Protein AF-0000000072483907 (afdb_homodimer)

Secondary structure (DSSP, 8-state):
--S---EEEEE-BTTB-TT--HHHHHHH--GGG-EEEEEHHHHGGGHHHHHHHT--HHHHTT-TT-EEEEESS-TTS-S-------SSEEEEEETTEEEEEEHHHHHHHHHHH--SEEEPP-----TT---HHHHHHHHHHHHHHHHHHHH-----SEEE-EE-TTS---SEEE----SS--HHHHHHHHHHHT--TTS-EEEE--SHHHHHHHHHTT-SEEE--HHHHHHHTTEEE----S-TT----S---SEEETTSGGGTT--S-SSTT--SHHHHH--HHHHHHHHHTT-HHHHHHHHHHHHHHHHHHHHHHHHS-HHHHHHHHHHHHHT-/--S---EEEEE-BTTB-TT--HHHHHHH--GGG-EEEEEHHHHGGGHHHHHHHT--HHHHTT-TT-EEEEESS-TTS-S-------SSEEEEEETTEEEEEEHHHHHHHHHHH--SEEEPP-----TT---HHHHHHHHHHHHHHHHHHHH-----SEEE-EE-TTS---SEEE----SS--HHHHHHHHHHHT--TTS-EEEE--SHHHHHHHHHTT-SEEE--HHHHHHHTTEEE----S-TT----S---SEEETTSGGGTT--S-SSTT--SHHHHH--HHHHHHHHHTT-HHHHHHHHHHHHHHHHHHHHHHHHS-HHHHHHHHHHHHHT-

Organism: Leishmania tarentolae (NCBI:txid5689)

InterPro domains:
  IPR002616 tRNA-guanine(15) transglycosylase-like [PF01702] (6-318)
  IPR036511 Queuine tRNA-ribosyltransferase-like [G3DSA:3.20.20.105] (2-334)
  IPR036511 Queuine tRNA-ribosyltransferase-like [SSF51713] (6-320)
  IPR050852 Queuine tRNA-ribosyltransferase [PTHR46064] (6-328)

pLDDT: mean 87.3, std 13.43, range [39.67, 98.62]

Sequence (672 aa):
MDASGPFLVLPTKRGAVPTLTPAQANTILEPSERILATSVFEAMDFVKPCIEARMPLSTYCGLSGYKTVLTLRSSFNGLHASGLSTDSAVAGDNAKGRVVVSFEKWRDVVRATQPTLAVTVHESVPLCESLNKRRRVATNRSETWLAKTEKTSDLGCTILPTISAGHAHDGGYIDAVPRGENSYEFFQTLQALQLSPKKCTMCIAPSLSALLASMVSNVSLIECPLPWTLAEKGVALYLPLKDAMATVPEPLAPLLDLNDNMYALDINPIADGCSCFTCKRHCRAYLHHLLTVQEMNSEILLVIHNLAQVVLLVRTYRCADAPTREALVSRVASALMDASGPFLVLPTKRGAVPTLTPAQANTILEPSERILATSVFEAMDFVKPCIEARMPLSTYCGLSGYKTVLTLRSSFNGLHASGLSTDSAVAGDNAKGRVVVSFEKWRDVVRATQPTLAVTVHESVPLCESLNKRRRVATNRSETWLAKTEKTSDLGCTILPTISAGHAHDGGYIDAVPRGENSYEFFQTLQALQLSPKKCTMCIAPSLSALLASMVSNVSLIECPLPWTLAEKGVALYLPLKDAMATVPEPLAPLLDLNDNMYALDINPIADGCSCFTCKRHCRAYLHHLLTVQEMNSEILLVIHNLAQVVLLVRTYRCADAPTREALVSRVASAL

Radius of gyration: 28.68 Å; Cα contacts (8 Å, |Δi|>4): 1264; chains: 2; bounding box: 66×88×66 Å

Foldseek 3Di:
DFLLFAEEEQEDALLHRPLDDLVLVCVQDDLVRQEYEYALQNLLVCLVVLQVVVHASCVSSVNPSHAYEYEHAGVVVPPPDFPDDDLAWTWDAHPVGIDIAGLVSSLSSLQRNVGQEYEFDFDFDEPPPPDVPVVVVRVVSLVVRVVVVVPPPPSNHHYFYEDAQDDQHQEHEDSHPPPVDDLVSLLVRLQRNQDDSRHAYEYEQADPSSVLSCLVSNHHYYYYCNLQVQLVQQKAAQFPQPPLPPPPPDLDQRIDRLLDCVQLPFQAFPYPPDPFPLRVPGHSNVLNVCVVVVPSVNSSSSSRRRVSVSNSLRVCLSPDDDVSNVSRSVRRVSND/DFLLDAEEEQEDALLHRPLDDLVLVCVQDDLVRQEYEYALQSLLVCLVVLQVVVHASCVSSVNPSHAYEYEHDGVVVPLPDFPDDDLAWTWDAHPVGIDIAGLVSSLSSLQRNVGQEYEWDFDFDEPPPPDVPVVVVRVVSLVVRVVVVVPDPPSNHHYFYEDFQDDQDQEHEDSHPPPVDDLVSLLVRLQSNQDDSRHAYEYEQADPSSVLSCLVSNHHYYYYCNLQVQLVQQKAAQFPQPPLPPPPPDLDQRIDRLLDCVQLPFQAFPYPPDPFPLRVPGHSNVLNVCVVVVPSVNSSSSSSRRVSVSNSLRVCLSPDDDVSNVSRSVRRVSND

Nearest PDB structures (foldseek):
  7ovo-assembly1_A  TM=8.434E-01  e=1.143E-23  Mus musculus
  7owz-assembly1_A  TM=8.636E-01  e=3.973E-23  Mus musculus
  7b2i-assembly1_A  TM=8.456E-01  e=1.857E-22  Mus musculus
  7nq4-assembly1_B-2  TM=8.387E-01  e=4.521E-22  Homo sapiens
  4gi4-assembly1_A-2  TM=7.724E-01  e=8.623E-17  Zymomonas mobilis subsp. mobilis ZM4 = ATCC 31821

Solvent-accessible surface area (backbone atoms only — not comparable to full-atom values): 35918 Å² total; per-residue (Å²): 126,83,56,66,41,44,37,60,23,41,56,42,54,92,70,32,53,70,82,44,53,60,68,61,49,52,72,68,40,54,72,93,48,36,33,33,31,40,19,47,58,52,46,54,76,40,27,64,48,17,54,75,64,70,30,37,44,43,47,56,55,38,36,67,78,41,43,35,33,33,32,71,64,53,81,82,65,58,71,60,73,58,47,77,62,54,98,62,32,40,34,42,68,40,99,91,38,81,46,74,43,30,68,66,55,48,50,49,33,39,53,28,28,51,34,54,28,33,45,54,68,61,55,86,55,52,76,77,59,77,52,65,67,60,48,49,52,31,49,51,50,24,50,52,44,44,54,54,53,73,68,50,85,75,56,86,46,48,75,24,44,78,46,62,87,83,56,96,65,88,37,15,29,41,63,60,48,62,60,84,51,51,59,65,58,48,37,51,52,45,57,67,47,65,52,48,55,77,33,63,24,32,38,65,20,73,39,69,63,37,41,52,40,38,55,78,36,35,37,25,32,37,31,42,48,40,32,54,60,34,12,76,69,43,30,36,66,42,71,75,71,70,55,74,78,54,80,70,79,73,76,52,61,37,60,43,62,42,76,43,71,84,28,56,72,34,75,49,36,81,45,85,88,46,81,40,74,38,38,69,42,35,24,36,14,53,45,23,48,28,52,76,70,68,40,70,59,32,40,39,40,31,27,51,39,21,41,42,53,52,50,49,53,44,49,52,44,44,75,42,55,70,71,55,35,52,45,45,51,50,52,49,58,68,29,107,128,82,58,64,41,44,38,59,24,41,56,43,54,92,70,32,52,71,80,45,54,60,68,61,50,52,72,69,40,54,73,93,46,36,33,36,32,40,18,47,58,52,47,54,76,39,27,64,47,17,56,74,63,70,30,37,45,42,47,56,55,39,38,67,79,43,43,35,33,33,31,70,64,53,80,82,65,58,69,61,71,56,48,77,62,54,98,63,32,39,32,41,68,39,99,91,37,82,45,75,43,32,68,67,55,50,51,50,34,40,54,28,28,52,34,55,29,34,45,55,68,60,56,86,55,50,76,75,60,75,55,64,67,61,48,49,52,32,50,50,50,23,50,52,45,43,54,55,53,71,68,50,83,76,55,86,46,48,76,25,46,76,47,63,85,82,56,94,65,85,36,15,30,40,62,60,50,64,60,84,50,52,59,63,58,49,37,51,52,45,56,67,46,65,52,48,56,77,34,64,25,33,38,65,19,73,40,70,63,38,41,51,41,37,54,78,37,36,38,25,33,37,31,43,50,39,30,54,60,33,12,76,70,43,31,38,67,41,74,77,72,68,57,74,78,55,80,71,79,74,77,51,60,37,62,42,63,42,76,44,70,85,28,56,74,33,77,48,38,81,44,85,88,45,80,42,72,37,38,69,43,37,23,36,16,54,45,22,49,28,53,75,71,67,41,69,60,32,39,38,40,31,26,52,40,21,41,41,53,53,52,49,51,44,49,52,44,43,74,42,55,71,71,55,34,51,44,45,51,51,51,49,56,68,30,106

Structure (mmCIF, N/CA/C/O backbone):
data_AF-0000000072483907-model_v1
#
loop_
_entity.id
_entity.type
_entity.pdbx_description
1 polymer 'tRNA-guanine(15) transglycosylase-like domain-containing protein'
#
loop_
_atom_site.group_PDB
_atom_site.id
_atom_site.type_symbol
_atom_site.label_atom_id
_atom_site.label_alt_id
_atom_site.label_comp_id
_atom_site.label_asym_id
_atom_site.label_entity_id
_atom_site.label_seq_id
_atom_site.pdbx_PDB_ins_code
_atom_site.Cartn_x
_atom_site.Cartn_y
_atom_site.Cartn_z
_atom_site.occupancy
_atom_site.B_iso_or_equiv
_atom_site.auth_seq_id
_atom_site.auth_comp_id
_atom_site.auth_asym_id
_atom_site.auth_atom_id
_atom_site.pdbx_PDB_model_num
ATOM 1 N N . MET A 1 1 ? 1.194 30.854 -0.616 1 40.14 1 MET A N 1
ATOM 2 C CA . MET A 1 1 ? -0.013 30.036 -0.689 1 40.14 1 MET A CA 1
ATOM 3 C C . MET A 1 1 ? -1.257 30.91 -0.807 1 40.14 1 MET A C 1
ATOM 5 O O . MET A 1 1 ? -1.424 31.865 -0.046 1 40.14 1 MET A O 1
ATOM 9 N N . ASP A 1 2 ? -1.785 31.182 -1.87 1 48.87 2 ASP A N 1
ATOM 10 C CA . ASP A 1 2 ? -2.952 32.039 -2.061 1 48.87 2 ASP A CA 1
ATOM 11 C C . ASP A 1 2 ? -4.047 31.709 -1.049 1 48.87 2 ASP A C 1
ATOM 13 O O . ASP A 1 2 ? -4.139 30.575 -0.574 1 48.87 2 ASP A O 1
ATOM 17 N N . ALA A 1 3 ? -4.543 32.732 -0.182 1 53.98 3 ALA A N 1
ATOM 18 C CA . ALA A 1 3 ? -5.526 32.972 0.872 1 53.98 3 ALA A CA 1
ATOM 19 C C . ALA A 1 3 ? -6.822 32.215 0.595 1 53.98 3 ALA A C 1
ATOM 21 O O . ALA A 1 3 ? -7.882 32.579 1.11 1 53.98 3 ALA A O 1
ATOM 22 N N . SER A 1 4 ? -6.718 31.309 -0.359 1 76.74 4 SER A N 1
ATOM 23 C CA . SER A 1 4 ? -8.035 30.781 -0.701 1 76.74 4 SER A CA 1
ATOM 24 C C . SER A 1 4 ? -8.282 29.435 -0.028 1 76.74 4 SER A C 1
ATOM 26 O O . SER A 1 4 ? -8.981 28.58 -0.577 1 76.74 4 SER A O 1
ATOM 28 N N . GLY A 1 5 ? -7.936 29.433 1.261 1 86.55 5 GLY A N 1
ATOM 29 C CA . GLY A 1 5 ? -8.254 28.219 1.996 1 86.55 5 GLY A CA 1
ATOM 30 C C . GLY A 1 5 ? -9.745 28.003 2.174 1 86.55 5 GLY A C 1
ATOM 31 O O . GLY A 1 5 ? -10.557 28.719 1.584 1 86.55 5 GLY A O 1
ATOM 32 N N . PRO A 1 6 ? -9.946 26.906 2.877 1 95.53 6 PRO A N 1
ATOM 33 C CA . PRO A 1 6 ? -9.075 26.005 3.636 1 95.53 6 PRO A CA 1
ATOM 34 C C . PRO A 1 6 ? -8.473 24.9 2.772 1 95.53 6 PRO A C 1
ATOM 36 O O . PRO A 1 6 ? -9.091 24.468 1.796 1 95.53 6 PRO A O 1
ATOM 39 N N . PHE A 1 7 ? -7.31 24.476 3.127 1 96.98 7 PHE A N 1
ATOM 40 C CA . PHE A 1 7 ? -6.653 23.311 2.546 1 96.98 7 PHE A CA 1
ATOM 41 C C . PHE A 1 7 ? -6.367 22.262 3.613 1 96.98 7 PHE A C 1
ATOM 43 O O . PHE A 1 7 ? -6.067 22.601 4.76 1 96.98 7 PHE A O 1
ATOM 50 N N . LEU A 1 8 ? -6.499 21.089 3.18 1 97.78 8 LEU A N 1
ATOM 51 C CA . LEU A 1 8 ? -6.093 19.987 4.045 1 97.78 8 LEU A CA 1
ATOM 52 C C . LEU A 1 8 ? -4.579 19.803 4.016 1 97.78 8 LEU A C 1
ATOM 54 O O . LEU A 1 8 ? -3.961 19.877 2.952 1 97.78 8 LEU A O 1
ATOM 58 N N . VAL A 1 9 ? -4.022 19.605 5.15 1 97.6 9 VAL A N 1
ATOM 59 C CA . VAL A 1 9 ? -2.612 19.257 5.286 1 97.6 9 VAL A CA 1
ATOM 60 C C . VAL A 1 9 ? -2.478 17.802 5.729 1 97.6 9 VAL A C 1
ATOM 62 O O . VAL A 1 9 ? -3.031 17.407 6.758 1 97.6 9 VAL A O 1
ATOM 65 N N . LEU A 1 10 ? -1.779 17.047 4.966 1 97.87 10 LEU A N 1
ATOM 66 C CA . LEU A 1 10 ? -1.646 15.623 5.256 1 97.87 10 LEU A CA 1
ATOM 67 C C . LEU A 1 10 ? -0.493 15.371 6.221 1 97.87 10 LEU A C 1
ATOM 69 O O . LEU A 1 10 ? 0.655 15.709 5.926 1 97.87 10 LEU A O 1
ATOM 73 N N . PRO A 1 11 ? -0.84 14.84 7.379 1 96.29 11 PRO A N 1
ATOM 74 C CA . PRO A 1 11 ? 0.269 14.446 8.251 1 96.29 11 PRO A CA 1
ATOM 75 C C . PRO A 1 11 ? 1.095 13.299 7.673 1 96.29 11 PRO A C 1
ATOM 77 O O . PRO A 1 11 ? 0.546 12.4 7.031 1 96.29 11 PRO A O 1
ATOM 80 N N . THR A 1 12 ? 2.337 13.302 7.897 1 95.04 12 THR A N 1
ATOM 81 C CA . THR A 1 12 ? 3.219 12.259 7.385 1 95.04 12 THR A CA 1
ATOM 82 C C . THR A 1 12 ? 3.817 11.446 8.529 1 95.04 12 THR A C 1
ATOM 84 O O . THR A 1 12 ? 3.785 11.874 9.685 1 95.04 12 THR A O 1
ATOM 87 N N . LYS A 1 13 ? 4.245 10.292 8.199 1 90.94 13 LYS A N 1
ATOM 88 C CA . LYS A 1 13 ? 5.086 9.443 9.038 1 90.94 13 LYS A CA 1
ATOM 89 C C . LYS A 1 13 ? 6.363 9.04 8.307 1 90.94 13 LYS A C 1
ATOM 91 O O . LYS A 1 13 ? 6.307 8.466 7.218 1 90.94 13 LYS A O 1
ATOM 96 N N . ARG A 1 14 ? 7.489 9.424 8.856 1 89.23 14 ARG A N 1
ATOM 97 C CA . ARG A 1 14 ? 8.78 9.027 8.301 1 89.23 14 ARG A CA 1
ATOM 98 C C . ARG A 1 14 ? 8.956 9.565 6.885 1 89.23 14 ARG A C 1
ATOM 100 O O . ARG A 1 14 ? 9.454 8.861 6.005 1 89.23 14 ARG A O 1
ATOM 107 N N . GLY A 1 15 ? 8.337 10.743 6.684 1 90.52 15 GLY A N 1
ATOM 108 C CA . GLY A 1 15 ? 8.507 11.438 5.418 1 90.52 15 GLY A CA 1
ATOM 109 C C . GLY A 1 15 ? 7.564 10.947 4.336 1 90.52 15 GLY A C 1
ATOM 110 O O . GLY A 1 15 ? 7.694 11.33 3.171 1 90.52 15 GLY A O 1
ATOM 111 N N . ALA A 1 16 ? 6.599 10.128 4.681 1 92.61 16 ALA A N 1
ATOM 112 C CA . ALA A 1 16 ? 5.669 9.568 3.704 1 92.61 16 ALA A CA 1
ATOM 113 C C . ALA A 1 16 ? 4.222 9.825 4.115 1 92.61 16 ALA A C 1
ATOM 115 O O . ALA A 1 16 ? 3.929 10.006 5.299 1 92.61 16 ALA A O 1
ATOM 116 N N . VAL A 1 17 ? 3.343 9.954 3.085 1 95.05 17 VAL A N 1
ATOM 117 C CA . VAL A 1 17 ? 1.924 9.823 3.397 1 95.05 17 VAL A CA 1
ATOM 118 C C . VAL A 1 17 ? 1.629 8.404 3.879 1 95.05 17 VAL A C 1
ATOM 120 O O . VAL A 1 17 ? 1.736 7.446 3.11 1 95.05 17 VAL A O 1
ATOM 123 N N . PRO A 1 18 ? 1.257 8.298 5.09 1 92.87 18 PRO A N 1
ATOM 124 C CA . PRO A 1 18 ? 1.149 6.941 5.631 1 92.87 18 PRO A CA 1
ATOM 125 C C . PRO A 1 18 ? 0.242 6.042 4.794 1 92.87 18 PRO A C 1
ATOM 127 O O . PRO A 1 18 ? -0.857 6.453 4.411 1 92.87 18 PRO A O 1
ATOM 130 N N . THR A 1 19 ? 0.754 4.832 4.448 1 92.3 19 THR A N 1
ATOM 131 C CA . THR A 1 19 ? 0.01 3.74 3.831 1 92.3 19 THR A CA 1
ATOM 132 C C . THR A 1 19 ? -0.142 3.969 2.33 1 92.3 19 THR A C 1
ATOM 134 O O . THR A 1 19 ? -0.532 3.06 1.595 1 92.3 19 THR A O 1
ATOM 137 N N . LEU A 1 20 ? 0.102 5.201 1.862 1 96.11 20 LEU A N 1
ATOM 138 C CA . LEU A 1 20 ? -0.126 5.503 0.453 1 96.11 20 LEU A CA 1
ATOM 139 C C . LEU A 1 20 ? 1.191 5.783 -0.263 1 96.11 20 LEU A C 1
ATOM 141 O O . LEU A 1 20 ? 2.075 6.441 0.29 1 96.11 20 LEU A O 1
ATOM 145 N N . THR A 1 21 ? 1.326 5.292 -1.456 1 95.15 21 THR A N 1
ATOM 146 C CA . THR A 1 21 ? 2.376 5.773 -2.347 1 95.15 21 THR A CA 1
ATOM 147 C C . THR A 1 21 ? 2.043 7.166 -2.873 1 95.15 21 THR A C 1
ATOM 149 O O . THR A 1 21 ? 0.883 7.583 -2.851 1 95.15 21 THR A O 1
ATOM 152 N N . PRO A 1 22 ? 3.05 7.87 -3.382 1 95.28 22 PRO A N 1
ATOM 153 C CA . PRO A 1 22 ? 2.788 9.189 -3.963 1 95.28 22 PRO A CA 1
ATOM 154 C C . PRO A 1 22 ? 1.77 9.142 -5.099 1 95.28 22 PRO A C 1
ATOM 156 O O . PRO A 1 22 ? 0.929 10.037 -5.218 1 95.28 22 PRO A O 1
ATOM 159 N N . ALA A 1 23 ? 1.776 8.102 -5.862 1 95.51 23 ALA A N 1
ATOM 160 C CA . ALA A 1 23 ? 0.843 7.979 -6.98 1 95.51 23 ALA A CA 1
ATOM 161 C C . ALA A 1 23 ? -0.597 7.889 -6.484 1 95.51 23 ALA A C 1
ATOM 163 O O . ALA A 1 23 ? -1.497 8.508 -7.057 1 95.51 23 ALA A O 1
ATOM 164 N N . GLN A 1 24 ? -0.8 7.141 -5.491 1 96.61 24 GLN A N 1
ATOM 165 C CA . GLN A 1 24 ? -2.136 6.989 -4.922 1 96.61 24 GLN A CA 1
ATOM 166 C C . GLN A 1 24 ? -2.633 8.303 -4.328 1 96.61 24 GLN A C 1
ATOM 168 O O . GLN A 1 24 ? -3.785 8.689 -4.539 1 96.61 24 GLN A O 1
ATOM 173 N N . ALA A 1 25 ? -1.782 8.977 -3.569 1 97.46 25 ALA A N 1
ATOM 174 C CA . ALA A 1 25 ? -2.139 10.279 -3.011 1 97.46 25 ALA A CA 1
ATOM 175 C C . ALA A 1 25 ? -2.454 11.283 -4.116 1 97.46 25 ALA A C 1
ATOM 177 O O . ALA A 1 25 ? -3.422 12.04 -4.018 1 97.46 25 ALA A O 1
ATOM 178 N N . ASN A 1 26 ? -1.684 11.254 -5.223 1 97.11 26 ASN A N 1
ATOM 179 C CA . ASN A 1 26 ? -1.835 12.195 -6.327 1 97.11 26 ASN A CA 1
ATOM 180 C C . ASN A 1 26 ? -3.152 11.983 -7.068 1 97.11 26 ASN A C 1
ATOM 182 O O . ASN A 1 26 ? -3.67 12.907 -7.698 1 97.11 26 ASN A O 1
ATOM 186 N N . THR A 1 27 ? -3.671 10.785 -6.991 1 96.83 27 THR A N 1
ATOM 187 C CA . THR A 1 27 ? -4.959 10.51 -7.618 1 96.83 27 THR A CA 1
ATOM 188 C C . THR A 1 27 ? -6.089 11.2 -6.859 1 96.83 27 THR A C 1
ATOM 190 O O . THR A 1 27 ? -7.116 11.549 -7.446 1 96.83 27 THR A O 1
ATOM 193 N N . ILE A 1 28 ? -5.852 11.422 -5.618 1 98.1 28 ILE A N 1
ATOM 194 C CA . ILE A 1 28 ? -6.883 11.983 -4.752 1 98.1 28 ILE A CA 1
ATOM 195 C C . ILE A 1 28 ? -6.742 13.503 -4.7 1 98.1 28 ILE A C 1
ATOM 197 O O . ILE A 1 28 ? -7.741 14.225 -4.679 1 98.1 28 ILE A O 1
ATOM 201 N N . LEU A 1 29 ? -5.503 13.994 -4.757 1 98.14 29 LEU A N 1
ATOM 202 C CA . LEU A 1 29 ? -5.203 15.394 -4.476 1 98.14 29 LEU A CA 1
ATOM 203 C C . LEU A 1 29 ? -4.929 16.161 -5.766 1 98.14 29 LEU A C 1
ATOM 205 O O . LEU A 1 29 ? -4.184 15.689 -6.627 1 98.14 29 LEU A O 1
ATOM 209 N N . GLU A 1 30 ? -5.459 17.305 -5.908 1 97.12 30 GLU A N 1
ATOM 210 C CA . GLU A 1 30 ? -5.008 18.258 -6.918 1 97.12 30 GLU A CA 1
ATOM 211 C C . GLU A 1 30 ? -3.673 18.884 -6.528 1 97.12 30 GLU A C 1
ATOM 213 O O . GLU A 1 30 ? -3.301 18.885 -5.353 1 97.12 30 GLU A O 1
ATOM 218 N N . PRO A 1 31 ? -2.964 19.387 -7.438 1 96.56 31 PRO A N 1
ATOM 219 C CA . PRO A 1 31 ? -1.635 19.926 -7.14 1 96.56 31 PRO A CA 1
ATOM 220 C C . PRO A 1 31 ? -1.657 20.969 -6.025 1 96.56 31 PRO A C 1
ATOM 222 O O . PRO A 1 31 ? -0.789 20.96 -5.149 1 96.56 31 PRO A O 1
ATOM 225 N N . SER A 1 32 ? -2.684 21.806 -6.001 1 95.66 32 SER A N 1
ATOM 226 C CA . SER A 1 32 ? -2.756 22.861 -4.995 1 95.66 32 SER A CA 1
ATOM 227 C C . SER A 1 32 ? -3.046 22.288 -3.612 1 95.66 32 SER A C 1
ATOM 229 O O . SER A 1 32 ? -2.849 22.964 -2.6 1 95.66 32 SER A O 1
ATOM 231 N N . GLU A 1 33 ? -3.51 21.034 -3.536 1 97.36 33 GLU A N 1
ATOM 232 C CA . GLU A 1 33 ? -3.903 20.392 -2.286 1 97.36 33 GLU A CA 1
ATOM 233 C C . GLU A 1 33 ? -2.761 19.558 -1.711 1 97.36 33 GLU A C 1
ATOM 235 O O . GLU A 1 33 ? -2.896 18.968 -0.638 1 97.36 33 GLU A O 1
ATOM 240 N N . ARG A 1 34 ? -1.671 19.499 -2.396 1 97.91 34 ARG A N 1
ATOM 241 C CA . ARG A 1 34 ? -0.548 18.65 -2.012 1 97.91 34 ARG A CA 1
ATOM 242 C C . ARG A 1 34 ? 0.335 19.345 -0.98 1 97.91 34 ARG A C 1
ATOM 244 O O . ARG A 1 34 ? 1.41 19.848 -1.313 1 97.91 34 ARG A O 1
ATOM 251 N N . ILE A 1 35 ? -0.119 19.299 0.283 1 97.93 35 ILE A N 1
ATOM 252 C CA . ILE A 1 35 ? 0.555 19.908 1.425 1 97.93 35 ILE A CA 1
ATOM 253 C C . ILE A 1 35 ? 0.759 18.864 2.52 1 97.93 35 ILE A C 1
ATOM 255 O O . ILE A 1 35 ? -0.182 18.167 2.905 1 97.93 35 ILE A O 1
ATOM 259 N N . LEU A 1 36 ? 1.986 18.766 2.997 1 97.76 36 LEU A N 1
ATOM 260 C CA . LEU A 1 36 ? 2.359 17.766 3.99 1 97.76 36 LEU A CA 1
ATOM 261 C C . LEU A 1 36 ? 2.784 18.428 5.297 1 97.76 36 LEU A C 1
ATOM 263 O O . LEU A 1 36 ? 3.359 19.519 5.286 1 97.76 36 LEU A O 1
ATOM 267 N N . ALA A 1 37 ? 2.457 17.782 6.331 1 97.09 37 ALA A N 1
ATOM 268 C CA . ALA A 1 37 ? 3.005 18.168 7.628 1 97.09 37 ALA A CA 1
ATOM 269 C C . ALA A 1 37 ? 3.962 17.104 8.158 1 97.09 37 ALA A C 1
ATOM 271 O O . ALA A 1 37 ? 3.654 15.91 8.125 1 97.09 37 ALA A O 1
ATOM 272 N N . THR A 1 38 ? 5.141 17.509 8.579 1 95.84 38 THR A N 1
ATOM 273 C CA . THR A 1 38 ? 6.125 16.635 9.208 1 95.84 38 THR A CA 1
ATOM 274 C C . THR A 1 38 ? 6.622 17.237 10.519 1 95.84 38 THR A C 1
ATOM 276 O O . THR A 1 38 ? 6.955 18.422 10.578 1 95.84 38 THR A O 1
ATOM 279 N N . SER A 1 39 ? 6.648 16.463 11.539 1 93.35 39 SER A N 1
ATOM 280 C CA . SER A 1 39 ? 7.139 16.953 12.823 1 93.35 39 SER A CA 1
ATOM 281 C C . SER A 1 39 ? 8.656 17.11 12.812 1 93.35 39 SER A C 1
ATOM 283 O O . SER A 1 39 ? 9.361 16.331 12.167 1 93.35 39 SER A O 1
ATOM 285 N N . VAL A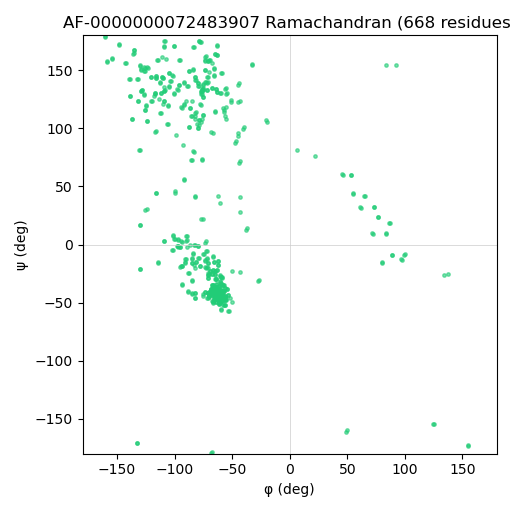 1 40 ? 9.123 18.018 13.552 1 94.2 40 VAL A N 1
ATOM 286 C CA . VAL A 1 40 ? 10.56 18.241 13.675 1 94.2 40 VAL A CA 1
ATOM 287 C C . VAL A 1 40 ? 11.232 16.987 14.229 1 94.2 40 VAL A C 1
ATOM 289 O O . VAL A 1 40 ? 12.359 16.659 13.85 1 94.2 40 VAL A O 1
ATOM 292 N N . PHE A 1 41 ? 10.569 16.26 15.03 1 91.43 41 PHE A N 1
ATOM 293 C CA . PHE A 1 41 ? 11.119 15.071 15.671 1 91.43 41 PHE A CA 1
ATOM 294 C C . PHE A 1 41 ? 11.303 13.947 14.658 1 91.43 41 PHE A C 1
ATOM 296 O O . PHE A 1 41 ? 12.154 13.073 14.841 1 91.43 41 PHE A O 1
ATOM 303 N N . GLU A 1 42 ? 10.582 13.964 13.636 1 91.8 42 GLU A N 1
ATOM 304 C CA . GLU A 1 42 ? 10.783 13.023 12.538 1 91.8 42 GLU A CA 1
ATOM 305 C C . GLU A 1 42 ? 11.785 13.565 11.523 1 91.8 42 GLU A C 1
ATOM 307 O O . GLU A 1 42 ? 12.649 12.829 11.041 1 91.8 42 GLU A O 1
ATOM 312 N N . ALA A 1 43 ? 11.666 14.8 11.276 1 95.32 43 ALA A N 1
ATOM 313 C CA . ALA A 1 43 ? 12.477 15.44 10.244 1 95.32 43 ALA A CA 1
ATOM 314 C C . ALA A 1 43 ? 13.958 15.412 10.613 1 95.32 43 ALA A C 1
ATOM 316 O O . ALA A 1 43 ? 14.824 15.49 9.739 1 95.32 43 ALA A O 1
ATOM 317 N N . MET A 1 44 ? 14.244 15.292 11.851 1 93.89 44 MET A N 1
ATOM 318 C CA . MET A 1 44 ? 15.629 15.28 12.31 1 93.89 44 MET A CA 1
ATOM 319 C C . MET A 1 44 ? 16.402 14.126 11.681 1 93.89 44 MET A C 1
ATOM 321 O O . MET A 1 44 ? 17.6 14.245 11.42 1 93.89 44 MET A O 1
ATOM 325 N N . ASP A 1 45 ? 15.709 13.08 11.347 1 92.38 45 ASP A N 1
ATOM 326 C CA . ASP A 1 45 ? 16.337 11.905 10.75 1 92.38 45 ASP A CA 1
ATOM 327 C C . ASP A 1 45 ? 16.765 12.184 9.311 1 92.38 45 ASP A C 1
ATOM 329 O O . ASP A 1 45 ? 17.556 11.432 8.737 1 92.38 45 ASP A O 1
ATOM 333 N N . PHE A 1 46 ? 16.317 13.266 8.763 1 95.68 46 PHE A N 1
ATOM 334 C CA . PHE A 1 46 ? 16.54 13.518 7.344 1 95.68 46 PHE A CA 1
ATOM 335 C C . PHE A 1 46 ? 17.548 14.643 7.145 1 95.68 46 PHE A C 1
ATOM 337 O O . PHE A 1 46 ? 17.836 15.033 6.012 1 95.68 46 PHE A O 1
ATOM 344 N N . VAL A 1 47 ? 18.09 15.143 8.231 1 96.57 47 VAL A N 1
ATOM 345 C CA . VAL A 1 47 ? 19.03 16.256 8.133 1 96.57 47 VAL A CA 1
ATOM 346 C C . VAL A 1 47 ? 20.23 15.845 7.283 1 96.57 47 VAL A C 1
ATOM 348 O O . VAL A 1 47 ? 20.491 16.442 6.236 1 96.57 47 VAL A O 1
ATOM 351 N N . LYS A 1 48 ? 20.903 14.796 7.626 1 96.08 48 LYS A N 1
ATOM 352 C CA . LYS A 1 48 ? 22.091 14.352 6.903 1 96.08 48 LYS A CA 1
ATOM 353 C C . LYS A 1 48 ? 21.739 13.909 5.486 1 96.08 48 LYS A C 1
ATOM 355 O O . LYS A 1 48 ? 22.368 14.344 4.52 1 96.08 48 LYS A O 1
ATOM 360 N N . PRO A 1 49 ? 20.702 13.097 5.371 1 96.03 49 PRO A N 1
ATOM 361 C CA . PRO A 1 49 ? 20.338 12.651 4.024 1 96.03 49 PRO A CA 1
ATOM 362 C C . PRO A 1 49 ? 20.028 13.812 3.082 1 96.03 49 PRO A C 1
ATOM 364 O O . PRO A 1 49 ? 20.482 13.819 1.935 1 96.03 49 PRO A O 1
ATOM 367 N N . CYS A 1 50 ? 19.291 14.779 3.541 1 97.1 50 CYS A N 1
ATOM 368 C CA . CYS A 1 50 ? 18.908 15.908 2.7 1 97.1 50 CYS A CA 1
ATOM 369 C C . CYS A 1 50 ? 20.127 16.734 2.308 1 97.1 50 CYS A C 1
ATOM 371 O O . CYS A 1 50 ? 20.236 17.185 1.166 1 97.1 50 CYS A O 1
ATOM 373 N N . ILE A 1 51 ? 21.017 16.923 3.255 1 97.11 51 ILE A N 1
ATOM 374 C CA . ILE A 1 51 ? 22.241 17.664 2.968 1 97.11 51 ILE A CA 1
ATOM 375 C C . ILE A 1 51 ? 23.049 16.93 1.9 1 97.11 51 ILE A C 1
ATOM 377 O O . ILE A 1 51 ? 23.48 17.533 0.914 1 97.11 51 ILE A O 1
ATOM 381 N N . GLU A 1 52 ? 23.193 15.621 2.087 1 95.89 52 GLU A N 1
ATOM 382 C CA . GLU A 1 52 ? 23.972 14.805 1.16 1 95.89 52 GLU A CA 1
ATOM 383 C C . GLU A 1 52 ? 23.343 14.796 -0.23 1 95.89 52 GLU A C 1
ATOM 385 O O . GLU A 1 52 ? 24.048 14.891 -1.237 1 95.89 52 GLU A O 1
ATOM 390 N N . ALA A 1 53 ? 22.091 14.686 -0.262 1 95.42 53 ALA A N 1
ATOM 391 C CA . ALA A 1 53 ? 21.384 14.595 -1.537 1 95.42 53 ALA A CA 1
ATOM 392 C C . ALA A 1 53 ? 21.187 15.977 -2.155 1 95.42 53 ALA A C 1
ATOM 394 O O . ALA A 1 53 ? 20.835 16.094 -3.331 1 95.42 53 ALA A O 1
ATOM 395 N N . ARG A 1 54 ? 21.383 17.033 -1.338 1 95.52 54 ARG A N 1
ATOM 396 C CA . ARG A 1 54 ? 21.114 18.408 -1.746 1 95.52 54 ARG A CA 1
ATOM 397 C C . ARG A 1 54 ? 19.683 18.56 -2.249 1 95.52 54 ARG A C 1
ATOM 399 O O . ARG A 1 54 ? 19.451 19.127 -3.319 1 95.52 54 ARG A O 1
ATOM 406 N N . MET A 1 55 ? 18.749 17.962 -1.493 1 95.25 55 MET A N 1
ATOM 407 C CA . MET A 1 55 ? 17.326 17.965 -1.822 1 95.25 55 MET A CA 1
ATOM 408 C C . MET A 1 55 ? 16.487 18.336 -0.604 1 95.25 55 MET A C 1
ATOM 410 O O . MET A 1 55 ? 16.817 17.96 0.521 1 95.25 55 MET A O 1
ATOM 414 N N . PRO A 1 56 ? 15.444 19.085 -0.882 1 96.56 56 PRO A N 1
ATOM 415 C CA . PRO A 1 56 ? 14.489 19.252 0.216 1 96.56 56 PRO A CA 1
ATOM 416 C C . PRO A 1 56 ? 13.84 17.937 0.641 1 96.56 56 PRO A C 1
ATOM 418 O O . PRO A 1 56 ? 13.844 16.968 -0.123 1 96.56 56 PRO A O 1
ATOM 421 N N . LEU A 1 57 ? 13.259 17.926 1.782 1 97.21 57 LEU A N 1
ATOM 422 C CA . LEU A 1 57 ? 12.697 16.726 2.392 1 97.21 57 LEU A CA 1
ATOM 423 C C . LEU A 1 57 ? 11.659 16.085 1.476 1 97.21 57 LEU A C 1
ATOM 425 O O . LEU A 1 57 ? 11.687 14.873 1.252 1 97.21 57 LEU A O 1
ATOM 429 N N . SER A 1 58 ? 10.744 16.888 0.948 1 96.77 58 SER A N 1
ATOM 430 C CA . SER A 1 58 ? 9.677 16.352 0.11 1 96.77 58 SER A CA 1
ATOM 431 C C . SER A 1 58 ? 10.24 15.638 -1.114 1 96.77 58 SER A C 1
ATOM 433 O O . SER A 1 58 ? 9.801 14.538 -1.455 1 96.77 58 SER A O 1
ATOM 435 N N . THR A 1 59 ? 11.253 16.197 -1.761 1 96.31 59 THR A N 1
ATOM 436 C CA . THR A 1 59 ? 11.867 15.595 -2.94 1 96.31 59 THR A CA 1
ATOM 437 C C . THR A 1 59 ? 12.629 14.328 -2.564 1 96.31 59 THR A C 1
ATOM 439 O O . THR A 1 59 ? 12.528 13.31 -3.253 1 96.31 59 THR A O 1
ATOM 442 N N . TYR A 1 60 ? 13.377 14.419 -1.447 1 97.3 60 TYR A N 1
ATOM 443 C CA . TYR A 1 60 ? 14.142 13.269 -0.978 1 97.3 60 TYR A CA 1
ATOM 444 C C . TYR A 1 60 ? 13.23 12.077 -0.716 1 97.3 60 TYR A C 1
ATOM 446 O O . TYR A 1 60 ? 13.593 10.934 -1.002 1 97.3 60 TYR A O 1
ATOM 454 N N . CYS A 1 61 ? 12.036 12.329 -0.243 1 96.62 61 CYS A N 1
ATOM 455 C CA . CYS A 1 61 ? 11.111 11.275 0.158 1 96.62 61 CYS A CA 1
ATOM 456 C C . CYS A 1 61 ? 10.229 10.85 -1.011 1 96.62 61 CYS A C 1
ATOM 458 O O . CYS A 1 61 ? 9.296 10.065 -0.837 1 96.62 61 CYS A O 1
ATOM 460 N N . GLY A 1 62 ? 10.455 11.41 -2.188 1 95.03 62 GLY A N 1
ATOM 461 C CA . GLY A 1 62 ? 9.706 11.005 -3.367 1 95.03 62 GLY A CA 1
ATOM 462 C C . GLY A 1 62 ? 8.397 11.755 -3.529 1 95.03 62 GLY A C 1
ATOM 463 O O . GLY A 1 62 ? 7.495 11.294 -4.232 1 95.03 62 GLY A O 1
ATOM 464 N N . LEU A 1 63 ? 8.231 12.852 -2.895 1 96.89 63 LEU A N 1
ATOM 465 C CA . LEU A 1 63 ? 7.005 13.643 -2.913 1 96.89 63 LEU A CA 1
ATOM 466 C C . LEU A 1 63 ? 7.247 15.006 -3.552 1 96.89 63 LEU A C 1
ATOM 468 O O . LEU A 1 63 ? 6.803 16.03 -3.026 1 96.89 63 LEU A O 1
ATOM 472 N N . SER A 1 64 ? 7.942 14.945 -4.634 1 94.75 64 SER A N 1
ATOM 473 C CA . SER A 1 64 ? 8.175 16.178 -5.379 1 94.75 64 SER A CA 1
ATOM 474 C C . SER A 1 64 ? 6.861 16.861 -5.742 1 94.75 64 SER A C 1
ATOM 476 O O . SER A 1 64 ? 5.911 16.203 -6.172 1 94.75 64 SER A O 1
ATOM 478 N N . GLY A 1 65 ? 6.828 18.106 -5.525 1 94.7 65 GLY A N 1
ATOM 479 C CA . GLY A 1 65 ? 5.625 18.857 -5.847 1 94.7 65 GLY A CA 1
ATOM 480 C C . GLY A 1 65 ? 4.754 19.136 -4.636 1 94.7 65 GLY A C 1
ATOM 481 O O . GLY A 1 65 ? 3.781 19.888 -4.725 1 94.7 65 GLY A O 1
ATOM 482 N N . TYR A 1 66 ? 5.096 18.543 -3.558 1 97.45 66 TYR A N 1
ATOM 483 C CA . TYR A 1 66 ? 4.353 18.799 -2.329 1 97.45 66 TYR A CA 1
ATOM 484 C C . TYR A 1 66 ? 4.98 19.943 -1.54 1 97.45 66 TYR A C 1
ATOM 486 O O . TYR A 1 66 ? 6.206 20.049 -1.458 1 97.45 66 TYR A O 1
ATOM 494 N N . LYS A 1 67 ? 4.138 20.763 -1.005 1 97.06 67 LYS A N 1
ATOM 495 C CA . LYS A 1 67 ? 4.586 21.723 -0.001 1 97.06 67 LYS A CA 1
ATOM 496 C C . LYS A 1 67 ? 4.679 21.074 1.378 1 97.06 67 LYS A C 1
ATOM 498 O O . LYS A 1 67 ? 3.831 20.256 1.742 1 97.06 67 LYS A O 1
ATOM 503 N N . THR A 1 68 ? 5.725 21.46 2.125 1 97.51 68 THR A N 1
ATOM 504 C CA . THR A 1 68 ? 5.937 20.839 3.428 1 97.51 68 THR A CA 1
ATOM 505 C C . THR A 1 68 ? 5.822 21.872 4.545 1 97.51 68 THR A C 1
ATOM 507 O O . THR A 1 68 ? 6.386 22.963 4.449 1 97.51 68 THR A O 1
ATOM 510 N N . VAL A 1 69 ? 5.046 21.555 5.522 1 97.41 69 VAL A N 1
ATOM 511 C CA . VAL A 1 69 ? 4.984 22.322 6.761 1 97.41 69 VAL A CA 1
ATOM 512 C C . VAL A 1 69 ? 5.701 21.563 7.876 1 97.41 69 VAL A C 1
ATOM 514 O O . VAL A 1 69 ? 5.341 20.427 8.192 1 97.41 69 VAL A O 1
ATOM 517 N N . LEU A 1 70 ? 6.723 22.183 8.406 1 96.97 70 LEU A N 1
ATOM 518 C CA . LEU A 1 70 ? 7.415 21.599 9.55 1 96.97 70 LEU A CA 1
ATOM 519 C C . LEU A 1 70 ? 6.721 21.975 10.854 1 96.97 70 LEU A C 1
ATOM 521 O O . LEU A 1 70 ? 6.735 23.14 11.257 1 96.97 70 LEU A O 1
ATOM 525 N N . THR A 1 71 ? 6.132 21.012 11.454 1 93.67 71 THR A N 1
ATOM 526 C CA . THR A 1 71 ? 5.443 21.223 12.723 1 93.67 71 THR A CA 1
ATOM 527 C C . THR A 1 71 ? 6.308 20.758 13.891 1 93.67 71 THR A C 1
ATOM 529 O O . THR A 1 71 ? 7.382 20.189 13.687 1 93.67 71 THR A O 1
ATOM 532 N N . LEU A 1 72 ? 5.904 21.048 15.023 1 88.16 72 LEU A N 1
ATOM 533 C CA . LEU A 1 72 ? 6.674 20.628 16.188 1 88.16 72 LEU A CA 1
ATOM 534 C C . LEU A 1 72 ? 6.315 19.202 16.592 1 88.16 72 LEU A C 1
ATOM 536 O O . LEU A 1 72 ? 7.199 18.396 16.891 1 88.16 72 LEU A O 1
ATOM 540 N N . ARG A 1 73 ? 5.024 18.966 16.538 1 83.01 73 ARG A N 1
ATOM 541 C CA . ARG A 1 73 ? 4.581 17.644 16.969 1 83.01 73 ARG A CA 1
ATOM 542 C C . ARG A 1 73 ? 3.735 16.973 15.892 1 83.01 73 ARG A C 1
ATOM 544 O O . ARG A 1 73 ? 3.055 17.649 15.118 1 83.01 73 ARG A O 1
ATOM 551 N N . SER A 1 74 ? 3.807 15.614 15.955 1 86.12 74 SER A N 1
ATOM 552 C CA . SER A 1 74 ? 3.011 14.83 15.016 1 86.12 74 SER A CA 1
ATOM 553 C C . SER A 1 74 ? 1.559 14.732 15.469 1 86.12 74 SER A C 1
ATOM 555 O O . SER A 1 74 ? 1.285 14.536 16.655 1 86.12 74 SER A O 1
ATOM 557 N N . SER A 1 75 ? 0.658 14.849 14.546 1 86.22 75 SER A N 1
ATOM 558 C CA . SER A 1 75 ? -0.762 14.759 14.868 1 86.22 75 SER A CA 1
ATOM 559 C C . SER A 1 75 ? -1.178 13.317 15.137 1 86.22 75 SER A C 1
ATOM 561 O O . SER A 1 75 ? -2.269 13.065 15.652 1 86.22 75 SER A O 1
ATOM 563 N N . PHE A 1 76 ? -0.265 12.313 14.882 1 85.08 76 PHE A N 1
ATOM 564 C CA . PHE A 1 76 ? -0.554 10.908 15.143 1 85.08 76 PHE A CA 1
ATOM 565 C C . PHE A 1 76 ? -0.267 10.557 16.598 1 85.08 76 PHE A C 1
ATOM 567 O O . PHE A 1 76 ? -0.723 9.525 17.095 1 85.08 76 PHE A O 1
ATOM 574 N N . ASN A 1 77 ? 0.677 11.142 17.311 1 72.02 77 ASN A N 1
ATOM 575 C CA . ASN A 1 77 ? 1.091 10.815 18.671 1 72.02 77 ASN A CA 1
ATOM 576 C C . ASN A 1 77 ? 0.085 11.322 19.7 1 72.02 77 ASN A C 1
ATOM 578 O O . ASN A 1 77 ? 0.157 10.959 20.876 1 72.02 77 ASN A O 1
ATOM 582 N N . GLY A 1 78 ? -0.991 11.51 19.276 1 57.56 78 GLY A N 1
ATOM 583 C CA . GLY A 1 78 ? -1.997 11.961 20.225 1 57.56 78 GLY A CA 1
ATOM 584 C C . GLY A 1 78 ? -1.53 13.123 21.082 1 57.56 78 GLY A C 1
ATOM 585 O O . GLY A 1 78 ? -0.617 13.856 20.699 1 57.56 78 GLY A O 1
ATOM 586 N N . LEU A 1 79 ? -2.343 13.194 22.195 1 49.65 79 LEU A N 1
ATOM 587 C CA . LEU A 1 79 ? -2.175 14.242 23.196 1 49.65 79 LEU A CA 1
ATOM 588 C C . LEU A 1 79 ? -0.918 14.005 24.025 1 49.65 79 LEU A C 1
ATOM 590 O O . LEU A 1 79 ? -1.003 13.718 25.222 1 49.65 79 LEU A O 1
ATOM 594 N N . HIS A 1 80 ? -0.154 12.956 23.69 1 48.38 80 HIS A N 1
ATOM 595 C CA . HIS A 1 80 ? 0.821 12.726 24.75 1 48.38 80 HIS A CA 1
ATOM 596 C C . HIS A 1 80 ? 1.436 14.038 25.226 1 48.38 80 HIS A C 1
ATOM 598 O O . HIS A 1 80 ? 1.529 15 24.46 1 48.38 80 HIS A O 1
ATOM 604 N N . ALA A 1 81 ? 1.533 13.992 26.459 1 48.44 81 ALA A N 1
ATOM 605 C CA . ALA A 1 81 ? 2.19 14.88 27.415 1 48.44 81 ALA A CA 1
ATOM 606 C C . ALA A 1 81 ? 3.572 15.295 26.92 1 48.44 81 ALA A C 1
ATOM 608 O O . ALA A 1 81 ? 4.428 14.444 26.666 1 48.44 81 ALA A O 1
ATOM 609 N N . SER A 1 82 ? 3.551 16.121 25.875 1 53.27 82 SER A N 1
ATOM 610 C CA . SER A 1 82 ? 4.856 16.741 25.669 1 53.27 82 SER A CA 1
ATOM 611 C C . SER A 1 82 ? 5.704 16.677 26.935 1 53.27 82 SER A C 1
ATOM 613 O O . SER A 1 82 ? 5.187 16.825 28.044 1 53.27 82 SER A O 1
ATOM 615 N N . GLY A 1 83 ? 6.634 15.803 26.862 1 57.4 83 GLY A N 1
ATOM 616 C CA . GLY A 1 83 ? 7.595 15.916 27.948 1 57.4 83 GLY A CA 1
ATOM 617 C C . GLY A 1 83 ? 7.804 17.345 28.413 1 57.4 83 GLY A C 1
ATOM 618 O O . GLY A 1 83 ? 7.379 18.289 27.744 1 57.4 83 GLY A O 1
ATOM 619 N N . LEU A 1 84 ? 8.179 17.483 29.508 1 64.77 84 LEU A N 1
ATOM 620 C CA . LEU A 1 84 ? 8.437 18.778 30.128 1 64.77 84 LEU A CA 1
ATOM 621 C C . LEU A 1 84 ? 9.472 19.566 29.33 1 64.77 84 LEU A C 1
ATOM 623 O O . LEU A 1 84 ? 10.48 19.007 28.891 1 64.77 84 LEU A O 1
ATOM 627 N N . SER A 1 85 ? 9.042 20.681 28.824 1 72.21 85 SER A N 1
ATOM 628 C CA . SER A 1 85 ? 9.965 21.615 28.187 1 72.21 85 SER A CA 1
ATOM 629 C C . SER A 1 85 ? 10.844 22.314 29.219 1 72.21 85 SER A C 1
ATOM 631 O O . SER A 1 85 ? 10.486 22.393 30.396 1 72.21 85 SER A O 1
ATOM 633 N N . THR A 1 86 ? 12.072 22.516 28.733 1 77.9 86 THR A N 1
ATOM 634 C CA . THR A 1 86 ? 12.966 23.379 29.497 1 77.9 86 THR A CA 1
ATOM 635 C C . THR A 1 86 ? 13.181 24.708 28.778 1 77.9 86 THR A C 1
ATOM 637 O O . THR A 1 86 ? 12.649 24.922 27.687 1 77.9 86 THR A O 1
ATOM 640 N N . ASP A 1 87 ? 13.898 25.6 29.428 1 80.7 87 ASP A N 1
ATOM 641 C CA . ASP A 1 87 ? 14.166 26.896 28.813 1 80.7 87 ASP A CA 1
ATOM 642 C C . ASP A 1 87 ? 14.971 26.737 27.524 1 80.7 87 ASP A C 1
ATOM 644 O O . ASP A 1 87 ? 14.93 27.604 26.65 1 80.7 87 ASP A O 1
ATOM 648 N N . SER A 1 88 ? 15.511 25.567 27.368 1 83.04 88 SER A N 1
ATOM 649 C CA . SER A 1 88 ? 16.454 25.466 26.259 1 83.04 88 SER A CA 1
ATOM 650 C C . SER A 1 88 ? 15.935 24.526 25.176 1 83.04 88 SER A C 1
ATOM 652 O O . SER A 1 88 ? 16.453 24.515 24.057 1 83.04 88 SER A O 1
ATOM 654 N N . ALA A 1 89 ? 14.92 23.747 25.585 1 88.24 89 ALA A N 1
ATOM 655 C CA . ALA A 1 89 ? 14.564 22.734 24.595 1 88.24 89 ALA A CA 1
ATOM 656 C C . ALA A 1 89 ? 13.143 22.226 24.817 1 88.24 89 ALA A C 1
ATOM 658 O O . ALA A 1 89 ? 12.599 22.346 25.918 1 88.24 89 ALA A O 1
ATOM 659 N N . VAL A 1 90 ? 12.595 21.708 23.79 1 87.87 90 VAL A N 1
ATOM 660 C CA . VAL A 1 90 ? 11.298 21.041 23.853 1 87.87 90 VAL A CA 1
ATOM 661 C C . VAL A 1 90 ? 11.481 19.537 23.663 1 87.87 90 VAL A C 1
ATOM 663 O O . VAL A 1 90 ? 12.294 19.103 22.843 1 87.87 90 VAL A O 1
ATOM 666 N N . ALA A 1 91 ? 10.703 18.85 24.37 1 86.11 91 ALA A N 1
ATOM 667 C CA . ALA A 1 91 ? 10.781 17.393 24.296 1 86.11 91 ALA A CA 1
ATOM 668 C C . ALA A 1 91 ? 9.616 16.823 23.491 1 86.11 91 ALA A C 1
ATOM 670 O O . ALA A 1 91 ? 8.533 17.411 23.453 1 86.11 91 ALA A O 1
ATOM 671 N N . GLY A 1 92 ? 9.888 15.744 22.814 1 84.12 92 GLY A N 1
ATOM 672 C CA . GLY A 1 92 ? 8.879 15.027 22.051 1 84.12 92 GLY A CA 1
ATOM 673 C C . GLY A 1 92 ? 9.268 13.594 21.744 1 84.12 92 GLY A C 1
ATOM 674 O O . GLY A 1 92 ? 10.311 13.118 22.197 1 84.12 92 GLY A O 1
ATOM 675 N N . ASP A 1 93 ? 8.324 12.945 21.065 1 79.87 93 ASP A N 1
ATOM 676 C CA . ASP A 1 93 ? 8.544 11.539 20.742 1 79.87 93 ASP A CA 1
ATOM 677 C C . ASP A 1 93 ? 8.758 11.346 19.243 1 79.87 93 ASP A C 1
ATOM 679 O O . ASP A 1 93 ? 8.179 12.07 18.43 1 79.87 93 ASP A O 1
ATOM 683 N N . ASN A 1 94 ? 9.624 10.404 18.926 1 78.11 94 ASN A N 1
ATOM 684 C CA . ASN A 1 94 ? 9.75 9.911 17.559 1 78.11 94 ASN A CA 1
ATOM 685 C C . ASN A 1 94 ? 9.779 8.386 17.513 1 78.11 94 ASN A C 1
ATOM 687 O O . ASN A 1 94 ? 9.438 7.725 18.495 1 78.11 94 ASN A O 1
ATOM 691 N N . ALA A 1 95 ? 10.081 7.774 16.36 1 71.93 95 ALA A N 1
ATOM 692 C CA . ALA A 1 95 ? 10.033 6.327 16.166 1 71.93 95 ALA A CA 1
ATOM 693 C C . ALA A 1 95 ? 11.034 5.618 17.073 1 71.93 95 ALA A C 1
ATOM 695 O O . ALA A 1 95 ? 10.844 4.451 17.426 1 71.93 95 ALA A O 1
ATOM 696 N N . LYS A 1 96 ? 12.049 6.361 17.514 1 75.38 96 LYS A N 1
ATOM 697 C CA . LYS A 1 96 ? 13.107 5.759 18.321 1 75.38 96 LYS A CA 1
ATOM 698 C C . LYS A 1 96 ? 12.927 6.09 19.8 1 75.38 96 LYS A C 1
ATOM 700 O O . LYS A 1 96 ? 13.711 5.647 20.641 1 75.38 96 LYS A O 1
ATOM 705 N N . GLY A 1 97 ? 11.914 6.927 20.076 1 78.15 97 GLY A N 1
ATOM 706 C CA . GLY A 1 97 ? 11.636 7.285 21.458 1 78.15 97 GLY A CA 1
ATOM 707 C C . GLY A 1 97 ? 11.65 8.783 21.701 1 78.15 97 GLY A C 1
ATOM 708 O O . GLY A 1 97 ? 11.463 9.569 20.77 1 78.15 97 GLY A O 1
ATOM 709 N N . ARG A 1 98 ? 11.963 9.127 23.056 1 84.04 98 ARG A N 1
ATOM 710 C CA . ARG A 1 98 ? 11.939 10.526 23.471 1 84.04 98 ARG A CA 1
ATOM 711 C C . ARG A 1 98 ? 13.167 11.27 22.958 1 84.04 98 ARG A C 1
ATOM 713 O O . ARG A 1 98 ? 14.279 10.74 22.989 1 84.04 98 ARG A O 1
ATOM 720 N N . VAL A 1 99 ? 12.929 12.412 22.502 1 86.18 99 VAL A N 1
ATOM 721 C CA . VAL A 1 99 ? 14.012 13.245 21.991 1 86.18 99 VAL A CA 1
ATOM 722 C C . VAL A 1 99 ? 13.759 14.705 22.358 1 86.18 99 VAL A C 1
ATOM 724 O O . VAL A 1 99 ? 12.624 15.09 22.652 1 86.18 99 VAL A O 1
ATOM 727 N N . VAL A 1 100 ? 14.846 15.454 22.403 1 88.77 100 VAL A N 1
ATOM 728 C CA . VAL A 1 100 ? 14.754 16.874 22.726 1 88.77 100 VAL A CA 1
ATOM 729 C C . VAL A 1 100 ? 15.221 17.706 21.533 1 88.77 100 VAL A C 1
ATOM 731 O O . VAL A 1 100 ? 16.162 17.325 20.833 1 88.77 100 VAL A O 1
ATOM 734 N N . VAL A 1 101 ? 14.553 18.802 21.352 1 91.67 101 VAL A N 1
ATOM 735 C CA . VAL A 1 101 ? 14.904 19.711 20.266 1 91.67 101 VAL A CA 1
ATOM 736 C C . VAL A 1 101 ? 15.134 21.115 20.82 1 91.67 101 VAL A C 1
ATOM 738 O O . VAL A 1 101 ? 14.228 21.716 21.401 1 91.67 101 VAL A O 1
ATOM 741 N N . SER A 1 102 ? 16.369 21.586 20.698 1 92.65 102 SER A N 1
ATOM 742 C CA . SER A 1 102 ? 16.693 22.976 21.002 1 92.65 102 SER A CA 1
ATOM 743 C C . SER A 1 102 ? 16.392 23.886 19.815 1 92.65 102 SER A C 1
ATOM 745 O O . SER A 1 102 ? 16.091 23.407 18.72 1 92.65 102 SER A O 1
ATOM 747 N N . PHE A 1 103 ? 16.466 25.141 20.11 1 92.57 103 PHE A N 1
ATOM 748 C CA . PHE A 1 103 ? 16.286 26.099 19.025 1 92.57 103 PHE A CA 1
ATOM 749 C C . PHE A 1 103 ? 17.308 25.863 17.919 1 92.57 103 PHE A C 1
ATOM 751 O O . PHE A 1 103 ? 16.973 25.921 16.735 1 92.57 103 PHE A O 1
ATOM 758 N N . GLU A 1 104 ? 18.569 25.552 18.277 1 93.25 104 GLU A N 1
ATOM 759 C CA . GLU A 1 104 ? 19.637 25.333 17.306 1 93.25 104 GLU A CA 1
ATOM 760 C C . GLU A 1 104 ? 19.365 24.096 16.455 1 93.25 104 GLU A C 1
ATOM 762 O O . GLU A 1 104 ? 19.574 24.114 15.24 1 93.25 104 GLU A O 1
ATOM 767 N N . LYS A 1 105 ? 18.975 23.127 17.17 1 94.49 105 LYS A N 1
ATOM 768 C CA . LYS A 1 105 ? 18.648 21.905 16.44 1 94.49 105 LYS A CA 1
ATOM 769 C C . LYS A 1 105 ? 17.479 22.131 15.486 1 94.49 105 LYS A C 1
ATOM 771 O O . LYS A 1 105 ? 17.497 21.654 14.349 1 94.49 105 LYS A O 1
ATOM 776 N N . TRP A 1 106 ? 16.479 22.814 15.968 1 95.45 106 TRP A N 1
ATOM 777 C CA . TRP A 1 106 ? 15.334 23.165 15.134 1 95.45 106 TRP A CA 1
ATOM 778 C C . TRP A 1 106 ? 15.778 23.937 13.896 1 95.45 106 TRP A C 1
ATOM 780 O O . TRP A 1 106 ? 15.364 23.621 12.779 1 95.45 106 TRP A O 1
ATOM 790 N N . ARG A 1 107 ? 16.66 24.882 14.081 1 95.31 107 ARG A N 1
ATOM 791 C CA . ARG A 1 107 ? 17.185 25.684 12.981 1 95.31 107 ARG A CA 1
ATOM 792 C C . ARG A 1 107 ? 17.905 24.808 11.96 1 95.31 107 ARG A C 1
ATOM 794 O O . ARG A 1 107 ? 17.733 24.984 10.752 1 95.31 107 ARG A O 1
ATOM 801 N N . ASP A 1 108 ? 18.636 23.856 12.45 1 95.51 108 ASP A N 1
ATOM 802 C CA . ASP A 1 108 ? 19.365 22.943 11.576 1 95.51 108 ASP A CA 1
ATOM 803 C C . ASP A 1 108 ? 18.405 22.102 10.738 1 95.51 108 ASP A C 1
ATOM 805 O O . ASP A 1 108 ? 18.656 21.855 9.557 1 95.51 108 ASP A O 1
ATOM 809 N N . VAL A 1 109 ? 17.375 21.672 11.344 1 96.9 109 VAL A N 1
ATOM 810 C CA . VAL A 1 109 ? 16.384 20.861 10.646 1 96.9 109 VAL A CA 1
ATOM 811 C C . VAL A 1 109 ? 15.719 21.688 9.548 1 96.9 109 VAL A C 1
ATOM 813 O O . VAL A 1 109 ? 15.573 21.224 8.415 1 96.9 109 VAL A O 1
ATOM 816 N N . VAL A 1 110 ? 15.368 22.909 9.86 1 97.37 110 VAL A N 1
ATOM 817 C CA . VAL A 1 110 ? 14.71 23.791 8.901 1 97.37 110 VAL A CA 1
ATOM 818 C C . VAL A 1 110 ? 15.626 24.025 7.702 1 97.37 110 VAL A C 1
ATOM 820 O O . VAL A 1 110 ? 15.199 23.893 6.552 1 97.37 110 VAL A O 1
ATOM 823 N N . ARG A 1 111 ? 16.848 24.249 7.935 1 96.44 111 ARG A N 1
ATOM 824 C CA . ARG A 1 111 ? 17.795 24.554 6.868 1 96.44 111 ARG A CA 1
ATOM 825 C C . ARG A 1 111 ? 18.028 23.338 5.978 1 96.44 111 ARG A C 1
ATOM 827 O O . ARG A 1 111 ? 18.086 23.461 4.752 1 96.44 111 ARG A O 1
ATOM 834 N N . ALA A 1 112 ? 18.14 22.236 6.619 1 96.86 112 ALA A N 1
ATOM 835 C CA . ALA A 1 112 ? 18.472 21.019 5.882 1 96.86 112 ALA A CA 1
ATOM 836 C C . ALA A 1 112 ? 17.279 20.53 5.065 1 96.86 112 ALA A C 1
ATOM 838 O O . ALA A 1 112 ? 17.439 20.086 3.926 1 96.86 112 ALA A O 1
ATOM 839 N N . THR A 1 113 ? 16.071 20.579 5.599 1 97.42 113 THR A N 1
ATOM 840 C CA . THR A 1 113 ? 14.904 19.948 4.991 1 97.42 113 THR A CA 1
ATOM 841 C C . THR A 1 113 ? 14.148 20.942 4.114 1 97.42 113 THR A C 1
ATOM 843 O O . THR A 1 113 ? 13.29 20.549 3.32 1 97.42 113 THR A O 1
ATOM 846 N N . GLN A 1 114 ? 14.363 22.202 4.288 1 97.09 114 GLN A N 1
ATOM 847 C CA . GLN A 1 114 ? 13.855 23.282 3.449 1 97.09 114 GLN A CA 1
ATOM 848 C C . GLN A 1 114 ? 12.34 23.191 3.292 1 97.09 114 GLN A C 1
ATOM 850 O O . GLN A 1 114 ? 11.829 23.13 2.172 1 97.09 114 GLN A O 1
ATOM 855 N N . PRO A 1 115 ? 11.62 23.258 4.416 1 97.46 115 PRO A N 1
ATOM 856 C CA . PRO A 1 115 ? 10.159 23.281 4.312 1 97.46 115 PRO A CA 1
ATOM 857 C C . PRO A 1 115 ? 9.63 24.584 3.718 1 97.46 115 PRO A C 1
ATOM 859 O O . PRO A 1 115 ? 10.354 25.581 3.662 1 97.46 115 PRO A O 1
ATOM 862 N N . THR A 1 116 ? 8.416 24.53 3.197 1 96.8 116 THR A N 1
ATOM 863 C CA . THR A 1 116 ? 7.765 25.745 2.722 1 96.8 116 THR A CA 1
ATOM 864 C C . THR A 1 116 ? 7.367 26.639 3.893 1 96.8 116 THR A C 1
ATOM 866 O O . THR A 1 116 ? 7.496 27.863 3.818 1 96.8 116 THR A O 1
ATOM 869 N N . LEU A 1 117 ? 6.854 26.06 4.947 1 96.54 117 LEU A N 1
ATOM 870 C CA . LEU A 1 117 ? 6.479 26.719 6.193 1 96.54 117 LEU A CA 1
ATOM 871 C C . LEU A 1 117 ? 7.081 25.997 7.394 1 96.54 117 LEU A C 1
ATOM 873 O O . LEU A 1 117 ? 7.268 24.778 7.36 1 96.54 117 LEU A O 1
ATOM 877 N N . ALA A 1 118 ? 7.332 26.73 8.424 1 96.34 118 ALA A N 1
ATOM 878 C CA . ALA A 1 118 ? 7.82 26.119 9.657 1 96.34 118 ALA A CA 1
ATOM 879 C C . ALA A 1 118 ? 7.155 26.744 10.88 1 96.34 118 ALA A C 1
ATOM 881 O O . ALA A 1 118 ? 7.117 27.969 11.016 1 96.34 118 ALA A O 1
ATOM 882 N N . VAL A 1 119 ? 6.621 25.92 11.7 1 94.35 119 VAL A N 1
ATOM 883 C CA . VAL A 1 119 ? 6.092 26.37 12.983 1 94.35 119 VAL A CA 1
ATOM 884 C C . VAL A 1 119 ? 7.24 26.608 13.961 1 94.35 119 VAL A C 1
ATOM 886 O O . VAL A 1 119 ? 8.135 25.769 14.095 1 94.35 119 VAL A O 1
ATOM 889 N N . THR A 1 120 ? 7.263 27.717 14.62 1 91.96 120 THR A N 1
ATOM 890 C CA . THR A 1 120 ? 8.319 28.064 15.565 1 91.96 120 THR A CA 1
ATOM 891 C C . THR A 1 120 ? 8.299 27.123 16.767 1 91.96 120 THR A C 1
ATOM 893 O O . THR A 1 120 ? 7.235 26.655 17.178 1 91.96 120 THR A O 1
ATOM 896 N N . VAL A 1 121 ? 9.469 26.938 17.333 1 91.34 121 VAL A N 1
ATOM 897 C CA . VAL A 1 121 ? 9.548 26.191 18.584 1 91.34 121 VAL A CA 1
ATOM 898 C C . VAL A 1 121 ? 8.722 26.893 19.659 1 91.34 121 VAL A C 1
ATOM 900 O O . VAL A 1 121 ? 8.775 28.118 19.79 1 91.34 121 VAL A O 1
ATOM 903 N N . HIS A 1 122 ? 7.883 26.112 20.317 1 87.25 122 HIS A N 1
ATOM 904 C CA . HIS A 1 122 ? 7.044 26.677 21.368 1 87.25 122 HIS A CA 1
ATOM 905 C C . HIS A 1 122 ? 6.654 25.617 22.392 1 87.25 122 HIS A C 1
ATOM 907 O O . HIS A 1 122 ? 6.796 24.419 22.137 1 87.25 122 HIS A O 1
ATOM 913 N N . GLU A 1 123 ? 6.273 26.054 23.522 1 82.91 123 GLU A N 1
ATOM 914 C CA . GLU A 1 123 ? 5.682 25.169 24.522 1 82.91 123 GLU A CA 1
ATOM 915 C C . GLU A 1 123 ? 4.16 25.164 24.424 1 82.91 123 GLU A C 1
ATOM 917 O O . GLU A 1 123 ? 3.523 26.216 24.517 1 82.91 123 GLU A O 1
ATOM 922 N N . SER A 1 124 ? 3.658 24.002 24.118 1 77.2 124 SER A N 1
ATOM 923 C CA . SER A 1 124 ? 2.214 23.865 23.953 1 77.2 124 SER A CA 1
ATOM 924 C C . SER A 1 124 ? 1.505 23.821 25.302 1 77.2 124 SER A C 1
ATOM 926 O O . SER A 1 124 ? 1.962 23.148 26.228 1 77.2 124 SER A O 1
ATOM 928 N N . VAL A 1 125 ? 0.487 24.664 25.421 1 70.36 125 VAL A N 1
ATOM 929 C CA . VAL A 1 125 ? -0.343 24.651 26.621 1 70.36 125 VAL A CA 1
ATOM 930 C C . VAL A 1 125 ? -1.778 24.279 26.253 1 70.36 125 VAL A C 1
ATOM 932 O O . VAL A 1 125 ? -2.355 24.849 25.324 1 70.36 125 VAL A O 1
ATOM 935 N N . PRO A 1 126 ? -2.324 23.323 26.955 1 66.71 126 PRO A N 1
ATOM 936 C CA . PRO A 1 126 ? -3.715 22.958 26.679 1 66.71 126 PRO A CA 1
ATOM 937 C C . PRO A 1 126 ? -4.682 24.123 26.882 1 66.71 126 PRO A C 1
ATOM 939 O O . PRO A 1 126 ? -4.463 24.967 27.754 1 66.71 126 PRO A O 1
ATOM 942 N N . LEU A 1 127 ? -5.753 24.155 26.096 1 63.72 127 LEU A N 1
ATOM 943 C CA . LEU A 1 127 ? -6.767 25.202 26.166 1 63.72 127 LEU A CA 1
ATOM 944 C C . LEU A 1 127 ? -7.441 25.216 27.534 1 63.72 127 LEU A C 1
ATOM 946 O O . LEU A 1 127 ? -7.816 26.278 28.035 1 63.72 127 LEU A O 1
ATOM 950 N N . CYS A 1 128 ? -7.62 24.001 28.106 1 59.23 128 CYS A N 1
ATOM 951 C CA . CYS A 1 128 ? -8.395 23.858 29.334 1 59.23 128 CYS A CA 1
ATOM 952 C C . CYS A 1 128 ? -7.543 24.174 30.557 1 59.23 128 CYS A C 1
ATOM 954 O O . CYS A 1 128 ? -8.059 24.265 31.672 1 59.23 128 CYS A O 1
ATOM 956 N N . GLU A 1 129 ? -6.394 24.095 30.34 1 58.28 129 GLU A N 1
ATOM 957 C CA . GLU A 1 129 ? -5.576 24.253 31.539 1 58.28 129 GLU A CA 1
ATOM 958 C C . GLU A 1 129 ? -5.683 25.67 32.096 1 58.28 129 GLU A C 1
ATOM 960 O O . GLU A 1 129 ? -5.512 26.646 31.363 1 58.28 129 GLU A O 1
ATOM 965 N N . SER A 1 130 ? -6.584 25.808 33.078 1 53.28 130 SER A N 1
ATOM 966 C CA . SER A 1 130 ? -6.815 27.059 33.792 1 53.28 130 SER A CA 1
ATOM 967 C C . SER A 1 130 ? -5.499 27.743 34.147 1 53.28 130 SER A C 1
ATOM 969 O O . SER A 1 130 ? -5.493 28.784 34.808 1 53.28 130 SER A O 1
ATOM 971 N N . LEU A 1 131 ? -4.392 26.983 34.232 1 55.65 131 LEU A N 1
ATOM 972 C CA . LEU A 1 131 ? -3.368 27.271 35.231 1 55.65 131 LEU A CA 1
ATOM 973 C C . LEU A 1 131 ? -2.52 28.466 34.811 1 55.65 131 LEU A C 1
ATOM 975 O O . LEU A 1 131 ? -1.825 28.413 33.794 1 55.65 131 LEU A O 1
ATOM 979 N N . ASN A 1 132 ? -2.757 29.57 35.451 1 65.31 132 ASN A N 1
ATOM 980 C CA . ASN A 1 132 ? -2.226 30.917 35.266 1 65.31 132 ASN A CA 1
ATOM 981 C C . ASN A 1 132 ? -0.701 30.913 35.198 1 65.31 132 ASN A C 1
ATOM 983 O O . ASN A 1 132 ? -0.116 31.446 34.254 1 65.31 132 ASN A O 1
ATOM 987 N N . LYS A 1 133 ? -0.006 30.232 36.178 1 74.03 133 LYS A N 1
ATOM 988 C CA . LYS A 1 133 ? 1.446 30.379 36.208 1 74.03 133 LYS A CA 1
ATOM 989 C C . LYS A 1 133 ? 2.103 29.573 35.091 1 74.03 133 LYS A C 1
ATOM 991 O O . LYS A 1 133 ? 3.011 30.062 34.416 1 74.03 133 LYS A O 1
ATOM 996 N N . ARG A 1 134 ? 1.637 28.38 34.883 1 74.59 134 ARG A N 1
ATOM 997 C CA . ARG A 1 134 ? 2.223 27.532 33.851 1 74.59 134 ARG A CA 1
ATOM 998 C C . ARG A 1 134 ? 2.029 28.141 32.466 1 74.59 134 ARG A C 1
ATOM 1000 O O . ARG A 1 134 ? 2.932 28.093 31.629 1 74.59 134 ARG A O 1
ATOM 1007 N N . ARG A 1 135 ? 0.984 28.642 32.275 1 76.39 135 ARG A N 1
ATOM 1008 C CA . ARG A 1 135 ? 0.694 29.267 30.988 1 76.39 135 ARG A CA 1
ATOM 1009 C C . ARG A 1 135 ? 1.604 30.467 30.745 1 76.39 135 ARG A C 1
ATOM 1011 O O . ARG A 1 135 ? 2.053 30.693 29.619 1 76.39 135 ARG A O 1
ATOM 1018 N N . ARG A 1 136 ? 1.807 31.158 31.824 1 79.35 136 ARG A N 1
ATOM 1019 C CA . ARG A 1 136 ? 2.684 32.319 31.708 1 79.35 136 ARG A CA 1
ATOM 1020 C C . ARG A 1 136 ? 4.107 31.897 31.36 1 79.35 136 ARG A C 1
ATOM 1022 O O . ARG A 1 136 ? 4.757 32.52 30.517 1 79.35 136 ARG A O 1
ATOM 1029 N N . VAL A 1 137 ? 4.55 30.886 32.037 1 81.68 137 VAL A N 1
ATOM 1030 C CA . VAL A 1 137 ? 5.905 30.401 31.794 1 81.68 137 VAL A CA 1
ATOM 1031 C C . VAL A 1 137 ? 6.017 29.873 30.366 1 81.68 137 VAL A C 1
ATOM 1033 O O . VAL A 1 137 ? 6.982 30.175 29.66 1 81.68 137 VAL A O 1
ATOM 1036 N N . ALA A 1 138 ? 5.045 29.111 29.969 1 81.52 138 ALA A N 1
ATOM 1037 C CA . ALA A 1 138 ? 5.03 28.545 28.622 1 81.52 138 ALA A CA 1
ATOM 1038 C C . ALA A 1 138 ? 4.976 29.644 27.566 1 81.52 138 ALA A C 1
ATOM 1040 O O . ALA A 1 138 ? 5.652 29.559 26.537 1 81.52 138 ALA A O 1
ATOM 1041 N N . THR A 1 139 ? 4.209 30.633 27.832 1 81.37 139 THR A N 1
ATOM 1042 C CA . THR A 1 139 ? 4.072 31.75 26.904 1 81.37 139 THR A CA 1
ATOM 1043 C C . THR A 1 139 ? 5.387 32.516 26.781 1 81.37 139 THR A C 1
ATOM 1045 O O . THR A 1 139 ? 5.788 32.899 25.68 1 81.37 139 THR A O 1
ATOM 1048 N N . ASN A 1 140 ? 6.026 32.734 27.931 1 84.06 140 ASN A N 1
ATOM 1049 C CA . ASN A 1 140 ? 7.301 33.443 27.929 1 84.06 140 ASN A CA 1
ATOM 1050 C C . ASN A 1 140 ? 8.368 32.675 27.156 1 84.06 140 ASN A C 1
ATOM 1052 O O . ASN A 1 140 ? 9.148 33.269 26.409 1 84.06 140 ASN A O 1
ATOM 1056 N N . ARG A 1 141 ? 8.421 31.457 27.378 1 85.99 141 ARG A N 1
ATOM 1057 C CA . ARG A 1 141 ? 9.365 30.615 26.65 1 85.99 141 ARG A CA 1
ATOM 1058 C C . ARG A 1 141 ? 9.122 30.693 25.147 1 85.99 141 ARG A C 1
ATOM 1060 O O . ARG A 1 141 ? 10.062 30.874 24.37 1 85.99 141 ARG A O 1
ATOM 1067 N N . SER A 1 142 ? 7.91 30.549 24.797 1 86.45 142 SER A N 1
ATOM 1068 C CA . SER A 1 142 ? 7.538 30.565 23.386 1 86.45 142 SER A CA 1
ATOM 1069 C C . SER A 1 142 ? 7.88 31.904 22.74 1 86.45 142 SER A C 1
ATOM 1071 O O . SER A 1 142 ? 8.335 31.948 21.595 1 86.45 142 SER A O 1
ATOM 1073 N N . GLU A 1 143 ? 7.697 32.955 23.456 1 87.08 143 GLU A N 1
ATOM 1074 C CA . GLU A 1 143 ? 8.009 34.288 22.949 1 87.08 143 GLU A CA 1
ATOM 1075 C C . GLU A 1 143 ? 9.513 34.47 22.765 1 87.08 143 GLU A C 1
ATOM 1077 O O . GLU A 1 143 ? 9.953 35.124 21.817 1 87.08 143 GLU A O 1
ATOM 1082 N N . THR A 1 144 ? 10.25 33.933 23.673 1 89.06 144 THR A N 1
ATOM 1083 C CA . THR A 1 144 ? 11.704 34.001 23.575 1 89.06 144 THR A CA 1
ATOM 1084 C C . THR A 1 144 ? 12.195 33.277 22.324 1 89.06 144 THR A C 1
ATOM 1086 O O . THR A 1 144 ? 13.044 33.794 21.595 1 8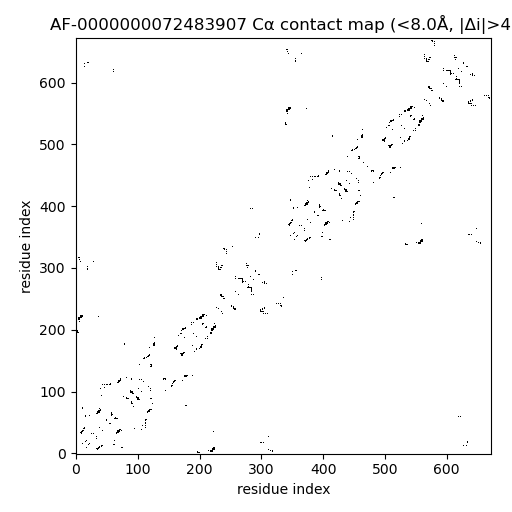9.06 144 THR A O 1
ATOM 1089 N N . TRP A 1 145 ? 11.689 32.158 22.148 1 90.81 145 TRP A N 1
ATOM 1090 C CA . TRP A 1 145 ? 12.091 31.383 20.979 1 90.81 145 TRP A CA 1
ATOM 1091 C C . TRP A 1 145 ? 11.63 32.058 19.692 1 90.81 145 TRP A C 1
ATOM 1093 O O . TRP A 1 145 ? 12.32 32 18.671 1 90.81 145 TRP A O 1
ATOM 1103 N N . LEU A 1 146 ? 10.48 32.657 19.69 1 89.71 146 LEU A N 1
ATOM 1104 C CA . LEU A 1 146 ? 9.994 33.388 18.525 1 89.71 146 LEU A CA 1
ATOM 1105 C C . LEU A 1 146 ? 10.921 34.55 18.186 1 89.71 146 LEU A C 1
ATOM 1107 O O . LEU A 1 146 ? 11.232 34.781 17.016 1 89.71 146 LEU A O 1
ATOM 1111 N N . ALA A 1 147 ? 11.321 35.271 19.184 1 91.11 147 ALA A N 1
ATOM 1112 C CA . ALA A 1 147 ? 12.244 36.384 18.979 1 91.11 147 ALA A CA 1
ATOM 1113 C C . ALA A 1 147 ? 13.552 35.905 18.357 1 91.11 147 ALA A C 1
ATOM 1115 O O . ALA A 1 147 ? 14.103 36.563 17.472 1 91.11 147 ALA A O 1
ATOM 1116 N N . LYS A 1 148 ? 14.014 34.803 18.851 1 91.19 148 LYS A N 1
ATOM 1117 C CA . LYS A 1 148 ? 15.229 34.217 18.292 1 91.19 148 LYS A CA 1
ATOM 1118 C C . LYS A 1 148 ? 15.038 33.852 16.823 1 91.19 148 LYS A C 1
ATOM 1120 O O . LYS A 1 148 ? 15.945 34.039 16.008 1 91.19 148 LYS A O 1
ATOM 1125 N N . THR A 1 149 ? 13.9 33.289 16.497 1 90.94 149 THR A N 1
ATOM 1126 C CA . THR A 1 149 ? 13.576 32.886 15.133 1 90.94 149 THR A CA 1
ATOM 1127 C C . THR A 1 149 ? 13.554 34.095 14.202 1 90.94 149 THR A C 1
ATOM 1129 O O . THR A 1 149 ? 14.068 34.033 13.083 1 90.94 149 THR A O 1
ATOM 1132 N N . GLU A 1 150 ? 12.967 35.178 14.615 1 88.76 150 GLU A N 1
ATOM 1133 C CA . GLU A 1 150 ? 12.841 36.392 13.815 1 88.76 150 GLU A CA 1
ATOM 1134 C C . GLU A 1 150 ? 14.206 37.012 13.533 1 88.76 150 GLU A C 1
ATOM 1136 O O . GLU A 1 150 ? 14.397 37.664 12.504 1 88.76 150 GLU A O 1
ATOM 1141 N N . LYS A 1 151 ? 15.089 36.754 14.352 1 89.28 151 LYS A N 1
ATOM 1142 C CA . LYS A 1 151 ? 16.434 37.3 14.195 1 89.28 151 LYS A CA 1
ATOM 1143 C C . LYS A 1 151 ? 17.276 36.43 13.267 1 89.28 151 LYS A C 1
ATOM 1145 O O . LYS A 1 151 ? 18.324 36.863 12.782 1 89.28 151 LYS A O 1
ATOM 1150 N N . THR A 1 152 ? 16.771 35.303 13.102 1 85.5 152 THR A N 1
ATOM 1151 C CA . THR A 1 152 ? 17.506 34.374 12.251 1 85.5 152 THR A CA 1
ATOM 1152 C C . THR A 1 152 ? 17.213 34.643 10.778 1 85.5 152 THR A C 1
ATOM 1154 O O . THR A 1 152 ? 16.076 34.488 10.327 1 85.5 152 THR A O 1
ATOM 1157 N N . SER A 1 153 ? 18.007 35.186 9.867 1 74.25 153 SER A N 1
ATOM 1158 C CA . SER A 1 153 ? 17.798 35.666 8.505 1 74.25 153 SER A CA 1
ATOM 1159 C C . SER A 1 153 ? 17.95 34.537 7.491 1 74.25 153 SER A C 1
ATOM 1161 O O . SER A 1 153 ? 17.556 34.679 6.332 1 74.25 153 SER A O 1
ATOM 1163 N N . ASP A 1 154 ? 18.223 33.391 7.824 1 82.98 154 ASP A N 1
ATOM 1164 C CA . ASP A 1 154 ? 18.65 32.43 6.811 1 82.98 154 ASP A CA 1
ATOM 1165 C C . ASP A 1 154 ? 17.78 31.176 6.842 1 82.98 154 ASP A C 1
ATOM 1167 O O . ASP A 1 154 ? 18.213 30.103 6.415 1 82.98 154 ASP A O 1
ATOM 1171 N N . LEU A 1 155 ? 16.586 31.252 7.207 1 88.28 155 LEU A N 1
ATOM 1172 C CA . LEU A 1 155 ? 15.801 30.025 7.301 1 88.28 155 LEU A CA 1
ATOM 1173 C C . LEU A 1 155 ? 15.148 29.694 5.963 1 88.28 155 LEU A C 1
ATOM 1175 O O . LEU A 1 155 ? 14.857 28.529 5.681 1 88.28 155 LEU A O 1
ATOM 1179 N N . GLY A 1 156 ? 14.904 30.64 5.053 1 88.31 156 GLY A N 1
ATOM 1180 C CA . GLY A 1 156 ? 14.472 30.416 3.683 1 88.31 156 GLY A CA 1
ATOM 1181 C C . GLY A 1 156 ? 13.039 29.928 3.581 1 88.31 156 GLY A C 1
ATOM 1182 O O . GLY A 1 156 ? 12.651 29.329 2.576 1 88.31 156 GLY A O 1
ATOM 1183 N N . CYS A 1 157 ? 12.27 29.934 4.661 1 92.77 157 CYS A N 1
ATOM 1184 C CA . CYS A 1 157 ? 10.876 29.507 4.628 1 92.77 157 CYS A CA 1
ATOM 1185 C C . CYS A 1 157 ? 9.99 30.474 5.404 1 92.77 157 CYS A C 1
ATOM 1187 O O . CYS A 1 157 ? 10.491 31.377 6.077 1 92.77 157 CYS A O 1
ATOM 1189 N N . THR A 1 158 ? 8.69 30.374 5.182 1 92.47 158 THR A N 1
ATOM 1190 C CA . THR A 1 158 ? 7.742 31.185 5.936 1 92.47 158 THR A CA 1
ATOM 1191 C C . THR A 1 158 ? 7.561 30.634 7.348 1 92.47 158 THR A C 1
ATOM 1193 O O . THR A 1 158 ? 7.344 29.434 7.528 1 92.47 158 THR A O 1
ATOM 1196 N N . ILE A 1 159 ? 7.634 31.512 8.296 1 93.03 159 ILE A N 1
ATOM 1197 C CA . ILE A 1 159 ? 7.532 31.105 9.693 1 93.03 159 ILE A CA 1
ATOM 1198 C C . ILE A 1 159 ? 6.1 31.305 10.185 1 93.03 159 ILE A C 1
ATOM 1200 O O . ILE A 1 159 ? 5.483 32.338 9.915 1 93.03 159 ILE A O 1
ATOM 1204 N N . LEU A 1 160 ? 5.593 30.307 10.847 1 92.42 160 LEU A N 1
ATOM 1205 C CA . LEU A 1 160 ? 4.295 30.387 11.509 1 92.42 160 LEU A CA 1
ATOM 1206 C C . LEU A 1 160 ? 4.462 30.496 13.021 1 92.42 160 LEU A C 1
ATOM 1208 O O . LEU A 1 160 ? 4.726 29.497 13.694 1 92.42 160 LEU A O 1
ATOM 1212 N N . PRO A 1 161 ? 4.277 31.684 13.522 1 89.55 161 PRO A N 1
ATOM 1213 C CA . PRO A 1 161 ? 4.323 31.828 14.979 1 89.55 161 PRO A CA 1
ATOM 1214 C C . PRO A 1 161 ? 3.118 31.197 15.673 1 89.55 161 PRO A C 1
ATOM 1216 O O . PRO A 1 161 ? 2.063 31.03 15.056 1 89.55 161 PRO A O 1
ATOM 1219 N N . THR A 1 162 ? 3.27 30.875 16.911 1 85.64 162 THR A N 1
ATOM 1220 C CA . THR A 1 162 ? 2.141 30.329 17.656 1 85.64 162 THR A CA 1
ATOM 1221 C C . THR A 1 162 ? 1.154 31.433 18.028 1 85.64 162 THR A C 1
ATOM 1223 O O . THR A 1 162 ? 1.559 32.53 18.416 1 85.64 162 THR A O 1
ATOM 1226 N N . ILE A 1 163 ? -0.104 31.12 17.778 1 80.61 163 ILE A N 1
ATOM 1227 C CA . ILE A 1 163 ? -1.138 32.086 18.133 1 80.61 163 ILE A CA 1
ATOM 1228 C C . ILE A 1 163 ? -1.954 31.56 19.312 1 80.61 163 ILE A C 1
ATOM 1230 O O . ILE A 1 163 ? -2.257 30.366 19.382 1 80.61 163 ILE A O 1
ATOM 1234 N N . SER A 1 164 ? -1.939 32.348 20.364 1 65.84 164 SER A N 1
ATOM 1235 C CA . SER A 1 164 ? -2.817 32.053 21.491 1 65.84 164 SER A CA 1
ATOM 1236 C C . SER A 1 164 ? -3.971 33.046 21.568 1 65.84 164 SER A C 1
ATOM 1238 O O . SER A 1 164 ? -3.908 34.126 20.976 1 65.84 164 SER A O 1
ATOM 1240 N N . ALA A 1 165 ? -5.038 32.654 22.251 1 55.43 165 ALA A N 1
ATOM 1241 C CA . ALA A 1 165 ? -6.234 33.478 22.409 1 55.43 165 ALA A CA 1
ATOM 1242 C C . ALA A 1 165 ? -5.887 34.84 23.002 1 55.43 165 ALA A C 1
ATOM 1244 O O . ALA A 1 165 ? -5.048 34.937 23.901 1 55.43 165 ALA A O 1
ATOM 1245 N N . GLY A 1 166 ? -6.164 36.108 22.207 1 53.27 166 GLY A N 1
ATOM 1246 C CA . GLY A 1 166 ? -6.13 37.442 22.785 1 53.27 166 GLY A CA 1
ATOM 1247 C C . GLY A 1 166 ? -5.363 38.44 21.938 1 53.27 166 GLY A C 1
ATOM 1248 O O . GLY A 1 166 ? -5.432 39.647 22.177 1 53.27 166 GLY A O 1
ATOM 1249 N N . HIS A 1 167 ? -4.426 38.004 21.157 1 53.95 167 HIS A N 1
ATOM 1250 C CA . HIS A 1 167 ? -3.711 39.039 20.418 1 53.95 167 HIS A CA 1
ATOM 1251 C C . HIS A 1 167 ? -4.073 39.007 18.937 1 53.95 167 HIS A C 1
ATOM 1253 O O . HIS A 1 167 ? -4.478 37.966 18.414 1 53.95 167 HIS A O 1
ATOM 1259 N N . ALA A 1 168 ? -4.397 40.349 18.312 1 52.12 168 ALA A N 1
ATOM 1260 C CA . ALA A 1 168 ? -4.657 40.557 16.89 1 52.12 168 ALA A CA 1
ATOM 1261 C C . ALA A 1 168 ? -3.703 39.73 16.032 1 52.12 168 ALA A C 1
ATOM 1263 O O . ALA A 1 168 ? -2.485 39.785 16.218 1 52.12 168 ALA A O 1
ATOM 1264 N N . HIS A 1 169 ? -4.059 38.461 15.435 1 58.57 169 HIS A N 1
ATOM 1265 C CA . HIS A 1 169 ? -3.18 37.383 14.997 1 58.57 169 HIS A CA 1
ATOM 1266 C C . HIS A 1 169 ? -2.94 37.445 13.492 1 58.57 169 HIS A C 1
ATOM 1268 O O . HIS A 1 169 ? -3.891 37.487 12.708 1 58.57 169 HIS A O 1
ATOM 1274 N N . ASP A 1 170 ? -1.817 38.108 13.116 1 64.49 170 ASP A N 1
ATOM 1275 C CA . ASP A 1 170 ? -1.376 38.149 11.725 1 64.49 170 ASP A CA 1
ATOM 1276 C C . ASP A 1 170 ? -1.097 36.743 11.197 1 64.49 170 ASP A C 1
ATOM 1278 O O . ASP A 1 170 ? -0.288 36.567 10.283 1 64.49 170 ASP A O 1
ATOM 1282 N N . GLY A 1 171 ? -1.868 35.757 11.617 1 81.36 171 GLY A N 1
ATOM 1283 C CA . GLY A 1 171 ? -1.623 34.426 11.083 1 81.36 171 GLY A CA 1
ATOM 1284 C C . GLY A 1 171 ? -0.668 33.609 11.932 1 81.36 171 GLY A C 1
ATOM 1285 O O . GLY A 1 171 ? 0.055 34.158 12.766 1 81.36 171 GLY A O 1
ATOM 1286 N N . GLY A 1 172 ? -0.703 32.424 11.909 1 90.24 172 GLY A N 1
ATOM 1287 C CA . GLY A 1 172 ? 0.177 31.591 12.714 1 90.24 172 GLY A CA 1
ATOM 1288 C C . GLY A 1 172 ? -0.397 30.216 12.997 1 90.24 172 GLY A C 1
ATOM 1289 O O . GLY A 1 172 ? -1.336 29.78 12.328 1 90.24 172 GLY A O 1
ATOM 1290 N N . TYR A 1 173 ? 0.278 29.49 13.826 1 91.08 173 TYR A N 1
ATOM 1291 C CA . TYR A 1 173 ? -0.102 28.14 14.227 1 91.08 173 TYR A CA 1
ATOM 1292 C C . TYR A 1 173 ? -0.954 28.165 15.49 1 91.08 173 TYR A C 1
ATOM 1294 O O . TYR A 1 173 ? -0.546 28.724 16.511 1 91.08 173 TYR A O 1
ATOM 1302 N N . ILE A 1 174 ? -2.131 27.651 15.371 1 86.43 174 ILE A N 1
ATOM 1303 C CA . ILE A 1 174 ? -3.054 27.582 16.499 1 86.43 174 ILE A CA 1
ATOM 1304 C C . ILE A 1 174 ? -2.808 26.297 17.288 1 86.43 174 ILE A C 1
ATOM 1306 O O . ILE A 1 174 ? -3.188 25.209 16.849 1 86.43 174 ILE A O 1
ATOM 1310 N N . ASP A 1 175 ? -2.11 26.493 18.359 1 78.54 175 ASP A N 1
ATOM 1311 C CA . ASP A 1 175 ? -1.804 25.331 19.188 1 78.54 175 ASP A CA 1
ATOM 1312 C C . ASP A 1 175 ? -2.975 24.987 20.106 1 78.54 175 ASP A C 1
ATOM 1314 O O . ASP A 1 175 ? -2.912 25.219 21.315 1 78.54 175 ASP A O 1
ATOM 1318 N N . ALA A 1 176 ? -4.197 25.065 19.574 1 63.1 176 ALA A N 1
ATOM 1319 C CA . ALA A 1 176 ? -5.388 24.717 20.346 1 63.1 176 ALA A CA 1
ATOM 1320 C C . ALA A 1 176 ? -5.753 23.248 20.159 1 63.1 176 ALA A C 1
ATOM 1322 O O . ALA A 1 176 ? -6.654 22.919 19.384 1 63.1 176 ALA A O 1
ATOM 1323 N N . VAL A 1 177 ? -4.743 22.402 20.478 1 56.8 177 VAL A N 1
ATOM 1324 C CA . VAL A 1 177 ? -5.007 20.98 20.284 1 56.8 177 VAL A CA 1
ATOM 1325 C C . VAL A 1 177 ? -5.925 20.47 21.392 1 56.8 177 VAL A C 1
ATOM 1327 O O . VAL A 1 177 ? -5.65 20.671 22.577 1 56.8 177 VAL A O 1
ATOM 1330 N N . PRO A 1 178 ? -7.145 20.147 20.857 1 55.94 178 PRO A N 1
ATOM 1331 C CA . PRO A 1 178 ? -7.982 19.564 21.909 1 55.94 178 PRO A CA 1
ATOM 1332 C C . PRO A 1 178 ? -7.253 18.495 22.719 1 55.94 178 PRO A C 1
ATOM 1334 O O . PRO A 1 178 ? -6.767 17.511 22.155 1 55.94 178 PRO A O 1
ATOM 1337 N N . ARG A 1 179 ? -6.61 18.974 23.693 1 59.51 179 ARG A N 1
ATOM 1338 C CA . ARG A 1 179 ? -6.093 18.021 24.669 1 59.51 179 ARG A CA 1
ATOM 1339 C C . ARG A 1 179 ? -7.15 17.679 25.714 1 59.51 179 ARG A C 1
ATOM 1341 O O . ARG A 1 179 ? -7.251 18.348 26.744 1 59.51 179 ARG A O 1
ATOM 1348 N N . GLY A 1 180 ? -8.119 16.888 25.222 1 60.48 180 GLY A N 1
ATOM 1349 C CA . GLY A 1 180 ? -9.208 16.567 26.132 1 60.48 180 GLY A CA 1
ATOM 1350 C C . GLY A 1 180 ? -10.417 17.466 25.956 1 60.48 180 GLY A C 1
ATOM 1351 O O . GLY A 1 180 ? -11.485 17.194 26.508 1 60.48 180 GLY A O 1
ATOM 1352 N N . GLU A 1 181 ? -10.168 18.517 25.203 1 67.1 181 GLU A N 1
ATOM 1353 C CA . GLU A 1 181 ? -11.292 19.416 24.962 1 67.1 181 GLU A CA 1
ATOM 1354 C C . GLU A 1 181 ? -12.298 18.796 23.997 1 67.1 181 GLU A C 1
ATOM 1356 O O . GLU A 1 181 ? -11.921 18.04 23.099 1 67.1 181 GLU A O 1
ATOM 1361 N N . ASN A 1 182 ? -13.49 19.075 24.426 1 73.55 182 ASN A N 1
ATOM 1362 C CA . ASN A 1 182 ? -14.516 18.598 23.505 1 73.55 182 ASN A CA 1
ATOM 1363 C C . ASN A 1 182 ? -14.637 19.504 22.283 1 73.55 182 ASN A C 1
ATOM 1365 O O . ASN A 1 182 ? -13.976 20.542 22.206 1 73.55 182 ASN A O 1
ATOM 1369 N N . SER A 1 183 ? -15.385 19.177 21.37 1 77.01 183 SER A N 1
ATOM 1370 C CA . SER A 1 183 ? -15.516 19.864 20.09 1 77.01 183 SER A CA 1
ATOM 1371 C C . SER A 1 183 ? -16.071 21.272 20.272 1 77.01 183 SER A C 1
ATOM 1373 O O . SER A 1 183 ? -15.723 22.185 19.52 1 77.01 183 SER A O 1
ATOM 1375 N N . TYR A 1 184 ? -16.862 21.384 21.304 1 80.25 184 TYR A N 1
ATOM 1376 C CA . TYR A 1 184 ? -17.453 22.692 21.564 1 80.25 184 TYR A CA 1
ATOM 1377 C C . TYR A 1 184 ? -16.404 23.672 22.076 1 80.25 184 TYR A C 1
ATOM 1379 O O . TYR A 1 184 ? -16.353 24.822 21.635 1 80.25 184 TYR A O 1
ATOM 1387 N N . GLU A 1 185 ? -15.615 23.242 22.988 1 81.37 185 GLU A N 1
ATOM 1388 C CA . GLU A 1 185 ? -14.542 24.076 23.522 1 81.37 185 GLU A CA 1
ATOM 1389 C C . GLU A 1 185 ? -13.553 24.468 22.428 1 81.37 185 GLU A C 1
ATOM 1391 O O . GLU A 1 185 ? -13.074 25.604 22.395 1 81.37 185 GLU A O 1
ATOM 1396 N N . PHE A 1 186 ? -13.279 23.575 21.622 1 85.56 186 PHE A N 1
ATOM 1397 C CA . PHE A 1 186 ? -12.395 23.834 20.491 1 85.56 186 PHE A CA 1
ATOM 1398 C C . PHE A 1 186 ? -12.988 24.895 19.572 1 85.56 186 PHE A C 1
ATOM 1400 O O . PHE A 1 186 ? -12.297 25.835 19.174 1 85.56 186 PHE A O 1
ATOM 1407 N N . PHE A 1 187 ? -14.267 24.745 19.334 1 87.78 187 PHE A N 1
ATOM 1408 C CA . PHE A 1 187 ? -14.964 25.691 18.47 1 87.78 187 PHE A CA 1
ATOM 1409 C C . PHE A 1 187 ? -14.967 27.085 19.085 1 87.78 187 PHE A C 1
ATOM 1411 O O . PHE A 1 187 ? -14.707 28.074 18.397 1 87.78 187 PHE A O 1
ATOM 1418 N N . GLN A 1 188 ? -15.214 27.152 20.325 1 86.24 188 GLN A N 1
ATOM 1419 C CA . GLN A 1 188 ? -15.255 28.44 21.009 1 86.24 188 GLN A CA 1
ATOM 1420 C C . GLN A 1 188 ? -13.892 29.125 20.974 1 86.24 188 GLN A C 1
ATOM 1422 O O . GLN A 1 188 ? -13.809 30.345 20.82 1 86.24 188 GLN A O 1
ATOM 1427 N N . THR A 1 189 ? -12.935 28.349 21.148 1 83.37 189 THR A N 1
ATOM 1428 C CA . THR A 1 189 ? -11.579 28.884 21.112 1 83.37 189 THR A CA 1
ATOM 1429 C C . THR A 1 189 ? -11.263 29.464 19.736 1 83.37 189 THR A C 1
ATOM 1431 O O . THR A 1 189 ? -10.694 30.553 19.632 1 83.37 189 THR A O 1
ATOM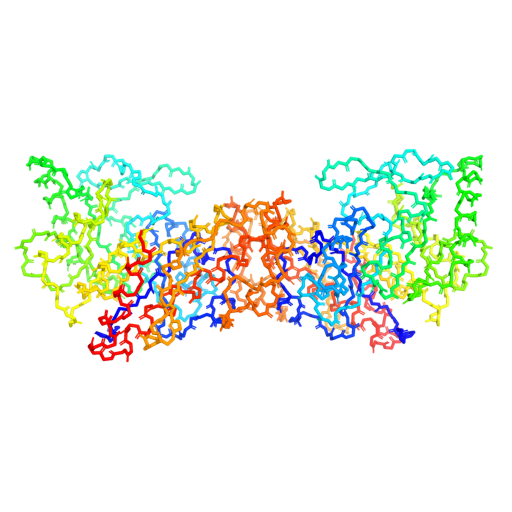 1434 N N . LEU A 1 190 ? -11.656 28.781 18.708 1 87.8 190 LEU A N 1
ATOM 1435 C CA . LEU A 1 190 ? -11.407 29.261 17.353 1 87.8 190 LEU A CA 1
ATOM 1436 C C . LEU A 1 190 ? -12.193 30.537 17.075 1 87.8 190 LEU A C 1
ATOM 1438 O O . LEU A 1 190 ? -11.674 31.469 16.455 1 87.8 190 LEU A O 1
ATOM 1442 N N . GLN A 1 191 ? -13.396 30.595 17.628 1 87.58 191 GLN A N 1
ATOM 1443 C CA . GLN A 1 191 ? -14.218 31.782 17.421 1 87.58 191 GLN A CA 1
ATOM 1444 C C . GLN A 1 191 ? -13.613 32.999 18.115 1 87.58 191 GLN A C 1
ATOM 1446 O O . GLN A 1 191 ? -13.687 34.115 17.599 1 87.58 191 GLN A O 1
ATOM 1451 N N . ALA A 1 192 ? -13.044 32.715 19.192 1 83.94 192 ALA A N 1
ATOM 1452 C CA . ALA A 1 192 ? -12.47 33.803 19.978 1 83.94 192 ALA A CA 1
ATOM 1453 C C . ALA A 1 192 ? -11.258 34.408 19.275 1 83.94 192 ALA A C 1
ATOM 1455 O O . ALA A 1 192 ? -10.904 35.564 19.518 1 83.94 192 ALA A O 1
ATOM 1456 N N . LEU A 1 193 ? -10.631 33.677 18.412 1 84.46 193 LEU A N 1
ATOM 1457 C CA . LEU A 1 193 ? -9.428 34.137 17.729 1 84.46 193 LEU A CA 1
ATOM 1458 C C . LEU A 1 193 ? -9.779 35.095 16.595 1 84.46 193 LEU A C 1
ATOM 1460 O O . LEU A 1 193 ? -8.92 35.84 16.118 1 84.46 193 LEU A O 1
ATOM 1464 N N . GLN A 1 194 ? -11.069 35.115 16.102 1 86.06 194 GLN A N 1
ATOM 1465 C CA . GLN A 1 194 ? -11.529 35.991 15.03 1 86.06 194 GLN A CA 1
ATOM 1466 C C . GLN A 1 194 ? -10.538 36.007 13.869 1 86.06 194 GLN A C 1
ATOM 1468 O O . GLN A 1 194 ? -10.089 37.073 13.445 1 86.06 194 GLN A O 1
ATOM 1473 N N . LEU A 1 195 ? -10.331 34.867 13.309 1 87.74 195 LEU A N 1
ATOM 1474 C CA . LEU A 1 195 ? -9.33 34.687 12.263 1 87.74 195 LEU A CA 1
ATOM 1475 C C . LEU A 1 195 ? -9.777 35.348 10.964 1 87.74 195 LEU A C 1
ATOM 1477 O O . LEU A 1 195 ? -10.96 35.309 10.617 1 87.74 195 LEU A O 1
ATOM 1481 N N . SER A 1 196 ? -8.801 36.009 10.293 1 83.72 196 SER A N 1
ATOM 1482 C CA . SER A 1 196 ? -9.034 36.593 8.976 1 83.72 196 SER A CA 1
ATOM 1483 C C . SER A 1 196 ? -8.764 35.581 7.867 1 83.72 196 SER A C 1
ATOM 1485 O O . SER A 1 196 ? -7.765 34.86 7.907 1 83.72 196 SER A O 1
ATOM 1487 N N . PRO A 1 197 ? -9.615 35.488 6.844 1 81.98 197 PRO A N 1
ATOM 1488 C CA . PRO A 1 197 ? -9.381 34.574 5.724 1 81.98 197 PRO A CA 1
ATOM 1489 C C . PRO A 1 197 ? -8.167 34.966 4.886 1 81.98 197 PRO A C 1
ATOM 1491 O O . PRO A 1 197 ? -7.701 34.177 4.06 1 81.98 197 PRO A O 1
ATOM 1494 N N . LYS A 1 198 ? -7.614 36.126 5.113 1 84.18 198 LYS A N 1
ATOM 1495 C CA . LYS A 1 198 ? -6.497 36.637 4.323 1 84.18 198 LYS A CA 1
ATOM 1496 C C . LYS A 1 198 ? -5.159 36.238 4.94 1 84.18 198 LYS A C 1
ATOM 1498 O O . LYS A 1 198 ? -4.111 36.382 4.308 1 84.18 198 LYS A O 1
ATOM 1503 N N . LYS A 1 199 ? -5.221 35.81 6.152 1 87.24 199 LYS A N 1
ATOM 1504 C CA . LYS A 1 199 ? -4.001 35.422 6.855 1 87.24 199 LYS A CA 1
ATOM 1505 C C . LYS A 1 199 ? -3.851 33.904 6.896 1 87.24 199 LYS A C 1
ATOM 1507 O O . LYS A 1 199 ? -4.839 33.18 7.04 1 87.24 199 LYS A O 1
ATOM 1512 N N . CYS A 1 200 ? -2.63 33.49 6.826 1 91.94 200 CYS A N 1
ATOM 1513 C CA . CYS A 1 200 ? -2.356 32.057 6.85 1 91.94 200 CYS A CA 1
ATOM 1514 C C . CYS A 1 200 ? -2.35 31.527 8.278 1 91.94 200 CYS A C 1
ATOM 1516 O O . CYS A 1 200 ? -1.502 31.913 9.085 1 91.94 200 CYS A O 1
ATOM 1518 N N . THR A 1 201 ? -3.292 30.704 8.638 1 92.45 201 THR A N 1
ATOM 1519 C CA . THR A 1 201 ? -3.37 30.049 9.94 1 92.45 201 THR A CA 1
ATOM 1520 C C . THR A 1 201 ? -3.419 28.532 9.78 1 92.45 201 THR A C 1
ATOM 1522 O O . THR A 1 201 ? -3.851 28.026 8.742 1 92.45 201 THR A O 1
ATOM 1525 N N . MET A 1 202 ? -2.916 27.881 10.807 1 93.2 202 MET A N 1
ATOM 1526 C CA . MET A 1 202 ? -2.912 26.423 10.749 1 93.2 202 MET A CA 1
ATOM 1527 C C . MET A 1 202 ? -3.305 25.824 12.096 1 93.2 202 MET A C 1
ATOM 1529 O O . MET A 1 202 ? -2.932 26.349 13.146 1 93.2 202 MET A O 1
ATOM 1533 N N . CYS A 1 203 ? -4.041 24.752 12.072 1 91.09 203 CYS A N 1
ATOM 1534 C CA . CYS A 1 203 ? -4.311 23.986 13.283 1 91.09 203 CYS A CA 1
ATOM 1535 C C . CYS A 1 203 ? -4.476 22.505 12.967 1 91.09 203 CYS A C 1
ATOM 1537 O O . CYS A 1 203 ? -4.488 22.113 11.798 1 91.09 203 CYS A O 1
ATOM 1539 N N . ILE A 1 204 ? -4.565 21.698 14.019 1 91.17 204 ILE A N 1
ATOM 1540 C CA . ILE A 1 204 ? -4.828 20.269 13.889 1 91.17 204 ILE A CA 1
ATOM 1541 C C . ILE A 1 204 ? -6.3 19.987 14.183 1 91.17 204 ILE A C 1
ATOM 1543 O O . ILE A 1 204 ? -6.856 20.504 15.154 1 91.17 204 ILE A O 1
ATOM 1547 N N . ALA A 1 205 ? -6.96 19.277 13.312 1 90.9 205 ALA A N 1
ATOM 1548 C CA . ALA A 1 205 ? -8.336 18.83 13.509 1 90.9 205 ALA A CA 1
ATOM 1549 C C . ALA A 1 205 ? -8.416 17.308 13.572 1 90.9 205 ALA A C 1
ATOM 1551 O O . ALA A 1 205 ? -8.557 16.645 12.542 1 90.9 205 ALA A O 1
ATOM 1552 N N . PRO A 1 206 ? -8.447 16.687 14.732 1 89.4 206 PRO A N 1
ATOM 1553 C CA . PRO A 1 206 ? -8.355 15.231 14.869 1 89.4 206 PRO A CA 1
ATOM 1554 C C . PRO A 1 206 ? -9.702 14.535 14.682 1 89.4 206 PRO A C 1
ATOM 1556 O O . PRO A 1 206 ? -9.768 13.304 14.668 1 89.4 206 PRO A O 1
ATOM 1559 N N . SER A 1 207 ? -10.771 15.317 14.594 1 90.65 207 SER A N 1
ATOM 1560 C CA . SER A 1 207 ? -12.112 14.764 14.439 1 90.65 207 SER A CA 1
ATOM 1561 C C . SER A 1 207 ? -12.901 15.516 13.371 1 90.65 207 SER A C 1
ATOM 1563 O O . SER A 1 207 ? -12.499 16.6 12.944 1 90.65 207 SER A O 1
ATOM 1565 N N . LEU A 1 208 ? -13.98 14.885 13.027 1 92.19 208 LEU A N 1
ATOM 1566 C CA . LEU A 1 208 ? -14.831 15.527 12.031 1 92.19 208 LEU A CA 1
ATOM 1567 C C . LEU A 1 208 ? -15.399 16.838 12.565 1 92.19 208 LEU A C 1
ATOM 1569 O O . LEU A 1 208 ? -15.497 17.822 11.829 1 92.19 208 LEU A O 1
ATOM 1573 N N . SER A 1 209 ? -15.773 16.807 13.813 1 92.28 209 SER A N 1
ATOM 1574 C CA . SER A 1 209 ? -16.297 18.025 14.421 1 92.28 209 SER A CA 1
ATOM 1575 C C . SER A 1 209 ? -15.243 19.126 14.453 1 92.28 209 SER A C 1
ATOM 1577 O O . SER A 1 209 ? -15.549 20.294 14.204 1 92.28 209 SER A O 1
ATOM 1579 N N . ALA A 1 210 ? -14.042 18.777 14.759 1 91.57 210 ALA A N 1
ATOM 1580 C CA . ALA A 1 210 ? -12.956 19.753 14.781 1 91.57 210 ALA A CA 1
ATOM 1581 C C . ALA A 1 210 ? -12.661 20.276 13.378 1 91.57 210 ALA A C 1
ATOM 1583 O O . ALA A 1 210 ? -12.321 21.449 13.205 1 91.57 210 ALA A O 1
ATOM 1584 N N . LEU A 1 211 ? -12.767 19.399 12.433 1 94.32 211 LEU A N 1
ATOM 1585 C CA . LEU A 1 211 ? -12.563 19.8 11.045 1 94.32 211 LEU A CA 1
ATOM 1586 C C . LEU A 1 211 ? -13.608 20.826 10.617 1 94.32 211 LEU A C 1
ATOM 1588 O O . LEU A 1 211 ? -13.266 21.866 10.049 1 94.32 211 LEU A O 1
ATOM 1592 N N . LEU A 1 212 ? -14.865 20.549 10.961 1 94.71 212 LEU A N 1
ATOM 1593 C CA . LEU A 1 212 ? -15.94 21.476 10.623 1 94.71 212 LEU A CA 1
ATOM 1594 C C . LEU A 1 212 ? -15.751 22.811 11.335 1 94.71 212 LEU A C 1
ATOM 1596 O O . LEU A 1 212 ? -15.904 23.872 10.725 1 94.71 212 LEU A O 1
ATOM 1600 N N . ALA A 1 213 ? -15.38 22.718 12.59 1 93.34 213 ALA A N 1
ATOM 1601 C CA . ALA A 1 213 ? -15.152 23.931 13.371 1 93.34 213 ALA A CA 1
ATOM 1602 C C . ALA A 1 213 ? -14.046 24.781 12.753 1 93.34 213 ALA A C 1
ATOM 1604 O O . ALA A 1 213 ? -14.159 26.008 12.688 1 93.34 213 ALA A O 1
ATOM 1605 N N . SER A 1 214 ? -12.999 24.13 12.312 1 93.47 214 SER A N 1
ATOM 1606 C CA . SER A 1 214 ? -11.873 24.834 11.707 1 93.47 214 SER A CA 1
ATOM 1607 C C . SER A 1 214 ? -12.278 25.501 10.396 1 93.47 214 SER A C 1
ATOM 1609 O O . SER A 1 214 ? -11.899 26.644 10.132 1 93.47 214 SER A O 1
ATOM 1611 N N . MET A 1 215 ? -13.061 24.79 9.647 1 94.96 215 MET A N 1
ATOM 1612 C CA . MET A 1 215 ? -13.495 25.303 8.351 1 94.96 215 MET A CA 1
ATOM 1613 C C . MET A 1 215 ? -14.351 26.554 8.52 1 94.96 215 MET A C 1
ATOM 1615 O O . MET A 1 215 ? -14.117 27.565 7.856 1 94.96 215 MET A O 1
ATOM 1619 N N . VAL A 1 216 ? -15.266 26.547 9.463 1 94.08 216 VAL A N 1
ATOM 1620 C CA . VAL A 1 216 ? -16.212 27.648 9.61 1 94.08 216 VAL A CA 1
ATOM 1621 C C . VAL A 1 216 ? -15.542 28.813 10.334 1 94.08 216 VAL A C 1
ATOM 1623 O O . VAL A 1 216 ? -16.074 29.926 10.358 1 94.08 216 VAL A O 1
ATOM 1626 N N . SER A 1 217 ? -14.353 28.598 10.913 1 91.76 217 SER A N 1
ATOM 1627 C CA . SER A 1 217 ? -13.652 29.641 11.655 1 91.76 217 SER A CA 1
ATOM 1628 C C . SER A 1 217 ? -12.54 30.264 10.818 1 91.76 217 SER A C 1
ATOM 1630 O O . SER A 1 217 ? -11.667 30.953 11.349 1 91.76 217 SER A O 1
ATOM 1632 N N . ASN A 1 218 ? -12.459 29.921 9.537 1 91.46 218 ASN A N 1
ATOM 1633 C CA . ASN A 1 218 ? -11.553 30.533 8.57 1 91.46 218 ASN A CA 1
ATOM 1634 C C . ASN A 1 218 ? -10.109 30.099 8.803 1 91.46 218 ASN A C 1
ATOM 1636 O O . ASN A 1 218 ? -9.183 30.896 8.64 1 91.46 218 ASN A O 1
ATOM 1640 N N . VAL A 1 219 ? -9.928 28.903 9.261 1 93.02 219 VAL A N 1
ATOM 1641 C CA . VAL A 1 219 ? -8.58 28.346 9.304 1 93.02 219 VAL A CA 1
ATOM 1642 C C . VAL A 1 219 ? -8.109 28.021 7.888 1 93.02 219 VAL A C 1
ATOM 1644 O O . VAL A 1 219 ? -8.833 27.387 7.117 1 93.02 219 VAL A O 1
ATOM 1647 N N . SER A 1 220 ? -6.882 28.424 7.55 1 95.01 220 SER A N 1
ATOM 1648 C CA . SER A 1 220 ? -6.388 28.295 6.183 1 95.01 220 SER A CA 1
ATOM 1649 C C . SER A 1 220 ? -5.872 26.885 5.913 1 95.01 220 SER A C 1
ATOM 1651 O O . SER A 1 220 ? -6.104 26.329 4.837 1 95.01 220 SER A O 1
ATOM 1653 N N . LEU A 1 221 ? -5.081 26.336 6.845 1 96.15 221 LEU A N 1
ATOM 1654 C CA . LEU A 1 221 ? -4.466 25.016 6.747 1 96.15 221 LEU A CA 1
ATOM 1655 C C . LEU A 1 221 ? -4.919 24.118 7.893 1 96.15 221 LEU A C 1
ATOM 1657 O O . LEU A 1 221 ? -4.747 24.465 9.064 1 96.15 221 LEU A O 1
ATOM 1661 N N . ILE A 1 222 ? -5.48 22.966 7.538 1 96.01 222 ILE A N 1
ATOM 1662 C CA . ILE A 1 222 ? -6.032 22.095 8.57 1 96.01 222 ILE A CA 1
ATOM 1663 C C . ILE A 1 222 ? -5.391 20.713 8.477 1 96.01 222 ILE A C 1
ATOM 1665 O O . ILE A 1 222 ? -5.685 19.946 7.557 1 96.01 222 ILE A O 1
ATOM 1669 N N . GLU A 1 223 ? -4.517 20.393 9.384 1 95.56 223 GLU A N 1
ATOM 1670 C CA . GLU A 1 223 ? -3.959 19.047 9.47 1 95.56 223 GLU A CA 1
ATOM 1671 C C . GLU A 1 223 ? -4.967 18.069 10.066 1 95.56 223 GLU A C 1
ATOM 1673 O O . GLU A 1 223 ? -5.501 18.305 11.152 1 95.56 223 GLU A O 1
ATOM 1678 N N . CYS A 1 224 ? -5.222 17.015 9.422 1 94.47 224 CYS A N 1
ATOM 1679 C CA . CYS A 1 224 ? -6.279 16.111 9.862 1 94.47 224 CYS A CA 1
ATOM 1680 C C . CYS A 1 224 ? -5.832 14.658 9.759 1 94.47 224 CYS A C 1
ATOM 1682 O O . CYS A 1 224 ? -5.781 14.096 8.664 1 94.47 224 CYS A O 1
ATOM 1684 N N . PRO A 1 225 ? -5.573 13.993 10.845 1 95.26 225 PRO A N 1
ATOM 1685 C CA . PRO A 1 225 ? -5.157 12.588 10.84 1 95.26 225 PRO A CA 1
ATOM 1686 C C . PRO A 1 225 ? -6.337 11.624 10.732 1 95.26 225 PRO A C 1
ATOM 1688 O O . PRO A 1 225 ? -6.14 10.41 10.635 1 95.26 225 PRO A O 1
ATOM 1691 N N . LEU A 1 226 ? -7.531 12.095 10.667 1 95.33 226 LEU A N 1
ATOM 1692 C CA . LEU A 1 226 ? -8.772 11.343 10.81 1 95.33 226 LEU A CA 1
ATOM 1693 C C . LEU A 1 226 ? -8.833 10.198 9.806 1 95.33 226 LEU A C 1
ATOM 1695 O O . LEU A 1 226 ? -9.165 9.067 10.167 1 95.33 226 LEU A O 1
ATOM 1699 N N . PRO A 1 227 ? -8.488 10.411 8.484 1 97.62 227 PRO A N 1
ATOM 1700 C CA . PRO A 1 227 ? -8.582 9.324 7.508 1 97.62 227 PRO A CA 1
ATOM 1701 C C . PRO A 1 227 ? -7.78 8.091 7.919 1 97.62 227 PRO A C 1
ATOM 1703 O O . PRO A 1 227 ? -8.251 6.962 7.758 1 97.62 227 PRO A O 1
ATOM 1706 N N . TRP A 1 228 ? -6.657 8.273 8.506 1 96.78 228 TRP A N 1
ATOM 1707 C CA . TRP A 1 228 ? -5.771 7.175 8.877 1 96.78 228 TRP A CA 1
ATOM 1708 C C . TRP A 1 228 ? -6.202 6.55 10.199 1 96.78 228 TRP A C 1
ATOM 1710 O O . TRP A 1 228 ? -6.22 5.324 10.337 1 96.78 228 TRP A O 1
ATOM 1720 N N . THR A 1 229 ? -6.581 7.378 11.174 1 95.33 229 THR A N 1
ATOM 1721 C CA . THR A 1 229 ? -6.974 6.875 12.486 1 95.33 229 THR A CA 1
ATOM 1722 C C . THR A 1 229 ? -8.212 5.989 12.377 1 95.33 229 THR A C 1
ATOM 1724 O O . THR A 1 229 ? -8.298 4.951 13.035 1 95.33 229 THR A O 1
ATOM 1727 N N . LEU A 1 230 ? -9.109 6.392 11.564 1 96.91 230 LEU A N 1
ATOM 1728 C CA . LEU A 1 230 ? -10.319 5.6 11.367 1 96.91 230 LEU A CA 1
ATOM 1729 C C . LEU A 1 230 ? -10.009 4.312 10.613 1 96.91 230 LEU A C 1
ATOM 1731 O O . LEU A 1 230 ? -10.515 3.244 10.965 1 96.91 230 LEU A O 1
ATOM 1735 N N . ALA A 1 231 ? -9.22 4.436 9.562 1 97.53 231 ALA A N 1
ATOM 1736 C CA . ALA A 1 231 ? -8.878 3.263 8.762 1 97.53 231 ALA A CA 1
ATOM 1737 C C . ALA A 1 231 ? -8.196 2.197 9.615 1 97.53 231 ALA A C 1
ATOM 1739 O O . ALA A 1 231 ? -8.451 1.002 9.447 1 97.53 231 ALA A O 1
ATOM 1740 N N . GLU A 1 232 ? -7.335 2.615 10.484 1 95.33 232 GLU A N 1
ATOM 1741 C CA . GLU A 1 232 ? -6.64 1.688 11.373 1 95.33 232 GLU A CA 1
ATOM 1742 C C . GLU A 1 232 ? -7.627 0.895 12.224 1 95.33 232 GLU A C 1
ATOM 1744 O O . GLU A 1 232 ? -7.354 -0.247 12.599 1 95.33 232 GLU A O 1
ATOM 1749 N N . LYS A 1 233 ? -8.746 1.517 12.466 1 96.74 233 LYS A N 1
ATOM 1750 C CA . LYS A 1 233 ? -9.76 0.879 13.3 1 96.74 233 LYS A CA 1
ATOM 1751 C C . LYS A 1 233 ? -10.777 0.125 12.449 1 96.74 233 LYS A C 1
ATOM 1753 O O . LYS A 1 233 ? -11.764 -0.399 12.97 1 96.74 233 LYS A O 1
ATOM 1758 N N . GLY A 1 234 ? -10.574 0.119 11.138 1 97.94 234 GLY A N 1
ATOM 1759 C CA . GLY A 1 234 ? -11.497 -0.561 10.244 1 97.94 234 GLY A CA 1
ATOM 1760 C C . GLY A 1 234 ? -12.783 0.212 10.014 1 97.94 234 GLY A C 1
ATOM 1761 O O . GLY A 1 234 ? -13.817 -0.376 9.689 1 97.94 234 GLY A O 1
ATOM 1762 N N . VAL A 1 235 ? -12.71 1.549 10.22 1 98.08 235 VAL A N 1
ATOM 1763 C CA . VAL A 1 235 ? -13.902 2.386 10.139 1 98.08 235 VAL A CA 1
ATOM 1764 C C . VAL A 1 235 ? -13.837 3.26 8.889 1 98.08 235 VAL A C 1
ATOM 1766 O O . VAL A 1 235 ? -12.805 3.872 8.605 1 98.08 235 VAL A O 1
ATOM 1769 N N . ALA A 1 236 ? -14.934 3.276 8.142 1 98.01 236 ALA A N 1
ATOM 1770 C CA . ALA A 1 236 ? -15.035 4.086 6.931 1 98.01 236 ALA A CA 1
ATOM 1771 C C . ALA A 1 236 ? -15.874 5.337 7.176 1 98.01 236 ALA A C 1
ATOM 1773 O O . ALA A 1 236 ? -16.884 5.286 7.883 1 98.01 236 ALA A O 1
ATOM 1774 N N . LEU A 1 237 ? -15.397 6.416 6.579 1 96.24 237 LEU A N 1
ATOM 1775 C CA . LEU A 1 237 ? -16.203 7.632 6.551 1 96.24 237 LEU A CA 1
ATOM 1776 C C . LEU A 1 237 ? -17.332 7.512 5.533 1 96.24 237 LEU A C 1
ATOM 1778 O O . LEU A 1 237 ? -17.123 7.018 4.423 1 96.24 237 LEU A O 1
ATOM 1782 N N . TYR A 1 238 ? -18.434 7.872 5.891 1 93.57 238 TYR A N 1
ATOM 1783 C CA . TYR A 1 238 ? -19.625 7.898 5.049 1 93.57 238 TYR A CA 1
ATOM 1784 C C . TYR A 1 238 ? -20.336 9.242 5.151 1 93.57 238 TYR A C 1
ATOM 1786 O O . TYR A 1 238 ? -21.351 9.363 5.841 1 93.57 238 TYR A O 1
ATOM 1794 N N . LEU A 1 239 ? -19.852 10.234 4.412 1 90.9 239 LEU A N 1
ATOM 1795 C CA . LEU A 1 239 ? -20.327 11.609 4.53 1 90.9 239 LEU A CA 1
ATOM 1796 C C . LEU A 1 239 ? -21.385 11.911 3.474 1 90.9 239 LEU A C 1
ATOM 1798 O O . LEU A 1 239 ? -21.284 11.446 2.337 1 90.9 239 LEU A O 1
ATOM 1802 N N . PRO A 1 240 ? -22.38 12.557 3.847 1 86.11 240 PRO A N 1
ATOM 1803 C CA . PRO A 1 240 ? -23.423 12.96 2.901 1 86.11 240 PRO A CA 1
ATOM 1804 C C . PRO A 1 240 ? -23.007 14.146 2.034 1 86.11 240 PRO A C 1
ATOM 1806 O O . PRO A 1 240 ? -23.519 15.254 2.21 1 86.11 240 PRO A O 1
ATOM 1809 N N . LEU A 1 241 ? -22.158 13.914 1.123 1 83.43 241 LEU A N 1
ATOM 1810 C CA . LEU A 1 241 ? -21.586 15.001 0.336 1 83.43 241 LEU A CA 1
ATOM 1811 C C . LEU A 1 241 ? -22.356 15.192 -0.967 1 83.43 241 LEU A C 1
ATOM 1813 O O . LEU A 1 241 ? -22.183 16.202 -1.652 1 83.43 241 LEU A O 1
ATOM 1817 N N . LYS A 1 242 ? -23.136 14.09 -1.351 1 66.97 242 LYS A N 1
ATOM 1818 C CA . LYS A 1 242 ? -23.928 14.238 -2.569 1 66.97 242 LYS A CA 1
ATOM 1819 C C . LYS A 1 242 ? -25.085 15.209 -2.357 1 66.97 242 LYS A C 1
ATOM 1821 O O . LYS A 1 242 ? -25.65 15.281 -1.263 1 66.97 242 LYS A O 1
ATOM 1826 N N . ASP A 1 243 ? -25.447 15.921 -3.427 1 59.21 243 ASP A N 1
ATOM 1827 C CA . ASP A 1 243 ? -26.407 16.982 -3.718 1 59.21 243 ASP A CA 1
ATOM 1828 C C . ASP A 1 243 ? -26.794 17.736 -2.448 1 59.21 243 ASP A C 1
ATOM 1830 O O . ASP A 1 243 ? -27.589 17.242 -1.645 1 59.21 243 ASP A O 1
ATOM 1834 N N . ALA A 1 244 ? -25.817 18.622 -2 1 47.66 244 ALA A N 1
ATOM 1835 C CA . ALA A 1 244 ? -26.147 19.577 -0.945 1 47.66 244 ALA A CA 1
ATOM 1836 C C . ALA A 1 244 ? -27.637 19.905 -0.947 1 47.66 244 ALA A C 1
ATOM 1838 O O . ALA A 1 244 ? -28.207 20.24 0.094 1 47.66 244 ALA A O 1
ATOM 1839 N N . MET A 1 245 ? -28.252 19.855 -2.148 1 43.68 245 MET A N 1
ATOM 1840 C CA . MET A 1 245 ? -29.656 20.238 -2.275 1 43.68 245 MET A CA 1
ATOM 1841 C C . MET A 1 245 ? -30.568 19.03 -2.088 1 43.68 245 MET A C 1
ATOM 1843 O O . MET A 1 245 ? -31.793 19.166 -2.096 1 43.68 245 MET A O 1
ATOM 1847 N N . ALA A 1 246 ? -29.962 17.88 -2.109 1 47.81 246 ALA A N 1
ATOM 1848 C CA . ALA A 1 246 ? -30.912 16.779 -1.967 1 47.81 246 ALA A CA 1
ATOM 1849 C C . ALA A 1 246 ? -31.299 16.574 -0.506 1 47.81 246 ALA A C 1
ATOM 1851 O O . ALA A 1 246 ? -30.448 16.649 0.385 1 47.81 246 ALA A O 1
ATOM 1852 N N . THR A 1 247 ? -32.46 16.986 -0.04 1 40.89 247 THR A N 1
ATOM 1853 C CA . THR A 1 247 ? -33.141 16.764 1.231 1 40.89 247 THR A CA 1
ATOM 1854 C C . THR A 1 247 ? -33.02 15.305 1.661 1 40.89 247 THR A C 1
ATOM 1856 O O . THR A 1 247 ? -33.807 14.458 1.234 1 40.89 247 THR A O 1
ATOM 1859 N N . VAL A 1 248 ? -31.883 14.73 1.475 1 48.6 248 VAL A N 1
ATOM 1860 C CA . VAL A 1 248 ? -31.902 13.344 1.932 1 48.6 248 VAL A CA 1
ATOM 1861 C C . VAL A 1 248 ? -32.343 13.287 3.392 1 48.6 248 VAL A C 1
ATOM 1863 O O . VAL A 1 248 ? -31.743 13.933 4.255 1 48.6 248 VAL A O 1
ATOM 1866 N N . PRO A 1 249 ? -33.531 12.815 3.682 1 47.94 249 PRO A N 1
ATOM 1867 C CA . PRO A 1 249 ? -34.171 12.792 4.999 1 47.94 249 PRO A CA 1
ATOM 1868 C C . PRO A 1 249 ? -33.297 12.14 6.068 1 47.94 249 PRO A C 1
ATOM 1870 O O . PRO A 1 249 ? -33.36 12.522 7.24 1 47.94 249 PRO A O 1
ATOM 1873 N N . GLU A 1 250 ? -32.832 10.826 5.919 1 51.36 250 GLU A N 1
ATOM 1874 C CA . GLU A 1 250 ? -32.472 10.1 7.133 1 51.36 250 GLU A CA 1
ATOM 1875 C C . GLU A 1 250 ? -31 10.303 7.482 1 51.36 250 GLU A C 1
ATOM 1877 O O . GLU A 1 250 ? -30.148 10.361 6.593 1 51.36 250 GLU A O 1
ATOM 1882 N N . PRO A 1 251 ? -30.88 10.805 8.758 1 53.45 251 PRO A N 1
ATOM 1883 C CA . PRO A 1 251 ? -29.538 10.969 9.321 1 53.45 251 PRO A CA 1
ATOM 1884 C C . PRO A 1 251 ? -28.643 9.757 9.077 1 53.45 251 PRO A C 1
ATOM 1886 O O . PRO A 1 251 ? -29.02 8.63 9.408 1 53.45 251 PRO A O 1
ATOM 1889 N N . LEU A 1 252 ? -27.815 9.719 8.068 1 63.56 252 LEU A N 1
ATOM 1890 C CA . LEU A 1 252 ? -26.874 8.634 7.81 1 63.56 252 LEU A CA 1
ATOM 1891 C C . LEU A 1 252 ? -25.659 8.74 8.726 1 63.56 252 LEU A C 1
ATOM 1893 O O . LEU A 1 252 ? -25.135 9.834 8.946 1 63.56 252 LEU A O 1
ATOM 1897 N N . ALA A 1 253 ? -25.434 7.707 9.512 1 71.78 253 ALA A N 1
ATOM 1898 C CA . ALA A 1 253 ? -24.23 7.634 10.335 1 71.78 253 ALA A CA 1
ATOM 1899 C C . ALA A 1 253 ? -22.978 7.879 9.498 1 71.78 253 ALA A C 1
ATOM 1901 O O . ALA A 1 253 ? -22.768 7.22 8.477 1 71.78 253 ALA A O 1
ATOM 1902 N N . PRO A 1 254 ? -22.24 8.857 9.968 1 87.61 254 PRO A N 1
ATOM 1903 C CA . PRO A 1 254 ? -21.096 9.275 9.154 1 87.61 254 PRO A CA 1
ATOM 1904 C C . PRO A 1 254 ? -19.952 8.264 9.181 1 87.61 254 PRO A C 1
ATOM 1906 O O . PRO A 1 254 ? -18.983 8.403 8.431 1 87.61 254 PRO A O 1
ATOM 19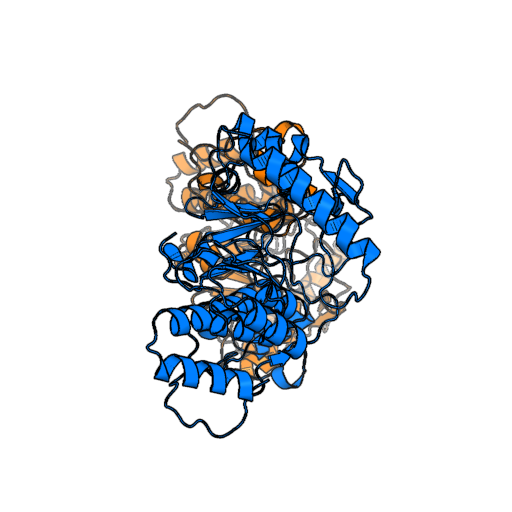09 N N . LEU A 1 255 ? -20.164 7.223 10.042 1 93.04 255 LEU A N 1
ATOM 1910 C CA . LEU A 1 255 ? -19.112 6.224 10.193 1 93.04 255 LEU A CA 1
ATOM 1911 C C . LEU A 1 255 ? -19.666 4.817 9.995 1 93.04 255 LEU A C 1
ATOM 1913 O O . LEU A 1 255 ? -20.748 4.496 10.491 1 93.04 255 LEU A O 1
ATOM 1917 N N . LEU A 1 256 ? -19.011 4.052 9.246 1 95.61 256 LEU A N 1
ATOM 1918 C CA . LEU A 1 256 ? -19.322 2.637 9.071 1 95.61 256 LEU A CA 1
ATOM 1919 C C . LEU A 1 256 ? -18.222 1.761 9.662 1 95.61 256 LEU A C 1
ATOM 1921 O O . LEU A 1 256 ? -17.078 1.8 9.202 1 95.61 256 LEU A O 1
ATOM 1925 N N . ASP A 1 257 ? -18.514 1.057 10.681 1 97.09 257 ASP A N 1
ATOM 1926 C CA . ASP A 1 257 ? -17.577 0.082 11.232 1 97.09 257 ASP A CA 1
ATOM 1927 C C . ASP A 1 257 ? -17.595 -1.214 10.425 1 97.09 257 ASP A C 1
ATOM 1929 O O . ASP A 1 257 ? -18.436 -2.084 10.657 1 97.09 257 ASP A O 1
ATOM 1933 N N . LEU A 1 258 ? -16.693 -1.459 9.569 1 97.86 258 LEU A N 1
ATOM 1934 C CA . LEU A 1 258 ? -16.697 -2.56 8.612 1 97.86 258 LEU A CA 1
ATOM 1935 C C . LEU A 1 258 ? -16.25 -3.858 9.275 1 97.86 258 LEU A C 1
ATOM 1937 O O . LEU A 1 258 ? -16.244 -4.915 8.64 1 97.86 258 LEU A O 1
ATOM 1941 N N . ASN A 1 259 ? -15.924 -3.77 10.555 1 96.98 259 ASN A N 1
ATOM 1942 C CA . ASN A 1 259 ? -15.658 -4.992 11.305 1 96.98 259 ASN A CA 1
ATOM 1943 C C . ASN A 1 259 ? -16.944 -5.758 11.603 1 96.98 259 ASN A C 1
ATOM 1945 O O . ASN A 1 259 ? -16.9 -6.936 11.964 1 96.98 259 ASN A O 1
ATOM 1949 N N . ASP A 1 260 ? -18.036 -5.031 11.519 1 96.52 260 ASP A N 1
ATOM 1950 C CA . ASP A 1 260 ? -19.322 -5.637 11.848 1 96.52 260 ASP A CA 1
ATOM 1951 C C . ASP A 1 260 ? -19.663 -6.765 10.876 1 96.52 260 ASP A C 1
ATOM 1953 O O . ASP A 1 260 ? -19.618 -6.577 9.658 1 96.52 260 ASP A O 1
ATOM 1957 N N . ASN A 1 261 ? -20.089 -7.889 11.308 1 95.96 261 ASN A N 1
ATOM 1958 C CA . ASN A 1 261 ? -20.402 -9.073 10.515 1 95.96 261 ASN A CA 1
ATOM 1959 C C . ASN A 1 261 ? -21.589 -8.829 9.588 1 95.96 261 ASN A C 1
ATOM 1961 O O . ASN A 1 261 ? -21.808 -9.587 8.641 1 95.96 261 ASN A O 1
ATOM 1965 N N . MET A 1 262 ? -22.301 -7.787 9.858 1 96.27 262 MET A N 1
ATOM 1966 C CA . MET A 1 262 ? -23.44 -7.47 9.001 1 96.27 262 MET A CA 1
ATOM 1967 C C . MET A 1 262 ? -22.984 -7.186 7.573 1 96.27 262 MET A C 1
ATOM 1969 O O . MET A 1 262 ? -23.776 -7.279 6.634 1 96.27 262 MET A O 1
ATOM 1973 N N . TYR A 1 263 ? -21.701 -6.918 7.442 1 96.99 263 TYR A N 1
ATOM 1974 C CA . TYR A 1 263 ? -21.203 -6.554 6.12 1 96.99 263 TYR A CA 1
ATOM 1975 C C . TYR A 1 263 ? -20.6 -7.762 5.413 1 96.99 263 TYR A C 1
ATOM 1977 O O . TYR A 1 263 ? -20.131 -7.654 4.277 1 96.99 263 TYR A O 1
ATOM 1985 N N . ALA A 1 264 ? -20.66 -8.905 5.963 1 95.87 264 ALA A N 1
ATOM 1986 C CA . ALA A 1 264 ? -19.964 -10.095 5.481 1 95.87 264 ALA A CA 1
ATOM 1987 C C . ALA A 1 264 ? -20.414 -10.46 4.069 1 95.87 264 ALA A C 1
ATOM 1989 O O . ALA A 1 264 ? -19.66 -11.074 3.31 1 95.87 264 ALA A O 1
ATOM 1990 N N . LEU A 1 265 ? -21.676 -10.084 3.687 1 96.68 265 LEU A N 1
ATOM 1991 C CA . LEU A 1 265 ? -22.174 -10.439 2.363 1 96.68 265 LEU A CA 1
ATOM 1992 C C . LEU A 1 265 ? -22.746 -9.217 1.652 1 96.68 265 LEU A C 1
ATOM 1994 O O . LEU A 1 265 ? -23.514 -9.353 0.696 1 96.68 265 LEU A O 1
ATOM 1998 N N . ASP A 1 266 ? -22.424 -7.981 2.122 1 97.01 266 ASP A N 1
ATOM 1999 C CA . ASP A 1 266 ? -22.912 -6.735 1.539 1 97.01 266 ASP A CA 1
ATOM 2000 C C . ASP A 1 266 ? -22.133 -6.377 0.276 1 97.01 266 ASP A C 1
ATOM 2002 O O . ASP A 1 266 ? -21.004 -5.889 0.354 1 97.01 266 ASP A O 1
ATOM 2006 N N . ILE A 1 267 ? -22.687 -6.498 -0.896 1 96.38 267 ILE A N 1
ATOM 2007 C CA . ILE A 1 267 ? -21.973 -6.379 -2.163 1 96.38 267 ILE A CA 1
ATOM 2008 C C . ILE A 1 267 ? -21.982 -4.924 -2.626 1 96.38 267 ILE A C 1
ATOM 2010 O O . ILE A 1 267 ? -21.544 -4.618 -3.738 1 96.38 267 ILE A O 1
ATOM 2014 N N . ASN A 1 268 ? -22.456 -4.004 -1.811 1 96.23 268 ASN A N 1
ATOM 2015 C CA . ASN A 1 268 ? -22.459 -2.584 -2.143 1 96.23 268 ASN A CA 1
ATOM 2016 C C . ASN A 1 268 ? -21.118 -1.93 -1.82 1 96.23 268 ASN A C 1
ATOM 2018 O O . ASN A 1 268 ? -20.39 -2.398 -0.943 1 96.23 268 ASN A O 1
ATOM 2022 N N . PRO A 1 269 ? -20.803 -0.918 -2.575 1 96.41 269 PRO A N 1
ATOM 2023 C CA . PRO A 1 269 ? -19.623 -0.147 -2.178 1 96.41 269 PRO A CA 1
ATOM 2024 C C . PRO A 1 269 ? -19.788 0.524 -0.817 1 96.41 269 PRO A C 1
ATOM 2026 O O . PRO A 1 269 ? -20.88 0.507 -0.244 1 96.41 269 PRO A O 1
ATOM 2029 N N . ILE A 1 270 ? -18.737 1.104 -0.268 1 96.77 270 ILE A N 1
ATOM 2030 C CA . ILE A 1 270 ? -18.848 1.824 0.996 1 96.77 270 ILE A CA 1
ATOM 2031 C C . ILE A 1 270 ? -19.907 2.918 0.876 1 96.77 270 ILE A C 1
ATOM 2033 O O . ILE A 1 270 ? -20.813 3.007 1.707 1 96.77 270 ILE A O 1
ATOM 2037 N N . ALA A 1 271 ? -19.755 3.726 -0.155 1 93.32 271 ALA A N 1
ATOM 2038 C CA . ALA A 1 271 ? -20.707 4.799 -0.433 1 93.32 271 ALA A CA 1
ATOM 2039 C C . ALA A 1 271 ? -21.125 4.795 -1.9 1 93.32 271 ALA A C 1
ATOM 2041 O O . ALA A 1 271 ? -20.283 4.918 -2.793 1 93.32 271 ALA A O 1
ATOM 2042 N N . ASP A 1 272 ? -22.405 4.703 -2.084 1 89.73 272 ASP A N 1
ATOM 2043 C CA . ASP A 1 272 ? -22.933 4.707 -3.445 1 89.73 272 ASP A CA 1
ATOM 2044 C C . ASP A 1 272 ? -22.634 6.03 -4.147 1 89.73 272 ASP A C 1
ATOM 2046 O O . ASP A 1 272 ? -22.841 7.102 -3.576 1 89.73 272 ASP A O 1
ATOM 2050 N N . GLY A 1 273 ? -22.118 5.944 -5.331 1 89.41 273 GLY A N 1
ATOM 2051 C CA . GLY A 1 273 ? -21.83 7.145 -6.099 1 89.41 273 GLY A CA 1
ATOM 2052 C C . GLY A 1 273 ? -20.444 7.703 -5.836 1 89.41 273 GLY A C 1
ATOM 2053 O O . GLY A 1 273 ? -20.002 8.63 -6.519 1 89.41 273 GLY A O 1
ATOM 2054 N N . CYS A 1 274 ? -19.762 7.154 -4.837 1 93.93 274 CYS A N 1
ATOM 2055 C CA . CYS A 1 274 ? -18.398 7.59 -4.562 1 93.93 274 CYS A CA 1
ATOM 2056 C C . CYS A 1 274 ? -17.458 7.185 -5.691 1 93.93 274 CYS A C 1
ATOM 2058 O O . CYS A 1 274 ? -17.515 6.053 -6.177 1 93.93 274 CYS A O 1
ATOM 2060 N N . SER A 1 275 ? -16.619 8.066 -6.133 1 94.83 275 SER A N 1
ATOM 2061 C CA . SER A 1 275 ? -15.777 7.819 -7.3 1 94.83 275 SER A CA 1
ATOM 2062 C C . SER A 1 275 ? -14.364 7.422 -6.887 1 94.83 275 SER A C 1
ATOM 2064 O O . SER A 1 275 ? -13.469 7.328 -7.73 1 94.83 275 SER A O 1
ATOM 2066 N N . CYS A 1 276 ? -14.163 7.275 -5.603 1 97.34 276 CYS A N 1
ATOM 2067 C CA . CYS A 1 276 ? -12.812 6.93 -5.175 1 97.34 276 CYS A CA 1
ATOM 2068 C C . CYS A 1 276 ? -12.414 5.551 -5.687 1 97.34 276 CYS A C 1
ATOM 2070 O O . CYS A 1 276 ? -13.263 4.787 -6.15 1 97.34 276 CYS A O 1
ATOM 2072 N N . PHE A 1 277 ? -11.167 5.239 -5.673 1 97.67 277 PHE A N 1
ATOM 2073 C CA . PHE A 1 277 ? -10.627 3.974 -6.159 1 97.67 277 PHE A CA 1
ATOM 2074 C C . PHE A 1 277 ? -11.299 2.796 -5.464 1 97.67 277 PHE A C 1
ATOM 2076 O O . PHE A 1 277 ? -11.681 1.821 -6.114 1 97.67 277 PHE A O 1
ATOM 2083 N N . THR A 1 278 ? -11.426 2.804 -4.175 1 97.94 278 THR A N 1
ATOM 2084 C CA . THR A 1 278 ? -11.963 1.716 -3.365 1 97.94 278 THR A CA 1
ATOM 2085 C C . THR A 1 278 ? -13.415 1.429 -3.738 1 97.94 278 THR A C 1
ATOM 2087 O O . THR A 1 278 ? -13.763 0.295 -4.072 1 97.94 278 THR A O 1
ATOM 2090 N N . CYS A 1 279 ? -14.244 2.413 -3.774 1 97.24 279 CYS A N 1
ATOM 2091 C CA . CYS A 1 279 ? -15.676 2.225 -3.979 1 97.24 279 CYS A CA 1
ATOM 2092 C C . CYS A 1 279 ? -15.971 1.801 -5.413 1 97.24 279 CYS A C 1
ATOM 2094 O O . CYS A 1 279 ? -16.956 1.107 -5.67 1 97.24 279 CYS A O 1
ATOM 2096 N N . LYS A 1 280 ? -15.136 2.2 -6.331 1 96.71 280 LYS A N 1
ATOM 2097 C CA . LYS A 1 280 ? -15.356 1.838 -7.728 1 96.71 280 LYS A CA 1
ATOM 2098 C C . LYS A 1 280 ? -15.026 0.368 -7.974 1 96.71 280 LYS A C 1
ATOM 2100 O O . LYS A 1 280 ? -15.445 -0.208 -8.98 1 96.71 280 LYS A O 1
ATOM 2105 N N . ARG A 1 281 ? -14.323 -0.265 -6.964 1 95.51 281 ARG A N 1
ATOM 2106 C CA . ARG A 1 281 ? -13.759 -1.566 -7.309 1 95.51 281 ARG A CA 1
ATOM 2107 C C . ARG A 1 281 ? -14.11 -2.612 -6.256 1 95.51 281 ARG A C 1
ATOM 2109 O O . ARG A 1 281 ? -14.035 -3.814 -6.519 1 95.51 281 ARG A O 1
ATOM 2116 N N . HIS A 1 282 ? -14.438 -2.185 -5.093 1 96.83 282 HIS A N 1
ATOM 2117 C CA . HIS A 1 282 ? -14.62 -3.132 -3.999 1 96.83 282 HIS A CA 1
ATOM 2118 C C . HIS A 1 282 ? -15.949 -2.901 -3.286 1 96.83 282 HIS A C 1
ATOM 2120 O O . HIS A 1 282 ? -16.471 -1.784 -3.284 1 96.83 282 HIS A O 1
ATOM 2126 N N . CYS A 1 283 ? -16.407 -3.936 -2.715 1 96.94 283 CYS A N 1
ATOM 2127 C CA . CYS A 1 283 ? -17.637 -3.853 -1.934 1 96.94 283 CYS A CA 1
ATOM 2128 C C . CYS A 1 283 ? -17.347 -3.99 -0.444 1 96.94 283 CYS A C 1
ATOM 2130 O O . CYS A 1 283 ? -16.227 -4.323 -0.053 1 96.94 283 CYS A O 1
ATOM 2132 N N . ARG A 1 284 ? -18.313 -3.744 0.392 1 97.9 284 ARG A N 1
ATOM 2133 C CA . ARG A 1 284 ? -18.177 -3.774 1.845 1 97.9 284 ARG A CA 1
ATOM 2134 C C . ARG A 1 284 ? -17.827 -5.175 2.334 1 97.9 284 ARG A C 1
ATOM 2136 O O . ARG A 1 284 ? -17.028 -5.334 3.259 1 97.9 284 ARG A O 1
ATOM 2143 N N . ALA A 1 285 ? -18.328 -6.183 1.673 1 97.68 285 ALA A N 1
ATOM 2144 C CA . ALA A 1 285 ? -18.078 -7.563 2.082 1 97.68 285 ALA A CA 1
ATOM 2145 C C . ALA A 1 285 ? -16.603 -7.923 1.924 1 97.68 285 ALA A C 1
ATOM 2147 O O . ALA A 1 285 ? -16.018 -8.57 2.796 1 97.68 285 ALA A O 1
ATOM 2148 N N . TYR A 1 286 ? -16.067 -7.532 0.823 1 97.24 286 TYR A N 1
ATOM 2149 C CA . TYR A 1 286 ? -14.658 -7.828 0.584 1 97.24 286 TYR A CA 1
ATOM 2150 C C . TYR A 1 286 ? -13.77 -7.096 1.583 1 97.24 286 TYR A C 1
ATOM 2152 O O . TYR A 1 286 ? -12.83 -7.678 2.13 1 97.24 286 TYR A O 1
ATOM 2160 N N . LEU A 1 287 ? -14.083 -5.86 1.812 1 97.65 287 LEU A N 1
ATOM 2161 C CA . LEU A 1 287 ? -13.31 -5.093 2.782 1 97.65 287 LEU A CA 1
ATOM 2162 C C . LEU A 1 287 ? -13.419 -5.71 4.173 1 97.65 287 LEU A C 1
ATOM 2164 O O . LEU A 1 287 ? -12.423 -5.806 4.894 1 97.65 287 LEU A O 1
ATOM 2168 N N . HIS A 1 288 ? -14.606 -6.074 4.545 1 97.44 288 HIS A N 1
ATOM 2169 C CA . HIS A 1 288 ? -14.818 -6.781 5.803 1 97.44 288 HIS A CA 1
ATOM 2170 C C . HIS A 1 288 ? -13.936 -8.022 5.894 1 97.44 288 HIS A C 1
ATOM 2172 O O . HIS A 1 288 ? -13.305 -8.266 6.925 1 97.44 288 HIS A O 1
ATOM 2178 N N . HIS A 1 289 ? -13.882 -8.718 4.848 1 94.78 289 HIS A N 1
ATOM 2179 C CA . HIS A 1 289 ? -13.058 -9.92 4.801 1 94.78 289 HIS A CA 1
ATOM 2180 C C . HIS A 1 289 ? -11.587 -9.589 5.033 1 94.78 289 HIS A C 1
ATOM 2182 O O . HIS A 1 289 ? -10.93 -10.216 5.867 1 94.78 289 HIS A O 1
ATOM 2188 N N . LEU A 1 290 ? -11.104 -8.635 4.299 1 94.55 290 LEU A N 1
ATOM 2189 C CA . LEU A 1 290 ? -9.704 -8.246 4.429 1 94.55 290 LEU A CA 1
ATOM 2190 C C . LEU A 1 290 ? -9.382 -7.845 5.864 1 94.55 290 LEU A C 1
ATOM 2192 O O . LEU A 1 290 ? -8.304 -8.158 6.374 1 94.55 290 LEU A O 1
ATOM 2196 N N . LEU A 1 291 ? -10.29 -7.135 6.498 1 95.32 291 LEU A N 1
ATOM 2197 C CA . LEU A 1 291 ? -10.106 -6.712 7.882 1 95.32 291 LEU A CA 1
ATOM 2198 C C . LEU A 1 291 ? -10.037 -7.918 8.814 1 95.32 291 LEU A C 1
ATOM 2200 O O . LEU A 1 291 ? -9.176 -7.978 9.696 1 95.32 291 LEU A O 1
ATOM 2204 N N . THR A 1 292 ? -10.873 -8.853 8.559 1 92.52 292 THR A N 1
ATOM 2205 C CA . THR A 1 292 ? -10.964 -10.024 9.424 1 92.52 292 THR A CA 1
ATOM 2206 C C . THR A 1 292 ? -9.691 -10.861 9.337 1 92.52 292 THR A C 1
ATOM 2208 O O . THR A 1 292 ? -9.266 -11.458 10.328 1 92.52 292 THR A O 1
ATOM 2211 N N . VAL A 1 293 ? -9.089 -10.91 8.173 1 89.11 293 VAL A N 1
ATOM 2212 C CA . VAL A 1 293 ? -7.899 -11.737 7.996 1 89.11 293 VAL A CA 1
ATOM 2213 C C . VAL A 1 293 ? -6.646 -10.877 8.145 1 89.11 293 VAL A C 1
ATOM 2215 O O . VAL A 1 293 ? -5.533 -11.341 7.884 1 89.11 293 VAL A O 1
ATOM 2218 N N . GLN A 1 294 ? -6.765 -9.577 8.381 1 88.2 294 GLN A N 1
ATOM 2219 C CA . GLN A 1 294 ? -5.694 -8.635 8.686 1 88.2 294 GLN A CA 1
ATOM 2220 C C . GLN A 1 294 ? -4.737 -8.489 7.507 1 88.2 294 GLN A C 1
ATOM 2222 O O . GLN A 1 294 ? -3.517 -8.523 7.682 1 88.2 294 GLN A O 1
ATOM 2227 N N . GLU A 1 295 ? -5.404 -8.44 6.359 1 88.3 295 GLU A N 1
ATOM 2228 C CA . GLU A 1 295 ? -4.622 -8.182 5.154 1 88.3 295 GLU A CA 1
ATOM 2229 C C . GLU A 1 295 ? -4.354 -6.69 4.978 1 88.3 295 GLU A C 1
ATOM 2231 O O . GLU A 1 295 ? -5.239 -5.864 5.211 1 88.3 295 GLU A O 1
ATOM 2236 N N . MET A 1 296 ? -3.167 -6.335 4.472 1 88.69 296 MET A N 1
ATOM 2237 C CA . MET A 1 296 ? -2.665 -4.964 4.45 1 88.69 296 MET A CA 1
ATOM 2238 C C . MET A 1 296 ? -3.546 -4.075 3.579 1 88.69 296 MET A C 1
ATOM 2240 O O . MET A 1 296 ? -3.736 -2.895 3.882 1 88.69 296 MET A O 1
ATOM 2244 N N . ASN A 1 297 ? -4.13 -4.599 2.644 1 93.26 297 ASN A N 1
ATOM 2245 C CA . ASN A 1 297 ? -4.912 -3.804 1.702 1 93.26 297 ASN A CA 1
ATOM 2246 C C . ASN A 1 297 ? -6.197 -3.284 2.339 1 93.26 297 ASN A C 1
ATOM 2248 O O . ASN A 1 297 ? -6.835 -2.375 1.806 1 93.26 297 ASN A O 1
ATOM 2252 N N . SER A 1 298 ? -6.629 -3.925 3.455 1 94.66 298 SER A N 1
ATOM 2253 C CA . SER A 1 298 ? -7.8 -3.38 4.135 1 94.66 298 SER A CA 1
ATOM 2254 C C . SER A 1 298 ? -7.566 -1.935 4.565 1 94.66 298 SER A C 1
ATOM 2256 O O . SER A 1 298 ? -8.375 -1.055 4.265 1 94.66 298 SER A O 1
ATOM 2258 N N . GLU A 1 299 ? -6.418 -1.718 5.131 1 95.18 299 GLU A N 1
ATOM 2259 C CA . GLU A 1 299 ? -6.092 -0.379 5.612 1 95.18 299 GLU A CA 1
ATOM 2260 C C . GLU A 1 299 ? -5.845 0.579 4.451 1 95.18 299 GLU A C 1
ATOM 2262 O O . GLU A 1 299 ? -6.319 1.717 4.466 1 95.18 299 GLU A O 1
ATOM 2267 N N . ILE A 1 300 ? -5.153 0.134 3.427 1 96.44 300 ILE A N 1
ATOM 2268 C CA . ILE A 1 300 ? -4.831 0.969 2.275 1 96.44 300 ILE A CA 1
ATOM 2269 C C . ILE A 1 300 ? -6.118 1.436 1.599 1 96.44 300 ILE A C 1
ATOM 2271 O O . ILE A 1 300 ? -6.302 2.631 1.359 1 96.44 300 ILE A O 1
ATOM 2275 N N . LEU A 1 301 ? -7.002 0.526 1.345 1 97.84 301 LEU A N 1
ATOM 2276 C CA . LEU A 1 301 ? -8.251 0.827 0.652 1 97.84 301 LEU A CA 1
ATOM 2277 C C . LEU A 1 301 ? -9.13 1.748 1.492 1 97.84 301 LEU A C 1
ATOM 2279 O O . LEU A 1 301 ? -9.781 2.648 0.957 1 97.84 301 LEU A O 1
ATOM 2283 N N . LEU A 1 302 ? -9.079 1.51 2.792 1 98.15 302 LEU A N 1
ATOM 2284 C CA . LEU A 1 302 ? -9.88 2.352 3.673 1 98.15 302 LEU A CA 1
ATOM 2285 C C . LEU A 1 302 ? -9.314 3.766 3.737 1 98.15 302 LEU A C 1
ATOM 2287 O O . LEU A 1 302 ? -10.068 4.741 3.753 1 98.15 302 LEU A O 1
ATOM 2291 N N . VAL A 1 303 ? -8.027 3.889 3.793 1 98.12 303 VAL A N 1
ATOM 2292 C CA . VAL A 1 303 ? -7.413 5.213 3.805 1 98.12 303 VAL A CA 1
ATOM 2293 C C . VAL A 1 303 ? -7.748 5.95 2.511 1 98.12 303 VAL A C 1
ATOM 2295 O O . VAL A 1 303 ? -8.056 7.144 2.531 1 98.12 303 VAL A O 1
ATOM 2298 N N . ILE A 1 304 ? -7.682 5.245 1.394 1 98.6 304 ILE A N 1
ATOM 2299 C CA . ILE A 1 304 ? -8.007 5.85 0.107 1 98.6 304 ILE A CA 1
ATOM 2300 C C . ILE A 1 304 ? -9.419 6.43 0.151 1 98.6 304 ILE A C 1
ATOM 2302 O O . ILE A 1 304 ? -9.634 7.584 -0.229 1 98.6 304 ILE A O 1
ATOM 2306 N N . HIS A 1 305 ? -10.345 5.663 0.657 1 98.57 305 HIS A N 1
ATOM 2307 C CA . HIS A 1 305 ? -11.73 6.115 0.73 1 98.57 305 HIS A CA 1
ATOM 2308 C C . HIS A 1 305 ? -11.878 7.28 1.703 1 98.57 305 HIS A C 1
ATOM 2310 O O . HIS A 1 305 ? -12.454 8.314 1.357 1 98.57 305 HIS A O 1
ATOM 2316 N N . ASN A 1 306 ? -11.342 7.084 2.875 1 98.48 306 ASN A N 1
ATOM 2317 C CA . ASN A 1 306 ? -11.492 8.098 3.913 1 98.48 306 ASN A CA 1
ATOM 2318 C C . ASN A 1 306 ? -10.854 9.422 3.5 1 98.48 306 ASN A C 1
ATOM 2320 O O . ASN A 1 306 ? -11.435 10.488 3.71 1 98.48 306 ASN A O 1
ATOM 2324 N N . LEU A 1 307 ? -9.66 9.344 2.965 1 98.61 307 LEU A N 1
ATOM 2325 C CA . LEU A 1 307 ? -8.983 10.561 2.529 1 98.61 307 LEU A CA 1
ATOM 2326 C C . LEU A 1 307 ? -9.758 11.24 1.404 1 98.61 307 LEU A C 1
ATOM 2328 O O . LEU A 1 307 ? -9.907 12.464 1.4 1 98.61 307 LEU A O 1
ATOM 2332 N N . ALA A 1 308 ? -10.259 10.437 0.475 1 98.15 308 ALA A N 1
ATOM 2333 C CA . ALA A 1 308 ? -11.052 10.995 -0.618 1 98.15 308 ALA A CA 1
ATOM 2334 C C . ALA A 1 308 ? -12.268 11.747 -0.086 1 98.15 308 ALA A C 1
ATOM 2336 O O . ALA A 1 308 ? -12.607 12.823 -0.583 1 98.15 308 ALA A O 1
ATOM 2337 N N . GLN A 1 309 ? -12.906 11.189 0.908 1 97.01 309 GLN A N 1
ATOM 2338 C CA . GLN A 1 309 ? -14.086 11.813 1.498 1 97.01 309 GLN A CA 1
ATOM 2339 C C . GLN A 1 309 ? -13.736 13.151 2.143 1 97.01 309 GLN A C 1
ATOM 2341 O O . GLN A 1 309 ? -14.428 14.149 1.928 1 97.01 309 GLN A O 1
ATOM 2346 N N . VAL A 1 310 ? -12.691 13.191 2.876 1 97.68 310 VAL A N 1
ATOM 2347 C CA . VAL A 1 310 ? -12.313 14.403 3.596 1 97.68 310 VAL A CA 1
ATOM 2348 C C . VAL A 1 310 ? -11.833 15.463 2.607 1 97.68 310 VAL A C 1
ATOM 2350 O O . VAL A 1 310 ? -12.175 16.641 2.736 1 97.68 310 VAL A O 1
ATOM 2353 N N . VAL A 1 311 ? -11.048 15.078 1.656 1 97.81 311 VAL A N 1
ATOM 2354 C CA . VAL A 1 311 ? -10.565 16.003 0.636 1 97.81 311 VAL A CA 1
ATOM 2355 C C . VAL A 1 311 ? -11.749 16.613 -0.111 1 97.81 311 VAL A C 1
ATOM 2357 O O . VAL A 1 311 ? -11.786 17.824 -0.344 1 97.81 311 VAL A O 1
ATOM 2360 N N . LEU A 1 312 ? -12.698 15.786 -0.48 1 96.44 312 LEU A N 1
ATOM 2361 C CA . LEU A 1 312 ? -13.871 16.272 -1.198 1 96.44 312 LEU A CA 1
ATOM 2362 C C . LEU A 1 312 ? -14.654 17.268 -0.349 1 96.44 312 LEU A C 1
ATOM 2364 O O . LEU A 1 312 ? -15.119 18.292 -0.856 1 96.44 312 LEU A O 1
ATOM 2368 N N . LEU A 1 313 ? -14.813 16.955 0.905 1 95.82 313 LEU A N 1
ATOM 2369 C CA . LEU A 1 313 ? -15.51 17.859 1.814 1 95.82 313 LEU A CA 1
ATOM 2370 C C . LEU A 1 313 ? -14.839 19.228 1.839 1 95.82 313 LEU A C 1
ATOM 2372 O O . LEU A 1 313 ? -15.495 20.249 1.623 1 95.82 313 LEU A O 1
ATOM 2376 N N . VAL A 1 314 ? -13.563 19.271 2.058 1 97.2 314 VAL A N 1
ATOM 2377 C CA . VAL A 1 314 ? -12.82 20.519 2.201 1 97.2 314 VAL A CA 1
ATOM 2378 C C . VAL A 1 314 ? -12.782 21.253 0.862 1 97.2 314 VAL A C 1
ATOM 2380 O O . VAL A 1 314 ? -12.949 22.474 0.812 1 97.2 314 VAL A O 1
ATOM 2383 N N . ARG A 1 315 ? -12.575 20.514 -0.196 1 96.14 315 ARG A N 1
ATOM 2384 C CA . ARG A 1 315 ? -12.553 21.102 -1.532 1 96.14 315 ARG A CA 1
ATOM 2385 C C . ARG A 1 315 ? -13.9 21.729 -1.876 1 96.14 315 ARG A C 1
ATOM 2387 O O . ARG A 1 315 ? -13.957 22.852 -2.38 1 96.14 315 ARG A O 1
ATOM 2394 N N . THR A 1 316 ? -15.016 20.982 -1.645 1 94.66 316 THR A N 1
ATOM 2395 C CA . THR A 1 316 ? -16.351 21.494 -1.934 1 94.66 316 THR A CA 1
ATOM 2396 C C . THR A 1 316 ? -16.626 22.767 -1.139 1 94.66 316 THR A C 1
ATOM 2398 O O . THR A 1 316 ? -17.163 23.737 -1.677 1 94.66 316 THR A O 1
ATOM 2401 N N . TYR A 1 317 ? -16.201 22.737 0.059 1 95.3 317 TYR A N 1
ATOM 2402 C CA . TYR A 1 317 ? -16.371 23.919 0.897 1 95.3 317 TYR A CA 1
ATOM 2403 C C . TYR A 1 317 ? -15.583 25.099 0.342 1 95.3 317 TYR A C 1
ATOM 2405 O O . TYR A 1 317 ? -16.112 26.207 0.226 1 95.3 317 TYR A O 1
ATOM 2413 N N . ARG A 1 318 ? -14.329 24.864 0.046 1 94.75 318 ARG A N 1
ATOM 2414 C CA . ARG A 1 318 ? -13.421 25.91 -0.413 1 94.75 318 ARG A CA 1
ATOM 2415 C C . ARG A 1 318 ? -13.934 26.555 -1.697 1 94.75 318 ARG A C 1
ATOM 2417 O O . ARG A 1 318 ? -13.818 27.769 -1.877 1 94.75 318 ARG A O 1
ATOM 2424 N N . CYS A 1 319 ? -14.606 25.794 -2.566 1 93.6 319 CYS A N 1
ATOM 2425 C CA . CYS A 1 319 ? -14.986 26.268 -3.892 1 93.6 319 CYS A CA 1
ATOM 2426 C C . CYS A 1 319 ? -16.431 26.752 -3.904 1 93.6 319 CYS A C 1
ATOM 2428 O O . CYS A 1 319 ? -16.904 27.284 -4.91 1 93.6 319 CYS A O 1
ATOM 2430 N N . ALA A 1 320 ? -17.147 26.67 -2.797 1 92.95 320 ALA A N 1
ATOM 2431 C CA . ALA A 1 320 ? -18.578 26.962 -2.762 1 92.95 320 ALA A CA 1
ATOM 2432 C C . ALA A 1 320 ? -18.833 28.401 -2.323 1 92.95 320 ALA A C 1
ATOM 2434 O O . ALA A 1 320 ? -17.977 29.026 -1.692 1 92.95 320 ALA A O 1
ATOM 2435 N N . ASP A 1 321 ? -20.068 28.827 -2.723 1 93.65 321 ASP A N 1
ATOM 2436 C CA . ASP A 1 321 ? -20.532 30.11 -2.203 1 93.65 321 ASP A CA 1
ATOM 2437 C C . ASP A 1 321 ? -21.041 29.97 -0.771 1 93.65 321 ASP A C 1
ATOM 2439 O O . ASP A 1 321 ? -21.103 28.862 -0.233 1 93.65 321 ASP A O 1
ATOM 2443 N N . ALA A 1 322 ? -21.382 31.062 -0.199 1 92.21 322 ALA A N 1
ATOM 2444 C CA . ALA A 1 322 ? -21.693 31.108 1.228 1 92.21 322 ALA A CA 1
ATOM 2445 C C . ALA A 1 322 ? -22.891 30.223 1.557 1 92.21 322 ALA A C 1
ATOM 2447 O O . ALA A 1 322 ? -22.833 29.407 2.479 1 92.21 322 ALA A O 1
ATOM 2448 N N . PRO A 1 323 ? -24.023 30.26 0.826 1 92.87 323 PRO A N 1
ATOM 2449 C CA . PRO A 1 323 ? -25.171 29.407 1.143 1 92.87 323 PRO A CA 1
ATOM 2450 C C . PRO A 1 323 ? -24.851 27.918 1.026 1 92.87 323 PRO A C 1
ATOM 2452 O O . PRO A 1 323 ? -25.309 27.119 1.846 1 92.87 323 PRO A O 1
ATOM 2455 N N . THR A 1 324 ? -24.078 27.603 0.053 1 90.87 324 THR A N 1
ATOM 2456 C CA . THR A 1 324 ? -23.689 26.212 -0.149 1 90.87 324 THR A CA 1
ATOM 2457 C C . THR A 1 324 ? -22.775 25.736 0.977 1 90.87 324 THR A C 1
ATOM 2459 O O . THR A 1 324 ? -22.881 24.594 1.428 1 90.87 324 THR A O 1
ATOM 2462 N N . ARG A 1 325 ? -21.911 26.604 1.407 1 94.13 325 ARG A N 1
ATOM 2463 C CA . ARG A 1 325 ? -21.039 26.272 2.529 1 94.13 325 ARG A CA 1
ATOM 2464 C C . ARG A 1 325 ? -21.851 25.952 3.779 1 94.13 325 ARG A C 1
ATOM 2466 O O . ARG A 1 325 ? -21.596 24.952 4.452 1 94.13 325 ARG A O 1
ATOM 2473 N N . GLU A 1 326 ? -22.806 26.74 4.015 1 93.3 326 GLU A N 1
ATOM 2474 C CA . GLU A 1 326 ? -23.643 26.553 5.197 1 93.3 326 GLU A CA 1
ATOM 2475 C C . GLU A 1 326 ? -24.428 25.247 5.117 1 93.3 326 GLU A C 1
ATOM 2477 O O . GLU A 1 326 ? -24.531 24.517 6.104 1 93.3 326 GLU A O 1
ATOM 2482 N N . ALA A 1 327 ? -24.926 24.999 4.014 1 91.26 327 ALA A N 1
ATOM 2483 C CA . ALA A 1 327 ? -25.7 23.776 3.814 1 91.26 327 ALA A CA 1
ATOM 2484 C C . ALA A 1 327 ? -24.826 22.538 3.996 1 91.26 327 ALA A C 1
ATOM 2486 O O . ALA A 1 327 ? -25.245 21.563 4.625 1 91.26 327 ALA A O 1
ATOM 2487 N N . LEU A 1 328 ? -23.689 22.613 3.449 1 92.12 328 LEU A N 1
ATOM 2488 C CA . LEU A 1 328 ? -22.754 21.496 3.53 1 92.12 328 LEU A CA 1
ATOM 2489 C C . LEU A 1 328 ? -22.387 21.199 4.98 1 92.12 328 LEU A C 1
ATOM 2491 O O . LEU A 1 328 ? -22.446 20.047 5.416 1 92.12 328 LEU A O 1
ATOM 2495 N N . VAL A 1 329 ? -22.02 22.204 5.701 1 93.06 329 VAL A N 1
ATOM 2496 C CA . VAL A 1 329 ? -21.61 22.057 7.094 1 93.06 329 VAL A CA 1
ATOM 2497 C C . VAL A 1 329 ? -22.783 21.544 7.927 1 93.06 329 VAL A C 1
ATOM 2499 O O . VAL A 1 329 ? -22.615 20.654 8.764 1 93.06 329 VAL A O 1
ATOM 2502 N N . SER A 1 330 ? -23.922 22.092 7.691 1 90.66 330 SER A N 1
ATOM 2503 C CA . SER A 1 330 ? -25.116 21.666 8.414 1 90.66 330 SER A CA 1
ATOM 2504 C C . SER A 1 330 ? -25.421 20.194 8.158 1 90.66 330 SER A C 1
ATOM 2506 O O . SER A 1 330 ? -25.748 19.452 9.086 1 90.66 330 SER A O 1
ATOM 2508 N N . ARG A 1 331 ? -25.252 19.813 7.016 1 88.95 331 ARG A N 1
ATOM 2509 C CA . ARG A 1 331 ? -25.546 18.437 6.629 1 88.95 331 ARG A CA 1
ATOM 2510 C C . ARG A 1 331 ? -24.582 17.463 7.297 1 88.95 331 ARG A C 1
ATOM 2512 O O . ARG A 1 331 ? -25.003 16.441 7.844 1 88.95 331 ARG A O 1
ATOM 2519 N N . VAL A 1 332 ? -23.331 17.767 7.216 1 90.39 332 VAL A N 1
ATOM 2520 C CA . VAL A 1 332 ? -22.331 16.876 7.796 1 90.39 332 VAL A CA 1
ATOM 2521 C C . VAL A 1 332 ? -22.443 16.895 9.319 1 90.39 332 VAL A C 1
ATOM 2523 O O . VAL A 1 332 ? -22.346 15.851 9.968 1 90.39 332 VAL A O 1
ATOM 2526 N N . ALA A 1 333 ? -22.694 18.046 9.871 1 89.02 333 ALA A N 1
ATOM 2527 C CA . ALA A 1 333 ? -22.827 18.189 11.318 1 89.02 333 ALA A CA 1
ATOM 2528 C C . ALA A 1 333 ? -24.031 17.41 11.838 1 89.02 333 ALA A C 1
ATOM 2530 O O . ALA A 1 333 ? -23.991 16.853 12.938 1 89.02 333 ALA A O 1
ATOM 2531 N N . SER A 1 334 ? -25.068 17.369 11.114 1 85.33 334 SER A N 1
ATOM 2532 C CA . SER A 1 334 ? -26.29 16.685 11.525 1 85.33 334 SER A CA 1
ATOM 2533 C C . SER A 1 334 ? -26.078 15.177 11.611 1 85.33 334 SER A C 1
ATOM 2535 O O . SER A 1 334 ? -26.812 14.481 12.316 1 85.33 334 SER A O 1
ATOM 2537 N N . ALA A 1 335 ? -25.101 14.771 10.92 1 79.46 335 ALA A N 1
ATOM 2538 C CA . ALA A 1 335 ? -24.823 13.337 10.898 1 79.46 335 ALA A CA 1
ATOM 2539 C C . ALA A 1 335 ? -23.956 12.928 12.085 1 79.46 335 ALA A C 1
ATOM 2541 O O . ALA A 1 335 ? -23.759 11.737 12.337 1 79.46 335 ALA A O 1
ATOM 2542 N N . LEU A 1 336 ? -23.404 13.882 12.783 1 80.29 336 LEU A N 1
ATOM 2543 C CA . LEU A 1 336 ? -22.501 13.605 13.895 1 80.29 336 LEU A CA 1
ATOM 2544 C C . LEU A 1 336 ? -23.274 13.481 15.204 1 80.29 336 LEU A C 1
ATOM 2546 O O . LEU A 1 336 ? -22.889 12.712 16.087 1 80.29 336 LEU A O 1
ATOM 2550 N N . MET B 1 1 ? -5.378 -19.846 -23.463 1 39.67 1 MET B N 1
ATOM 2551 C CA . MET B 1 1 ? -4.158 -19.07 -23.261 1 39.67 1 MET B CA 1
ATOM 2552 C C . MET B 1 1 ? -3.137 -19.367 -24.355 1 39.67 1 MET B C 1
ATOM 2554 O O . MET B 1 1 ? -2.851 -20.53 -24.643 1 39.67 1 MET B O 1
ATOM 2558 N N . ASP B 1 2 ? -3.044 -18.688 -25.385 1 48.08 2 ASP B N 1
ATOM 2559 C CA . ASP B 1 2 ? -2.119 -18.931 -26.488 1 48.08 2 ASP B CA 1
ATOM 2560 C C . ASP B 1 2 ? -0.725 -19.277 -25.97 1 48.08 2 ASP B C 1
ATOM 2562 O O . ASP B 1 2 ? -0.347 -18.869 -24.87 1 48.08 2 ASP B O 1
ATOM 2566 N N . ALA B 1 3 ? -0.106 -20.498 -26.354 1 53.63 3 ALA B N 1
ATOM 2567 C CA . ALA B 1 3 ? 1.118 -21.281 -26.209 1 53.63 3 ALA B CA 1
ATOM 2568 C C . ALA B 1 3 ? 2.349 -20.379 -26.198 1 53.63 3 ALA B C 1
ATOM 2570 O O . ALA B 1 3 ? 3.447 -20.811 -26.555 1 53.63 3 ALA B O 1
ATOM 2571 N N . SER B 1 4 ? 2.077 -19.102 -26.013 1 76.57 4 SER B N 1
ATOM 2572 C CA . SER B 1 4 ? 3.274 -18.286 -26.192 1 76.57 4 SER B CA 1
ATOM 2573 C C . SER B 1 4 ? 3.896 -17.916 -24.849 1 76.57 4 SER B C 1
ATOM 2575 O O . SER B 1 4 ? 4.515 -16.858 -24.717 1 76.57 4 SER B O 1
ATOM 2577 N N . GLY B 1 5 ? 3.955 -18.95 -24.013 1 86.93 5 GLY B N 1
ATOM 2578 C CA . GLY B 1 5 ? 4.64 -18.7 -22.754 1 86.93 5 GLY B CA 1
ATOM 2579 C C . GLY B 1 5 ? 6.132 -18.48 -22.92 1 86.93 5 GLY B C 1
ATOM 2580 O O . GLY B 1 5 ? 6.627 -18.366 -24.043 1 86.93 5 GLY B O 1
ATOM 2581 N N . PRO B 1 6 ? 6.686 -18.282 -21.755 1 95.56 6 PRO B N 1
ATOM 2582 C CA . PRO B 1 6 ? 6.211 -18.401 -20.374 1 95.56 6 PRO B CA 1
ATOM 2583 C C . PRO B 1 6 ? 5.541 -17.125 -19.868 1 95.56 6 PRO B C 1
ATOM 2585 O O . PRO B 1 6 ? 5.898 -16.025 -20.297 1 95.56 6 PRO B O 1
ATOM 2588 N N . PHE B 1 7 ? 4.612 -17.287 -18.993 1 97.01 7 PHE B N 1
ATOM 2589 C CA . PHE B 1 7 ? 3.983 -16.194 -18.261 1 97.01 7 PHE B CA 1
ATOM 2590 C C . PHE B 1 7 ? 4.183 -16.362 -16.759 1 97.01 7 PHE B C 1
ATOM 2592 O O . PHE B 1 7 ? 4.192 -17.485 -16.251 1 97.01 7 PHE B O 1
ATOM 2599 N N . LEU B 1 8 ? 4.35 -15.26 -16.173 1 97.76 8 LEU B N 1
ATOM 2600 C CA . LEU B 1 8 ? 4.383 -15.259 -14.714 1 97.76 8 LEU B CA 1
ATOM 2601 C C . LEU B 1 8 ? 2.973 -15.333 -14.138 1 97.76 8 LEU B C 1
ATOM 2603 O O . LEU B 1 8 ? 2.062 -14.663 -14.629 1 97.76 8 LEU B O 1
ATOM 2607 N N . VAL B 1 9 ? 2.812 -16.14 -13.163 1 97.57 9 VAL B N 1
ATOM 2608 C CA . VAL B 1 9 ? 1.571 -16.222 -12.4 1 97.57 9 VAL B CA 1
ATOM 2609 C C . VAL B 1 9 ? 1.783 -15.64 -11.005 1 97.57 9 VAL B C 1
ATOM 2611 O O . VAL B 1 9 ? 2.669 -16.081 -10.269 1 97.57 9 VAL B O 1
ATOM 2614 N N . LEU B 1 10 ? 1.004 -14.685 -10.67 1 97.83 10 LEU B N 1
ATOM 2615 C CA . LEU B 1 10 ? 1.165 -14.01 -9.387 1 97.83 10 LEU B CA 1
ATOM 2616 C C . LEU B 1 10 ? 0.403 -14.743 -8.287 1 97.83 10 LEU B C 1
ATOM 2618 O O . LEU B 1 10 ? -0.816 -14.903 -8.372 1 97.83 10 LEU B O 1
ATOM 2622 N N . PRO B 1 11 ? 1.15 -15.226 -7.318 1 96.24 11 PRO B N 1
ATOM 2623 C CA . PRO B 1 11 ? 0.42 -15.79 -6.18 1 96.24 11 PRO B CA 1
ATOM 2624 C C . PRO B 1 11 ? -0.37 -14.738 -5.405 1 96.24 11 PRO B C 1
ATOM 2626 O O . PRO B 1 11 ? 0.08 -13.597 -5.272 1 96.24 11 PRO B O 1
ATOM 2629 N N . THR B 1 12 ? -1.477 -15.09 -4.9 1 95 12 THR B N 1
ATOM 2630 C CA . THR B 1 12 ? -2.315 -14.163 -4.148 1 95 12 THR B CA 1
ATOM 2631 C C . THR B 1 12 ? -2.427 -14.596 -2.689 1 95 12 THR B C 1
ATOM 2633 O O . THR B 1 12 ? -2.117 -15.74 -2.35 1 95 12 THR B O 1
ATOM 2636 N N . LYS B 1 13 ? -2.759 -13.66 -1.878 1 90.87 13 LYS B N 1
ATOM 2637 C CA . LYS B 1 13 ? -3.183 -13.875 -0.498 1 90.87 13 LYS B CA 1
ATOM 2638 C C . LYS B 1 13 ? -4.55 -13.248 -0.239 1 90.87 13 LYS B C 1
ATOM 2640 O O . LYS B 1 13 ? -4.742 -12.051 -0.461 1 90.87 13 LYS B O 1
ATOM 2645 N N . ARG B 1 14 ? -5.495 -14.07 0.134 1 89.05 14 ARG B N 1
ATOM 2646 C CA . ARG B 1 14 ? -6.823 -13.582 0.49 1 89.05 14 ARG B CA 1
ATOM 2647 C C . ARG B 1 14 ? -7.484 -12.881 -0.692 1 89.05 14 ARG B C 1
ATOM 2649 O O . ARG B 1 14 ? -8.112 -11.833 -0.527 1 89.05 14 ARG B O 1
ATOM 2656 N N . GLY B 1 15 ? -7.133 -13.394 -1.887 1 90.32 15 GLY B N 1
ATOM 2657 C CA . GLY B 1 15 ? -7.766 -12.903 -3.101 1 90.32 15 GLY B CA 1
ATOM 2658 C C . GLY B 1 15 ? -7.124 -11.639 -3.64 1 90.32 15 GLY B C 1
ATOM 2659 O O . GLY B 1 15 ? -7.638 -11.027 -4.579 1 90.32 15 GLY B O 1
ATOM 2660 N N . ALA B 1 16 ? -6 -11.227 -3.099 1 92.42 16 ALA B N 1
ATOM 2661 C CA . ALA B 1 16 ? -5.331 -10 -3.522 1 92.42 16 ALA B CA 1
ATOM 2662 C C . ALA B 1 16 ? -3.88 -10.271 -3.907 1 92.42 16 ALA B C 1
ATOM 2664 O O . ALA B 1 16 ? -3.276 -11.238 -3.437 1 92.42 16 ALA B O 1
ATOM 2665 N N . VAL B 1 17 ? -3.376 -9.456 -4.867 1 94.98 17 VAL B N 1
ATOM 2666 C CA . VAL B 1 17 ? -1.925 -9.409 -5.012 1 94.98 17 VAL B 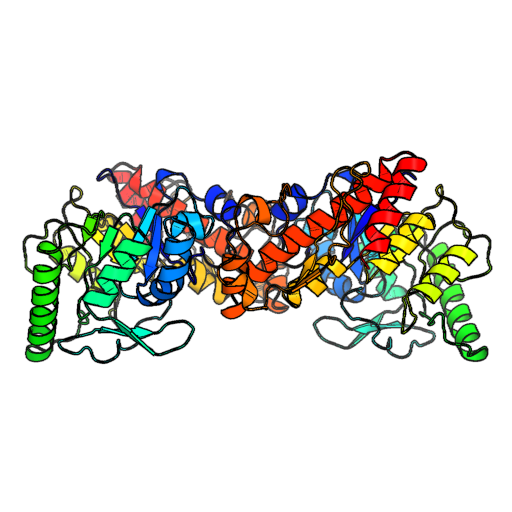CA 1
ATOM 2667 C C . VAL B 1 17 ? -1.298 -8.819 -3.751 1 94.98 17 VAL B C 1
ATOM 2669 O O . VAL B 1 17 ? -1.487 -7.638 -3.451 1 94.98 17 VAL B O 1
ATOM 2672 N N . PRO B 1 18 ? -0.569 -9.598 -3.081 1 92.83 18 PRO B N 1
ATOM 2673 C CA . PRO B 1 18 ? -0.109 -9.12 -1.775 1 92.83 18 PRO B CA 1
ATOM 2674 C C . PRO B 1 18 ? 0.626 -7.784 -1.86 1 92.83 18 PRO B C 1
ATOM 2676 O O . PRO B 1 18 ? 1.495 -7.608 -2.718 1 92.83 18 PRO B O 1
ATOM 2679 N N . THR B 1 19 ? 0.207 -6.806 -0.987 1 92.46 19 THR B N 1
ATOM 2680 C CA . THR B 1 19 ? 0.881 -5.535 -0.751 1 92.46 19 THR B CA 1
ATOM 2681 C C . THR B 1 19 ? 0.542 -4.53 -1.848 1 92.46 19 THR B C 1
ATOM 2683 O O . THR B 1 19 ? 0.824 -3.338 -1.715 1 92.46 19 THR B O 1
ATOM 2686 N N . LEU B 1 20 ? -0.021 -5.014 -2.978 1 96.16 20 LEU B N 1
ATOM 2687 C CA . LEU B 1 20 ? -0.273 -4.114 -4.099 1 96.16 20 LEU B CA 1
ATOM 2688 C C . LEU B 1 20 ? -1.77 -3.939 -4.33 1 96.16 20 LEU B C 1
ATOM 2690 O O . LEU B 1 20 ? -2.534 -4.902 -4.231 1 96.16 20 LEU B O 1
ATOM 2694 N N . THR B 1 21 ? -2.177 -2.74 -4.628 1 95.16 21 THR B N 1
ATOM 2695 C CA . THR B 1 21 ? -3.503 -2.527 -5.196 1 95.16 21 THR B CA 1
ATOM 2696 C C . THR B 1 21 ? -3.547 -2.98 -6.653 1 95.16 21 THR B C 1
ATOM 2698 O O . THR B 1 21 ? -2.506 -3.101 -7.302 1 95.16 21 THR B O 1
ATOM 2701 N N . PRO B 1 22 ? -4.751 -3.193 -7.172 1 95.19 22 PRO B N 1
ATOM 2702 C CA . PRO B 1 22 ? -4.87 -3.563 -8.585 1 95.19 22 PRO B CA 1
ATOM 2703 C C . PRO B 1 22 ? -4.243 -2.532 -9.52 1 95.19 22 PRO B C 1
ATOM 2705 O O . PRO B 1 22 ? -3.617 -2.897 -10.518 1 95.19 22 PRO B O 1
ATOM 2708 N N . ALA B 1 23 ? -4.329 -1.29 -9.187 1 95.47 23 ALA B N 1
ATOM 2709 C CA . ALA B 1 23 ? -3.766 -0.235 -10.027 1 95.47 23 ALA B CA 1
ATOM 2710 C C . ALA B 1 23 ? -2.246 -0.349 -10.104 1 95.47 23 ALA B C 1
ATOM 2712 O O . ALA B 1 23 ? -1.659 -0.188 -11.177 1 95.47 23 ALA B O 1
ATOM 2713 N N . GLN B 1 24 ? -1.644 -0.59 -9.021 1 96.59 24 GLN B N 1
ATOM 2714 C CA . GLN B 1 24 ? -0.192 -0.731 -8.976 1 96.59 24 GLN B CA 1
ATOM 2715 C C . GLN B 1 24 ? 0.267 -1.952 -9.768 1 96.59 24 GLN B C 1
ATOM 2717 O O . GLN B 1 24 ? 1.233 -1.877 -10.529 1 96.59 24 GLN B O 1
ATOM 2722 N N . ALA B 1 25 ? -0.402 -3.073 -9.576 1 97.44 25 ALA B N 1
ATOM 2723 C CA . ALA B 1 25 ? -0.085 -4.279 -10.337 1 97.44 25 ALA B CA 1
ATOM 2724 C C . ALA B 1 25 ? -0.263 -4.044 -11.835 1 97.44 25 ALA B C 1
ATOM 2726 O O . ALA B 1 25 ? 0.571 -4.467 -12.639 1 97.44 25 ALA B O 1
ATOM 2727 N N . ASN B 1 26 ? -1.319 -3.312 -12.232 1 97.1 26 ASN B N 1
ATOM 2728 C CA . ASN B 1 26 ? -1.641 -3.061 -13.632 1 97.1 26 ASN B CA 1
ATOM 2729 C C . ASN B 1 26 ? -0.589 -2.181 -14.301 1 97.1 26 ASN B C 1
ATOM 2731 O O . ASN B 1 26 ? -0.423 -2.223 -15.521 1 97.1 26 ASN B O 1
ATOM 2735 N N . THR B 1 27 ? 0.098 -1.392 -13.506 1 96.8 27 THR B N 1
ATOM 2736 C CA . THR B 1 27 ? 1.165 -0.562 -14.053 1 96.8 27 THR B CA 1
ATOM 2737 C C . THR B 1 27 ? 2.36 -1.418 -14.465 1 96.8 27 THR B C 1
ATOM 2739 O O . THR B 1 27 ? 3.1 -1.059 -15.383 1 96.8 27 THR B O 1
ATOM 2742 N N . ILE B 1 28 ? 2.479 -2.528 -13.833 1 98.1 28 ILE B N 1
ATOM 2743 C CA . ILE B 1 28 ? 3.632 -3.395 -14.053 1 98.1 28 ILE B CA 1
ATOM 2744 C C . ILE B 1 28 ? 3.302 -4.429 -15.126 1 98.1 28 ILE B C 1
ATOM 2746 O O . ILE B 1 28 ? 4.153 -4.773 -15.949 1 98.1 28 ILE B O 1
ATOM 2750 N N . LEU B 1 29 ? 2.044 -4.868 -15.169 1 98.12 29 LEU B N 1
ATOM 2751 C CA . LEU B 1 29 ? 1.649 -6.021 -15.971 1 98.12 29 LEU B CA 1
ATOM 2752 C C . LEU B 1 29 ? 0.896 -5.581 -17.222 1 98.12 29 LEU B C 1
ATOM 2754 O O . LEU B 1 29 ? 0.003 -4.733 -17.148 1 98.12 29 LEU B O 1
ATOM 2758 N N . GLU B 1 30 ? 1.182 -6.135 -18.322 1 97.09 30 GLU B N 1
ATOM 2759 C CA . GLU B 1 30 ? 0.318 -6.051 -19.495 1 97.09 30 GLU B CA 1
ATOM 2760 C C . GLU B 1 30 ? -0.917 -6.934 -19.336 1 97.09 30 GLU B C 1
ATOM 2762 O O . GLU B 1 30 ? -0.915 -7.875 -18.54 1 97.09 30 GLU B O 1
ATOM 2767 N N . PRO B 1 31 ? -1.935 -6.678 -20.026 1 96.49 31 PRO B N 1
ATOM 2768 C CA . PRO B 1 31 ? -3.177 -7.436 -19.859 1 96.49 31 PRO B CA 1
ATOM 2769 C C . PRO B 1 31 ? -2.973 -8.942 -20 1 96.49 31 PRO B C 1
ATOM 2771 O O . PRO B 1 31 ? -3.532 -9.72 -19.223 1 96.49 31 PRO B O 1
ATOM 2774 N N . SER B 1 32 ? -2.11 -9.346 -20.93 1 95.58 32 SER B N 1
ATOM 2775 C CA . SER B 1 32 ? -1.893 -10.771 -21.157 1 95.58 32 SER B CA 1
ATOM 2776 C C . SER B 1 32 ? -1.124 -11.405 -20.003 1 95.58 32 SER B C 1
ATOM 2778 O O . SER B 1 32 ? -1.105 -12.63 -19.861 1 95.58 32 SER B O 1
ATOM 2780 N N . GLU B 1 33 ? -0.484 -10.593 -19.162 1 97.31 33 GLU B N 1
ATOM 2781 C CA . GLU B 1 33 ? 0.352 -11.067 -18.063 1 97.31 33 GLU B CA 1
ATOM 2782 C C . GLU B 1 33 ? -0.435 -11.128 -16.757 1 97.31 33 GLU B C 1
ATOM 2784 O O . GLU B 1 33 ? 0.098 -11.536 -15.723 1 97.31 33 GLU B O 1
ATOM 2789 N N . ARG B 1 34 ? -1.659 -10.725 -16.786 1 97.88 34 ARG B N 1
ATOM 2790 C CA . ARG B 1 34 ? -2.483 -10.63 -15.585 1 97.88 34 ARG B CA 1
ATOM 2791 C C . ARG B 1 34 ? -3.104 -11.979 -15.239 1 97.88 34 ARG B C 1
ATOM 2793 O O . ARG B 1 34 ? -4.29 -12.205 -15.491 1 97.88 34 ARG B O 1
ATOM 2800 N N . ILE B 1 35 ? -2.284 -12.834 -14.604 1 97.92 35 ILE B N 1
ATOM 2801 C CA . ILE B 1 35 ? -2.666 -14.181 -14.194 1 97.92 35 ILE B CA 1
ATOM 2802 C C . ILE B 1 35 ? -2.385 -14.367 -12.705 1 97.92 35 ILE B C 1
ATOM 2804 O O . ILE B 1 35 ? -1.283 -14.077 -12.234 1 97.92 35 ILE B O 1
ATOM 2808 N N . LEU B 1 36 ? -3.388 -14.843 -11.987 1 97.73 36 LEU B N 1
ATOM 2809 C CA . LEU B 1 36 ? -3.304 -15.002 -10.539 1 97.73 36 LEU B CA 1
ATOM 2810 C C . LEU B 1 36 ? -3.41 -16.472 -10.147 1 97.73 36 LEU B C 1
ATOM 2812 O O . LEU B 1 36 ? -4.116 -17.244 -10.801 1 97.73 36 LEU B O 1
ATOM 2816 N N . ALA B 1 37 ? -2.706 -16.789 -9.149 1 97.06 37 ALA B N 1
ATOM 2817 C CA . ALA B 1 37 ? -2.89 -18.094 -8.519 1 97.06 37 ALA B CA 1
ATOM 2818 C C . ALA B 1 37 ? -3.482 -17.948 -7.12 1 97.06 37 ALA B C 1
ATOM 2820 O O . ALA B 1 37 ? -3.029 -17.116 -6.331 1 97.06 37 ALA B O 1
ATOM 2821 N N . THR B 1 38 ? -4.523 -18.694 -6.829 1 95.78 38 THR B N 1
ATOM 2822 C CA . THR B 1 38 ? -5.137 -18.747 -5.507 1 95.78 38 THR B CA 1
ATOM 2823 C C . THR B 1 38 ? -5.304 -20.192 -5.045 1 95.78 38 THR B C 1
ATOM 2825 O O . THR B 1 38 ? -5.771 -21.042 -5.806 1 95.78 38 THR B O 1
ATOM 2828 N N . SER B 1 39 ? -4.91 -20.469 -3.856 1 93.26 39 SER B N 1
ATOM 2829 C CA . SER B 1 39 ? -5.061 -21.821 -3.33 1 93.26 39 SER B CA 1
ATOM 2830 C C . SER B 1 39 ? -6.518 -22.126 -2.999 1 93.26 39 SER B C 1
ATOM 2832 O O . SER B 1 39 ? -7.263 -21.24 -2.575 1 93.26 39 SER B O 1
ATOM 2834 N N . VAL B 1 40 ? -6.868 -23.339 -3.111 1 94.14 40 VAL B N 1
ATOM 2835 C CA . VAL B 1 40 ? -8.219 -23.777 -2.777 1 94.14 40 VAL B CA 1
ATOM 2836 C C . VAL B 1 40 ? -8.507 -23.488 -1.305 1 94.14 40 VAL B C 1
ATOM 2838 O O . VAL B 1 40 ? -9.636 -23.151 -0.942 1 94.14 40 VAL B O 1
ATOM 2841 N N . PHE B 1 41 ? -7.533 -23.542 -0.49 1 91.42 41 PHE B N 1
ATOM 2842 C CA . PHE B 1 41 ? -7.69 -23.342 0.946 1 91.42 41 PHE B CA 1
ATOM 2843 C C . PHE B 1 41 ? -8.006 -21.885 1.258 1 91.42 41 PHE B C 1
ATOM 2845 O O . PHE B 1 41 ? -8.632 -21.585 2.277 1 91.42 41 PHE B O 1
ATOM 2852 N N . GLU B 1 42 ? -7.628 -21.014 0.44 1 91.8 42 GLU B N 1
ATOM 2853 C CA . GLU B 1 42 ? -8.009 -19.611 0.568 1 91.8 42 GLU B CA 1
ATOM 2854 C C . GLU B 1 42 ? -9.335 -19.333 -0.135 1 91.8 42 GLU B C 1
ATOM 2856 O O . GLU B 1 42 ? -10.19 -18.624 0.4 1 91.8 42 GLU B O 1
ATOM 2861 N N . ALA B 1 43 ? -9.479 -19.918 -1.242 1 95.32 43 ALA B N 1
ATOM 2862 C CA . ALA B 1 43 ? -10.644 -19.662 -2.085 1 95.32 43 ALA B CA 1
ATOM 2863 C C . ALA B 1 43 ? -11.926 -20.135 -1.406 1 95.32 43 ALA B C 1
ATOM 2865 O O . ALA B 1 43 ? -13.016 -19.648 -1.716 1 95.32 43 ALA B O 1
ATOM 2866 N N . MET B 1 44 ? -11.806 -21.029 -0.51 1 93.91 44 MET B N 1
ATOM 2867 C CA . MET B 1 44 ? -12.975 -21.567 0.18 1 93.91 44 MET B CA 1
ATOM 2868 C C . MET B 1 44 ? -13.729 -20.464 0.914 1 93.91 44 MET B C 1
ATOM 2870 O O . MET B 1 44 ? -14.955 -20.514 1.028 1 93.91 44 MET B O 1
ATOM 2874 N N . ASP B 1 45 ? -13.026 -19.448 1.301 1 92.43 45 ASP B N 1
ATOM 2875 C CA . ASP B 1 45 ? -13.632 -18.335 2.024 1 92.43 45 ASP B CA 1
ATOM 2876 C C . ASP B 1 45 ? -14.507 -17.491 1.101 1 92.43 45 ASP B C 1
ATOM 2878 O O . ASP B 1 45 ? -15.32 -16.69 1.568 1 92.43 45 ASP B O 1
ATOM 2882 N N . PHE B 1 46 ? -14.413 -17.702 -0.166 1 95.69 46 PHE B N 1
ATOM 2883 C CA . PHE B 1 46 ? -15.084 -16.826 -1.118 1 95.69 46 PHE B CA 1
ATOM 2884 C C . PHE B 1 46 ? -16.252 -17.543 -1.783 1 95.69 46 PHE B C 1
ATOM 2886 O O . PHE B 1 46 ? -16.918 -16.981 -2.655 1 95.69 46 PHE B O 1
ATOM 2893 N N . VAL B 1 47 ? -16.508 -18.76 -1.366 1 96.61 47 VAL B N 1
ATOM 2894 C CA . VAL B 1 47 ? -17.581 -19.532 -1.983 1 96.61 47 VAL B CA 1
ATOM 2895 C C . VAL B 1 47 ? -18.909 -18.797 -1.816 1 96.61 47 VAL B C 1
ATOM 2897 O O . VAL B 1 47 ? -19.548 -18.425 -2.803 1 96.61 47 VAL B O 1
ATOM 2900 N N . LYS B 1 48 ? -19.301 -18.481 -0.619 1 96.09 48 LYS B N 1
ATOM 2901 C CA . LYS B 1 48 ? -20.575 -17.819 -0.357 1 96.09 48 LYS B CA 1
ATOM 2902 C C . LYS B 1 48 ? -20.599 -16.415 -0.955 1 96.09 48 LYS B C 1
ATOM 2904 O O . LYS B 1 48 ? -21.541 -16.051 -1.661 1 96.09 48 LYS B O 1
ATOM 2909 N N . PRO B 1 49 ? -19.538 -15.659 -0.719 1 96.09 49 PRO B N 1
ATOM 2910 C CA . PRO B 1 49 ? -19.528 -14.303 -1.275 1 96.09 49 PRO B CA 1
ATOM 2911 C C . PRO B 1 49 ? -19.677 -14.288 -2.794 1 96.09 49 PRO B C 1
ATOM 2913 O O . PRO B 1 49 ? -20.449 -13.491 -3.334 1 96.09 49 PRO B O 1
ATOM 2916 N N . CYS B 1 50 ? -18.987 -15.151 -3.477 1 97.12 50 CYS B N 1
ATOM 2917 C CA . CYS B 1 50 ? -19.036 -15.183 -4.935 1 97.12 50 CYS B CA 1
ATOM 2918 C C . CYS B 1 50 ? -20.421 -15.592 -5.424 1 97.12 50 CYS B C 1
ATOM 2920 O O . CYS B 1 50 ? -20.927 -15.037 -6.401 1 97.12 50 CYS B O 1
ATOM 2922 N N . ILE B 1 51 ? -21.004 -16.557 -4.749 1 97.17 51 ILE B N 1
ATOM 2923 C CA . ILE B 1 51 ? -22.349 -16.988 -5.113 1 97.17 51 ILE B CA 1
ATOM 2924 C C . ILE B 1 51 ? -23.327 -15.827 -4.943 1 97.17 51 ILE B C 1
ATOM 2926 O O . ILE B 1 51 ? -24.112 -15.532 -5.847 1 97.17 51 ILE B O 1
ATOM 2930 N N . GLU B 1 52 ? -23.215 -15.147 -3.799 1 95.91 52 GLU B N 1
ATOM 2931 C CA . GLU B 1 52 ? -24.113 -14.037 -3.493 1 95.91 52 GLU B CA 1
ATOM 2932 C C . GLU B 1 52 ? -23.93 -12.89 -4.483 1 95.91 52 GLU B C 1
ATOM 2934 O O . GLU B 1 52 ? -24.908 -12.291 -4.934 1 95.91 52 GLU B O 1
ATOM 2939 N N . ALA B 1 53 ? -22.742 -12.622 -4.798 1 95.48 53 ALA B N 1
ATOM 2940 C CA . ALA B 1 53 ? -22.44 -11.501 -5.684 1 95.48 53 ALA B CA 1
ATOM 2941 C C . ALA B 1 53 ? -22.63 -11.892 -7.147 1 95.48 53 ALA B C 1
ATOM 2943 O O . ALA B 1 53 ? -22.662 -11.029 -8.028 1 95.48 53 ALA B O 1
ATOM 2944 N N . ARG B 1 54 ? -22.724 -13.218 -7.402 1 95.52 54 ARG B N 1
ATOM 2945 C CA . ARG B 1 54 ? -22.786 -13.752 -8.759 1 95.52 54 ARG B CA 1
ATOM 2946 C C . ARG B 1 54 ? -21.606 -13.265 -9.594 1 95.52 54 ARG B C 1
ATOM 2948 O O . ARG B 1 54 ? -21.788 -12.788 -10.716 1 95.52 54 ARG B O 1
ATOM 2955 N N . MET B 1 55 ? -20.418 -13.302 -8.976 1 95.2 55 MET B N 1
ATOM 2956 C CA . MET B 1 55 ? -19.173 -12.853 -9.592 1 95.2 55 MET B CA 1
ATOM 2957 C C . MET B 1 55 ? -18.071 -13.892 -9.414 1 95.2 55 MET B C 1
ATOM 2959 O O . MET B 1 55 ? -17.992 -14.547 -8.373 1 95.2 55 MET B O 1
ATOM 2963 N N . PRO B 1 56 ? -17.273 -14.026 -10.452 1 96.53 56 PRO B N 1
ATOM 2964 C CA . PRO B 1 56 ? -16.07 -14.83 -10.225 1 96.53 56 PRO B CA 1
ATOM 2965 C C . PRO B 1 56 ? -15.136 -14.212 -9.186 1 96.53 56 PRO B C 1
ATOM 2967 O O . PRO B 1 56 ? -15.23 -13.016 -8.9 1 96.53 56 PRO B O 1
ATOM 2970 N N . LEU B 1 57 ? -14.258 -14.995 -8.69 1 97.18 57 LEU B N 1
ATOM 2971 C CA . LEU B 1 57 ? -13.371 -14.605 -7.6 1 97.18 57 LEU B CA 1
ATOM 2972 C C . LEU B 1 57 ? -12.577 -13.355 -7.965 1 97.18 57 LEU B C 1
ATOM 2974 O O . LEU B 1 57 ? -12.494 -12.414 -7.173 1 97.18 57 LEU B O 1
ATOM 2978 N N . SER B 1 58 ? -11.997 -13.34 -9.156 1 96.69 58 SER B N 1
ATOM 2979 C CA . SER B 1 58 ? -11.165 -12.213 -9.566 1 96.69 58 SER B CA 1
ATOM 2980 C C . SER B 1 58 ? -11.96 -10.912 -9.572 1 96.69 58 SER B C 1
ATOM 2982 O O . SER B 1 58 ? -11.488 -9.887 -9.076 1 96.69 58 SER B O 1
ATOM 2984 N N . THR B 1 59 ? -13.188 -10.961 -10.064 1 96.23 59 THR B N 1
ATOM 2985 C CA . THR B 1 59 ? -14.037 -9.776 -10.114 1 96.23 59 THR B CA 1
ATOM 2986 C C . THR B 1 59 ? -14.463 -9.356 -8.711 1 96.23 59 THR B C 1
ATOM 2988 O O . THR B 1 59 ? -14.458 -8.167 -8.384 1 96.23 59 THR B O 1
ATOM 2991 N N . TYR B 1 60 ? -14.834 -10.329 -7.902 1 97.45 60 TYR B N 1
ATOM 2992 C CA . TYR B 1 60 ? -15.255 -10.051 -6.533 1 97.45 60 TYR B CA 1
ATOM 2993 C C . TYR B 1 60 ? -14.148 -9.354 -5.753 1 97.45 60 TYR B C 1
ATOM 2995 O O . TYR B 1 60 ? -14.415 -8.455 -4.952 1 97.45 60 TYR B O 1
ATOM 3003 N N . CYS B 1 61 ? -12.904 -9.71 -6.009 1 96.66 61 CYS B N 1
ATOM 3004 C CA . CYS B 1 61 ? -11.763 -9.203 -5.255 1 96.66 61 CYS B CA 1
ATOM 3005 C C . CYS B 1 61 ? -11.222 -7.922 -5.879 1 96.66 61 CYS B C 1
ATOM 3007 O O . CYS B 1 61 ? -10.175 -7.42 -5.467 1 96.66 61 CYS B O 1
ATOM 3009 N N . GLY B 1 62 ? -11.879 -7.425 -6.914 1 94.9 62 GLY B N 1
ATOM 3010 C CA . GLY B 1 62 ? -11.469 -6.169 -7.521 1 94.9 62 GLY B CA 1
ATOM 3011 C C . GLY B 1 62 ? -10.389 -6.338 -8.573 1 94.9 62 GLY B C 1
ATOM 3012 O O . GLY B 1 62 ? -9.68 -5.385 -8.902 1 94.9 62 GLY B O 1
ATOM 3013 N N . LEU B 1 63 ? -10.19 -7.497 -9.089 1 96.82 63 LEU B N 1
ATOM 3014 C CA . LEU B 1 63 ? -9.15 -7.811 -10.062 1 96.82 63 LEU B CA 1
ATOM 3015 C C . LEU B 1 63 ? -9.762 -8.237 -11.393 1 96.82 63 LEU B C 1
ATOM 3017 O O . LEU B 1 63 ? -9.327 -9.223 -11.993 1 96.82 63 LEU B O 1
ATOM 3021 N N . SER B 1 64 ? -10.74 -7.49 -11.767 1 94.61 64 SER B N 1
ATOM 3022 C CA . SER B 1 64 ? -11.359 -7.751 -13.062 1 94.61 64 SER B CA 1
ATOM 3023 C C . SER B 1 64 ? -10.327 -7.726 -14.184 1 94.61 64 SER B C 1
ATOM 3025 O O . SER B 1 64 ? -9.466 -6.845 -14.223 1 94.61 64 SER B O 1
ATOM 3027 N N . GLY B 1 65 ? -10.412 -8.676 -15.018 1 94.54 65 GLY B N 1
ATOM 3028 C CA . GLY B 1 65 ? -9.481 -8.742 -16.133 1 94.54 65 GLY B CA 1
ATOM 3029 C C . GLY B 1 65 ? -8.337 -9.711 -15.899 1 94.54 65 GLY B C 1
ATOM 3030 O O . GLY B 1 65 ? -7.554 -9.988 -16.81 1 94.54 65 GLY B O 1
ATOM 3031 N N . TYR B 1 66 ? -8.252 -10.19 -14.725 1 97.39 66 TYR B N 1
ATOM 3032 C CA . TYR B 1 66 ? -7.22 -11.175 -14.421 1 97.39 66 TYR B CA 1
ATOM 3033 C C . TYR B 1 66 ? -7.74 -12.592 -14.632 1 97.39 66 TYR B C 1
ATOM 3035 O O . TYR B 1 66 ? -8.888 -12.895 -14.297 1 97.39 66 TYR B O 1
ATOM 3043 N N . LYS B 1 67 ? -6.901 -13.4 -15.183 1 97.04 67 LYS B N 1
ATOM 3044 C CA . LYS B 1 67 ? -7.163 -14.837 -15.189 1 97.04 67 LYS B CA 1
ATOM 3045 C C . LYS B 1 67 ? -6.745 -15.478 -13.869 1 97.04 67 LYS B C 1
ATOM 3047 O O . LYS B 1 67 ? -5.717 -15.113 -13.294 1 97.04 67 LYS B O 1
ATOM 3052 N N . THR B 1 68 ? -7.559 -16.436 -13.412 1 97.47 68 THR B N 1
ATOM 3053 C CA . THR B 1 68 ? -7.281 -17.049 -12.118 1 97.47 68 THR B CA 1
ATOM 3054 C C . THR B 1 68 ? -6.988 -18.538 -12.277 1 97.47 68 THR B C 1
ATOM 3056 O O . THR B 1 68 ? -7.706 -19.245 -12.988 1 97.47 68 THR B O 1
ATOM 3059 N N . VAL B 1 69 ? -5.922 -18.96 -11.694 1 97.4 69 VAL B N 1
ATOM 3060 C CA . VAL B 1 69 ? -5.603 -20.378 -11.568 1 97.4 69 VAL B CA 1
ATOM 3061 C C . VAL B 1 69 ? -5.837 -20.835 -10.129 1 97.4 69 VAL B C 1
ATOM 3063 O O . VAL B 1 69 ? -5.245 -20.291 -9.194 1 97.4 69 VAL B O 1
ATOM 3066 N N . LEU B 1 70 ? -6.731 -21.791 -9.985 1 96.97 70 LEU B N 1
ATOM 3067 C CA . LEU B 1 70 ? -6.958 -22.377 -8.669 1 96.97 70 LEU B CA 1
ATOM 3068 C C . LEU B 1 70 ? -5.967 -23.504 -8.397 1 96.97 70 LEU B C 1
ATOM 3070 O O . LEU B 1 70 ? -6.024 -24.554 -9.04 1 96.97 70 LEU B O 1
ATOM 3074 N N . THR B 1 71 ? -5.095 -23.254 -7.493 1 93.62 71 THR B N 1
ATOM 3075 C CA . THR B 1 71 ? -4.098 -24.249 -7.116 1 93.62 71 THR B CA 1
ATOM 3076 C C . THR B 1 71 ? -4.497 -24.951 -5.821 1 93.62 71 THR B C 1
ATOM 3078 O O . THR B 1 71 ? -5.487 -24.578 -5.187 1 93.62 71 THR B O 1
ATOM 3081 N N . LEU B 1 72 ? -3.819 -25.934 -5.499 1 88.23 72 LEU B N 1
ATOM 3082 C CA . LEU B 1 72 ? -4.138 -26.648 -4.267 1 88.23 72 LEU B CA 1
ATOM 3083 C C . LEU B 1 72 ? -3.472 -25.984 -3.066 1 88.23 72 LEU B C 1
ATOM 3085 O O . LEU B 1 72 ? -4.107 -25.789 -2.028 1 88.23 72 LEU B O 1
ATOM 3089 N N . ARG B 1 73 ? -2.234 -25.617 -3.306 1 83 73 ARG B N 1
ATOM 3090 C CA . ARG B 1 73 ? -1.495 -25.032 -2.192 1 83 73 ARG B CA 1
ATOM 3091 C C . ARG B 1 73 ? -0.92 -23.671 -2.571 1 83 73 ARG B C 1
ATOM 3093 O O . ARG B 1 73 ? -0.599 -23.429 -3.736 1 83 73 ARG B O 1
ATOM 3100 N N . SER B 1 74 ? -0.78 -22.855 -1.495 1 85.96 74 SER B N 1
ATOM 3101 C CA . SER B 1 74 ? -0.199 -21.531 -1.693 1 85.96 74 SER B CA 1
ATOM 3102 C C . SER B 1 74 ? 1.322 -21.602 -1.783 1 85.96 74 SER B C 1
ATOM 3104 O O . SER B 1 74 ? 1.96 -22.33 -1.019 1 85.96 74 SER B O 1
ATOM 3106 N N . SER B 1 75 ? 1.88 -20.845 -2.675 1 86.1 75 SER B N 1
ATOM 3107 C CA . SER B 1 75 ? 3.33 -20.827 -2.838 1 86.1 75 SER B CA 1
ATOM 3108 C C . SER B 1 75 ? 4.004 -20.045 -1.716 1 86.1 75 SER B C 1
ATOM 3110 O O . SER B 1 75 ? 5.223 -20.115 -1.548 1 86.1 75 SER B O 1
ATOM 3112 N N . PHE B 1 76 ? 3.208 -19.347 -0.832 1 84.71 76 PHE B N 1
ATOM 3113 C CA . PHE B 1 76 ? 3.755 -18.6 0.295 1 84.71 76 PHE B CA 1
ATOM 3114 C C . PHE B 1 76 ? 3.97 -19.513 1.496 1 84.71 76 PHE B C 1
ATOM 3116 O O . PHE B 1 76 ? 4.695 -19.16 2.429 1 84.71 76 PHE B O 1
ATOM 3123 N N . ASN B 1 77 ? 3.216 -20.579 1.75 1 71.82 77 ASN B N 1
ATOM 3124 C CA . ASN B 1 77 ? 3.281 -21.452 2.917 1 71.82 77 ASN B CA 1
ATOM 3125 C C . ASN B 1 77 ? 4.457 -22.421 2.829 1 71.82 77 ASN B C 1
ATOM 3127 O O . ASN B 1 77 ? 4.791 -23.09 3.808 1 71.82 77 ASN B O 1
ATOM 3131 N N . GLY B 1 78 ? 5.315 -22.08 2.114 1 57.35 78 GLY B N 1
ATOM 3132 C CA . GLY B 1 78 ? 6.483 -22.942 2.023 1 57.35 78 GLY B CA 1
ATOM 3133 C C . GLY B 1 78 ? 6.133 -24.397 1.776 1 57.35 78 GLY B C 1
ATOM 3134 O O . GLY B 1 78 ? 5.055 -24.703 1.263 1 57.35 78 GLY B O 1
ATOM 3135 N N . LEU B 1 79 ? 7.219 -25.182 2.152 1 49.83 79 LEU B N 1
ATOM 3136 C CA . LEU B 1 79 ? 7.231 -26.631 1.988 1 49.83 79 LEU B CA 1
ATOM 3137 C C . LEU B 1 79 ? 6.322 -27.302 3.013 1 49.83 79 LEU B C 1
ATOM 3139 O O . LEU B 1 79 ? 6.751 -28.209 3.73 1 49.83 79 LEU B O 1
ATOM 3143 N N . HIS B 1 80 ? 5.651 -26.488 3.856 1 48.98 80 HIS B N 1
ATOM 3144 C CA . HIS B 1 80 ? 5.097 -27.282 4.946 1 48.98 80 HIS B CA 1
ATOM 3145 C C . HIS B 1 80 ? 4.441 -28.556 4.422 1 48.98 80 HIS B C 1
ATOM 3147 O O . HIS B 1 80 ? 3.955 -28.588 3.29 1 48.98 80 HIS B O 1
ATOM 3153 N N . ALA B 1 81 ? 4.764 -29.488 5.16 1 48.38 81 ALA B N 1
ATOM 3154 C CA . ALA B 1 81 ? 4.277 -30.865 5.204 1 48.38 81 ALA B CA 1
ATOM 3155 C C . ALA B 1 81 ? 2.758 -30.914 5.068 1 48.38 81 ALA B C 1
ATOM 3157 O O . ALA B 1 81 ? 2.038 -30.288 5.85 1 48.38 81 ALA B O 1
ATOM 3158 N N . SER B 1 82 ? 2.327 -30.636 3.858 1 53.27 82 SER B N 1
ATOM 3159 C CA . SER B 1 82 ? 0.93 -31.027 3.7 1 53.27 82 SER B CA 1
ATOM 3160 C C . SER B 1 82 ? 0.525 -32.065 4.741 1 53.27 82 SER B C 1
ATOM 3162 O O . SER B 1 82 ? 1.326 -32.925 5.111 1 53.27 82 SER B O 1
ATOM 3164 N N . GLY B 1 83 ? -0.245 -31.601 5.65 1 57.43 83 GLY B N 1
ATOM 3165 C CA . GLY B 1 83 ? -0.841 -32.635 6.48 1 57.43 83 GLY B CA 1
ATOM 3166 C C . GLY B 1 83 ? -1.103 -33.926 5.728 1 57.43 83 GLY B C 1
ATOM 3167 O O . GLY B 1 83 ? -1.039 -33.957 4.497 1 57.43 83 GLY B O 1
ATOM 3168 N N . LEU B 1 84 ? -1.135 -34.921 6.397 1 64.91 84 LEU B N 1
ATOM 3169 C CA . LEU B 1 84 ? -1.379 -36.253 5.854 1 64.91 84 LEU B CA 1
ATOM 3170 C C . LEU B 1 84 ? -2.704 -36.298 5.1 1 64.91 84 LEU B C 1
ATOM 3172 O O . LEU B 1 84 ? -3.712 -35.772 5.576 1 64.91 84 LEU B O 1
ATOM 3176 N N . SER B 1 85 ? -2.594 -36.542 3.824 1 72.8 85 SER B N 1
ATOM 3177 C CA . SER B 1 85 ? -3.787 -36.788 3.02 1 72.8 85 SER B CA 1
ATOM 3178 C C . SER B 1 85 ? -4.409 -38.139 3.354 1 72.8 85 SER B C 1
ATOM 3180 O O . SER B 1 85 ? -3.729 -39.034 3.861 1 72.8 85 SER B O 1
ATOM 3182 N N . THR B 1 86 ? -5.741 -38.074 3.291 1 77.96 86 THR B N 1
ATOM 3183 C CA . THR B 1 86 ? -6.478 -39.331 3.353 1 77.96 86 THR B CA 1
ATOM 3184 C C . THR B 1 86 ? -7.078 -39.673 1.993 1 77.96 86 THR B C 1
ATOM 3186 O O . THR B 1 86 ? -6.928 -38.914 1.033 1 77.96 86 THR B O 1
ATOM 3189 N N . ASP B 1 87 ? -7.696 -40.849 1.904 1 80.98 87 ASP B N 1
ATOM 3190 C CA . ASP B 1 87 ? -8.312 -41.256 0.645 1 80.98 87 ASP B CA 1
ATOM 3191 C C . ASP B 1 87 ? -9.43 -40.296 0.244 1 80.98 87 ASP B C 1
ATOM 3193 O O . ASP B 1 87 ? -9.775 -40.195 -0.935 1 80.98 87 ASP B O 1
ATOM 3197 N N . SER B 1 88 ? -9.824 -39.492 1.191 1 83.35 88 SER B N 1
ATOM 3198 C CA . SER B 1 88 ? -11.03 -38.725 0.894 1 83.35 88 SER B CA 1
ATOM 3199 C C . SER B 1 88 ? -10.729 -37.232 0.814 1 83.35 88 SER B C 1
ATOM 3201 O O . SER B 1 88 ? -11.55 -36.454 0.323 1 83.35 88 SER B O 1
ATOM 3203 N N . ALA B 1 89 ? -9.555 -36.904 1.341 1 88.39 89 ALA B N 1
ATOM 3204 C CA . ALA B 1 89 ? -9.371 -35.457 1.418 1 88.39 89 ALA B CA 1
ATOM 3205 C C . ALA B 1 89 ? -7.891 -35.098 1.514 1 88.39 89 ALA B C 1
ATOM 3207 O O . ALA B 1 89 ? -7.068 -35.926 1.912 1 88.39 89 ALA B O 1
ATOM 3208 N N . VAL B 1 90 ? -7.6 -33.914 1.15 1 87.99 90 VAL B N 1
ATOM 3209 C CA . VAL B 1 90 ? -6.263 -33.35 1.308 1 87.99 90 VAL B CA 1
ATOM 3210 C C . VAL B 1 90 ? -6.282 -32.267 2.384 1 87.99 90 VAL B C 1
ATOM 3212 O O . VAL B 1 90 ? -7.23 -31.482 2.467 1 87.99 90 VAL B O 1
ATOM 3215 N N . ALA B 1 91 ? -5.249 -32.247 3.084 1 86.16 91 ALA B N 1
ATOM 3216 C CA . ALA B 1 91 ? -5.143 -31.269 4.164 1 86.16 91 ALA B CA 1
ATOM 3217 C C . ALA B 1 91 ? -4.203 -30.13 3.782 1 86.16 91 ALA B C 1
ATOM 3219 O O . ALA B 1 91 ? -3.272 -30.322 2.996 1 86.16 91 ALA B O 1
ATOM 3220 N N . GLY B 1 92 ? -4.508 -28.978 4.281 1 84.05 92 GLY B N 1
ATOM 3221 C CA . GLY B 1 92 ? -3.68 -27.799 4.079 1 84.05 92 GLY B CA 1
ATOM 3222 C C . GLY B 1 92 ? -3.942 -26.705 5.096 1 84.05 92 GLY B C 1
ATOM 3223 O O . GLY B 1 92 ? -4.718 -26.895 6.035 1 84.05 92 GLY B O 1
ATOM 3224 N N . ASP B 1 93 ? -3.166 -25.634 4.909 1 79.86 93 ASP B N 1
ATOM 3225 C CA . ASP B 1 93 ? -3.277 -24.52 5.845 1 79.86 93 ASP B CA 1
ATOM 3226 C C . ASP B 1 93 ? -3.903 -23.299 5.175 1 79.86 93 ASP B C 1
ATOM 3228 O O . ASP B 1 93 ? -3.705 -23.07 3.98 1 79.86 93 ASP B O 1
ATOM 3232 N N . ASN B 1 94 ? -4.7 -22.573 5.955 1 78.17 94 ASN B N 1
ATOM 3233 C CA . ASN B 1 94 ? -5.164 -21.247 5.562 1 78.17 94 ASN B CA 1
ATOM 3234 C C . ASN B 1 94 ? -4.996 -20.236 6.693 1 78.17 94 ASN B C 1
ATOM 3236 O O . ASN B 1 94 ? -4.289 -20.5 7.667 1 78.17 94 ASN B O 1
ATOM 3240 N N . ALA B 1 95 ? -5.532 -19.033 6.567 1 72.17 95 ALA B N 1
ATOM 3241 C CA . ALA B 1 95 ? -5.346 -17.948 7.528 1 72.17 95 ALA B CA 1
ATOM 3242 C C . ALA B 1 95 ? -5.927 -18.317 8.89 1 72.17 95 ALA B C 1
ATOM 3244 O O . ALA B 1 95 ? -5.478 -17.81 9.921 1 72.17 95 ALA B O 1
ATOM 3245 N N . LYS B 1 96 ? -6.861 -19.264 8.885 1 75.28 96 LYS B N 1
ATOM 3246 C CA . LYS B 1 96 ? -7.539 -19.635 10.124 1 75.28 96 LYS B CA 1
ATOM 3247 C C . LYS B 1 96 ? -6.971 -20.931 10.695 1 75.28 96 LYS B C 1
ATOM 3249 O O . LYS B 1 96 ? -7.397 -21.387 11.758 1 75.28 96 LYS B O 1
ATOM 3254 N N . GLY B 1 97 ? -6.044 -21.543 9.92 1 78.12 97 GLY B N 1
ATOM 3255 C CA . GLY B 1 97 ? -5.419 -22.772 10.382 1 78.12 97 GLY B CA 1
ATOM 3256 C C . GLY B 1 97 ? -5.556 -23.917 9.396 1 78.12 97 GLY B C 1
ATOM 3257 O O . GLY B 1 97 ? -5.758 -23.693 8.201 1 78.12 97 GLY B O 1
ATOM 3258 N N . ARG B 1 98 ? -5.497 -25.201 10.026 1 83.65 98 ARG B N 1
ATOM 3259 C CA . ARG B 1 98 ? -5.54 -26.407 9.205 1 83.65 98 ARG B CA 1
ATOM 3260 C C . ARG B 1 98 ? -6.955 -26.679 8.704 1 83.65 98 ARG B C 1
ATOM 3262 O O . ARG B 1 98 ? -7.924 -26.525 9.45 1 83.65 98 ARG B O 1
ATOM 3269 N N . VAL B 1 99 ? -7.015 -27.038 7.509 1 86.16 99 VAL B N 1
ATOM 3270 C CA . VAL B 1 99 ? -8.305 -27.344 6.901 1 86.16 99 VAL B CA 1
ATOM 3271 C C . VAL B 1 99 ? -8.157 -28.521 5.939 1 86.16 99 VAL B C 1
ATOM 3273 O O . VAL B 1 99 ? -7.051 -28.823 5.484 1 86.16 99 VAL B O 1
ATOM 3276 N N . VAL B 1 100 ? -9.273 -29.187 5.727 1 88.78 100 VAL B N 1
ATOM 3277 C CA . VAL B 1 100 ? -9.287 -30.326 4.815 1 88.78 100 VAL B CA 1
ATOM 3278 C C . VAL B 1 100 ? -10.199 -30.026 3.627 1 88.78 100 VAL B C 1
ATOM 3280 O O . VAL B 1 100 ? -11.244 -29.391 3.784 1 88.78 100 VAL B O 1
ATOM 3283 N N . VAL B 1 101 ? -9.773 -30.492 2.496 1 91.65 101 VAL B N 1
ATOM 3284 C CA . VAL B 1 101 ? -10.553 -30.304 1.278 1 91.65 101 VAL B CA 1
ATOM 3285 C C . VAL B 1 101 ? -10.805 -31.655 0.612 1 91.65 101 VAL B C 1
ATOM 3287 O O . VAL B 1 101 ? -9.861 -32.351 0.228 1 91.65 101 VAL B O 1
ATOM 3290 N N . SER B 1 102 ? -12.069 -32.037 0.551 1 92.81 102 SER B N 1
ATOM 3291 C CA . SER B 1 102 ? -12.482 -33.203 -0.223 1 92.81 102 SER B CA 1
ATOM 3292 C C . SER B 1 102 ? -12.682 -32.848 -1.693 1 92.81 102 SER B C 1
ATOM 3294 O O . SER B 1 102 ? -12.655 -31.673 -2.063 1 92.81 102 SER B O 1
ATOM 3296 N N . PHE B 1 103 ? -12.845 -33.891 -2.444 1 92.79 103 PHE B N 1
ATOM 3297 C CA . PHE B 1 103 ? -13.135 -33.664 -3.855 1 92.79 103 PHE B CA 1
ATOM 3298 C C . PHE B 1 103 ? -14.396 -32.824 -4.019 1 92.79 103 PHE B C 1
ATOM 3300 O O . PHE B 1 103 ? -14.443 -31.922 -4.857 1 92.79 103 PHE B O 1
ATOM 3307 N N . GLU B 1 104 ? -15.434 -33.064 -3.201 1 93.44 104 GLU B N 1
ATOM 3308 C CA . GLU B 1 104 ? -16.7 -32.343 -3.284 1 93.44 104 GLU B CA 1
ATOM 3309 C C . GLU B 1 104 ? -16.521 -30.869 -2.932 1 93.44 104 GLU B C 1
ATOM 3311 O O . GLU B 1 104 ? -17.084 -29.995 -3.594 1 93.44 104 GLU B O 1
ATOM 3316 N N . LYS B 1 105 ? -15.804 -30.729 -1.9 1 94.61 105 LYS B N 1
ATOM 3317 C CA . LYS B 1 105 ? -15.539 -29.349 -1.504 1 94.61 105 LYS B CA 1
ATOM 3318 C C . LYS B 1 105 ? -14.752 -28.609 -2.583 1 94.61 105 LYS B C 1
ATOM 3320 O O . LYS B 1 105 ? -15.042 -27.45 -2.885 1 94.61 105 LYS B O 1
ATOM 3325 N N . TRP B 1 106 ? -13.764 -29.269 -3.11 1 95.59 106 TRP B N 1
ATOM 3326 C CA . TRP B 1 106 ? -12.983 -28.704 -4.205 1 95.59 106 TRP B CA 1
ATOM 3327 C C . TRP B 1 106 ? -13.883 -28.331 -5.379 1 95.59 106 TRP B C 1
ATOM 3329 O O . TRP B 1 106 ? -13.781 -27.227 -5.921 1 95.59 106 TRP B O 1
ATOM 3339 N N . ARG B 1 107 ? -14.794 -29.204 -5.715 1 95.49 107 ARG B N 1
ATOM 3340 C CA . ARG B 1 107 ? -15.733 -28.965 -6.806 1 95.49 107 ARG B CA 1
ATOM 3341 C C . ARG B 1 107 ? -16.591 -27.734 -6.529 1 95.49 107 ARG B C 1
ATOM 3343 O O . ARG B 1 107 ? -16.813 -26.913 -7.421 1 95.49 107 ARG B O 1
ATOM 3350 N N . ASP B 1 108 ? -17.001 -27.592 -5.319 1 95.61 108 ASP B N 1
ATOM 3351 C CA . ASP B 1 108 ? -17.819 -26.449 -4.924 1 95.61 108 ASP B CA 1
ATOM 3352 C C . ASP B 1 108 ? -17.041 -25.143 -5.066 1 95.61 108 ASP B C 1
ATOM 3354 O O . ASP B 1 108 ? -17.595 -24.129 -5.496 1 95.61 108 ASP B O 1
ATOM 3358 N N . VAL B 1 109 ? -15.822 -25.182 -4.687 1 96.96 109 VAL B N 1
ATOM 3359 C CA . VAL B 1 109 ? -14.977 -23.995 -4.781 1 96.96 109 VAL B CA 1
ATOM 3360 C C . VAL B 1 109 ? -14.796 -23.605 -6.246 1 96.96 109 VAL B C 1
ATOM 3362 O O . VAL B 1 109 ? -14.929 -22.432 -6.603 1 96.96 109 VAL B O 1
ATOM 3365 N N . VAL B 1 110 ? -14.555 -24.576 -7.095 1 97.46 110 VAL B N 1
ATOM 3366 C CA . VAL B 1 110 ? -14.346 -24.326 -8.517 1 97.46 110 VAL B CA 1
ATOM 3367 C C . VAL B 1 110 ? -15.602 -23.702 -9.122 1 97.46 110 VAL B C 1
ATOM 3369 O O . VAL B 1 110 ? -15.523 -22.692 -9.825 1 97.46 110 VAL B O 1
ATOM 3372 N N . ARG B 1 111 ? -16.72 -24.197 -8.785 1 96.54 111 ARG B N 1
ATOM 3373 C CA . ARG B 1 111 ? -17.976 -23.722 -9.356 1 96.54 111 ARG B CA 1
ATOM 3374 C C . ARG B 1 111 ? -18.288 -22.304 -8.891 1 96.54 111 ARG B C 1
ATOM 3376 O O . ARG B 1 111 ? -18.728 -21.468 -9.682 1 96.54 111 ARG B O 1
ATOM 3383 N N . ALA B 1 112 ? -18.047 -22.089 -7.644 1 96.89 112 ALA B N 1
ATOM 3384 C CA . ALA B 1 112 ? -18.406 -20.8 -7.058 1 96.89 112 ALA B CA 1
ATOM 3385 C C . ALA B 1 112 ? -17.453 -19.702 -7.523 1 96.89 112 ALA B C 1
ATOM 3387 O O . ALA B 1 112 ? -17.88 -18.58 -7.806 1 96.89 112 ALA B O 1
ATOM 3388 N N . THR B 1 113 ? -16.162 -19.964 -7.614 1 97.41 113 THR B N 1
ATOM 3389 C CA . THR B 1 113 ? -15.151 -18.938 -7.844 1 97.41 113 THR B CA 1
ATOM 3390 C C . THR B 1 113 ? -14.844 -18.807 -9.333 1 97.41 113 THR B C 1
ATOM 3392 O O . THR B 1 113 ? -14.215 -17.836 -9.76 1 97.41 113 THR B O 1
ATOM 3395 N N . GLN B 1 114 ? -15.177 -19.773 -10.116 1 97.09 114 GLN B N 1
ATOM 3396 C CA . GLN B 1 114 ? -15.104 -19.76 -11.573 1 97.09 114 GLN B CA 1
ATOM 3397 C C . GLN B 1 114 ? -13.709 -19.37 -12.052 1 97.09 114 GLN B C 1
ATOM 3399 O O . GLN B 1 114 ? -13.553 -18.412 -12.811 1 97.09 114 GLN B O 1
ATOM 3404 N N . PRO B 1 115 ? -12.699 -20.16 -11.669 1 97.45 115 PRO B N 1
ATOM 3405 C CA . PRO B 1 115 ? -11.355 -19.89 -12.185 1 97.45 115 PRO B CA 1
ATOM 3406 C C . PRO B 1 115 ? -11.22 -20.205 -13.673 1 97.45 115 PRO B C 1
ATOM 3408 O O . PRO B 1 115 ? -12.064 -20.904 -14.239 1 97.45 115 PRO B O 1
ATOM 3411 N N . THR B 1 116 ? -10.223 -19.6 -14.306 1 96.78 116 THR B N 1
ATOM 3412 C CA . THR B 1 116 ? -9.923 -19.93 -15.695 1 96.78 116 THR B CA 1
ATOM 3413 C C . THR B 1 116 ? -9.325 -21.329 -15.801 1 96.78 116 THR B C 1
ATOM 3415 O O . THR B 1 116 ? -9.648 -22.08 -16.724 1 96.78 116 THR B O 1
ATOM 3418 N N . LEU B 1 117 ? -8.438 -21.677 -14.895 1 96.56 117 LEU B N 1
ATOM 3419 C CA . LEU B 1 117 ? -7.806 -22.986 -14.773 1 96.56 117 LEU B CA 1
ATOM 3420 C C . LEU B 1 117 ? -7.914 -23.512 -13.346 1 96.56 117 LEU B C 1
ATOM 3422 O O . LEU B 1 117 ? -7.924 -22.732 -12.391 1 96.56 117 LEU B O 1
ATOM 3426 N N . ALA B 1 118 ? -7.954 -24.807 -13.218 1 96.4 118 ALA B N 1
ATOM 3427 C CA . ALA B 1 118 ? -7.96 -25.412 -11.889 1 96.4 118 ALA B CA 1
ATOM 3428 C C . ALA B 1 118 ? -7.056 -26.64 -11.84 1 96.4 118 ALA B C 1
ATOM 3430 O O . ALA B 1 118 ? -7.155 -27.525 -12.694 1 96.4 118 ALA B O 1
ATOM 3431 N N . VAL B 1 119 ? -6.184 -26.653 -10.903 1 94.44 119 VAL B N 1
ATOM 3432 C CA . VAL B 1 119 ? -5.366 -27.835 -10.647 1 94.44 119 VAL B CA 1
ATOM 3433 C C . VAL B 1 119 ? -6.192 -28.885 -9.909 1 94.44 119 VAL B C 1
ATOM 3435 O O . VAL B 1 119 ? -6.877 -28.572 -8.933 1 94.44 119 VAL B O 1
ATOM 3438 N N . THR B 1 120 ? -6.171 -30.095 -10.343 1 92.14 120 THR B N 1
ATOM 3439 C CA . THR B 1 120 ? -6.935 -31.178 -9.735 1 92.14 120 THR B CA 1
ATOM 3440 C C . THR B 1 120 ? -6.425 -31.476 -8.327 1 92.14 120 THR B C 1
ATOM 3442 O O . THR B 1 120 ? -5.235 -31.322 -8.047 1 92.14 120 THR B O 1
ATOM 3445 N N . VAL B 1 121 ? -7.338 -31.967 -7.512 1 91.57 121 VAL B N 1
ATOM 3446 C CA . VAL B 1 121 ? -6.932 -32.438 -6.192 1 91.57 121 VAL B CA 1
ATOM 3447 C C . VAL B 1 121 ? -5.923 -33.575 -6.336 1 91.57 121 VAL B C 1
ATOM 3449 O O . VAL B 1 121 ? -6.099 -34.467 -7.17 1 91.57 121 VAL B O 1
ATOM 3452 N N . HIS B 1 122 ? -4.829 -33.433 -5.598 1 87.4 122 HIS B N 1
ATOM 3453 C CA . HIS B 1 122 ? -3.797 -34.463 -5.658 1 87.4 122 HIS B CA 1
ATOM 3454 C C . HIS B 1 122 ? -2.976 -34.496 -4.373 1 87.4 122 HIS B C 1
ATOM 3456 O O . HIS B 1 122 ? -3.018 -33.553 -3.58 1 87.4 122 HIS B O 1
ATOM 3462 N N . GLU B 1 123 ? -2.338 -35.578 -4.158 1 83.09 123 GLU B N 1
ATOM 3463 C CA . GLU B 1 123 ? -1.353 -35.675 -3.085 1 83.09 123 GLU B CA 1
ATOM 3464 C C . GLU B 1 123 ? 0.055 -35.392 -3.601 1 83.09 123 GLU B C 1
ATOM 3466 O O . GLU B 1 123 ? 0.524 -36.048 -4.533 1 83.09 123 GLU B O 1
ATOM 3471 N N . SER B 1 124 ? 0.615 -34.35 -3.048 1 77.35 124 SER B N 1
ATOM 3472 C CA . SER B 1 124 ? 1.949 -33.943 -3.479 1 77.35 124 SER B CA 1
ATOM 3473 C C . SER B 1 124 ? 3.021 -34.856 -2.894 1 77.35 124 SER B C 1
ATOM 3475 O O . SER B 1 124 ? 2.969 -35.207 -1.714 1 77.35 124 SER B O 1
ATOM 3477 N N . VAL B 1 125 ? 3.877 -35.322 -3.783 1 70.36 125 VAL B N 1
ATOM 3478 C CA . VAL B 1 125 ? 5.017 -36.12 -3.344 1 70.36 125 VAL B CA 1
ATOM 3479 C C . VAL B 1 125 ? 6.318 -35.406 -3.707 1 70.36 125 VAL B C 1
ATOM 3481 O O . VAL B 1 125 ? 6.506 -34.989 -4.853 1 70.36 125 VAL B O 1
ATOM 3484 N N . PRO B 1 126 ? 7.181 -35.248 -2.717 1 66.83 126 PRO B N 1
ATOM 3485 C CA . PRO B 1 126 ? 8.465 -34.611 -3.021 1 66.83 126 PRO B CA 1
ATOM 3486 C C . PRO B 1 126 ? 9.259 -35.364 -4.087 1 66.83 126 PRO B C 1
ATOM 3488 O O . PRO B 1 126 ? 9.195 -36.594 -4.155 1 66.83 126 PRO B O 1
ATOM 3491 N N . LEU B 1 127 ? 10.017 -34.628 -4.885 1 63.82 127 LEU B N 1
ATOM 3492 C CA . LEU B 1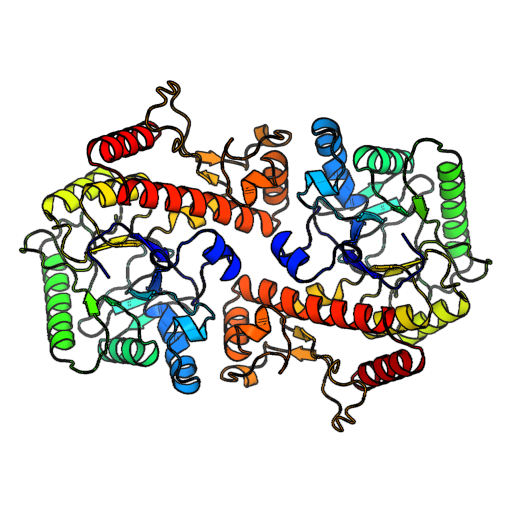 127 ? 10.83 -35.196 -5.954 1 63.82 127 LEU B CA 1
ATOM 3493 C C . LEU B 1 127 ? 11.877 -36.151 -5.392 1 63.82 127 LEU B C 1
ATOM 3495 O O . LEU B 1 127 ? 12.215 -37.153 -6.028 1 63.82 127 LEU B O 1
ATOM 3499 N N . CYS B 1 128 ? 12.387 -35.781 -4.194 1 59.36 128 CYS B N 1
ATOM 3500 C CA . CYS B 1 128 ? 13.509 -36.514 -3.619 1 59.36 128 CYS B CA 1
ATOM 3501 C C . CYS B 1 128 ? 13.028 -37.76 -2.886 1 59.36 128 CYS B C 1
ATOM 3503 O O . CYS B 1 128 ? 13.837 -38.589 -2.463 1 59.36 128 CYS B O 1
ATOM 3505 N N . GLU B 1 129 ? 11.857 -37.734 -2.62 1 59.15 129 GLU B N 1
ATOM 3506 C CA . GLU B 1 129 ? 11.423 -38.848 -1.782 1 59.15 129 GLU B CA 1
ATOM 3507 C C . GLU B 1 129 ? 11.495 -40.17 -2.541 1 59.15 129 GLU B C 1
ATOM 3509 O O . GLU B 1 129 ? 10.952 -40.29 -3.642 1 59.15 129 GLU B O 1
ATOM 3514 N N . SER B 1 130 ? 12.598 -40.825 -2.303 1 54.27 130 SER B N 1
ATOM 3515 C CA . SER B 1 130 ? 12.893 -42.136 -2.87 1 54.27 130 SER B CA 1
ATOM 3516 C C . SER B 1 130 ? 11.732 -43.103 -2.661 1 54.27 130 SER B C 1
ATOM 3518 O O . SER B 1 130 ? 11.774 -44.242 -3.131 1 54.27 130 SER B O 1
ATOM 3520 N N . LEU B 1 131 ? 10.893 -42.827 -1.669 1 57.11 131 LEU B N 1
ATOM 3521 C CA . LEU B 1 131 ? 10.209 -43.949 -1.034 1 57.11 131 LEU B CA 1
ATOM 3522 C C . LEU B 1 131 ? 9.078 -44.466 -1.917 1 57.11 131 LEU B C 1
ATOM 3524 O O . LEU B 1 131 ? 8.124 -43.738 -2.201 1 57.11 131 LEU B O 1
ATOM 3528 N N . ASN B 1 132 ? 9.289 -45.622 -2.498 1 65.29 132 ASN B N 1
ATOM 3529 C CA . ASN B 1 132 ? 8.529 -46.382 -3.485 1 65.29 132 ASN B CA 1
ATOM 3530 C C . ASN B 1 132 ? 7.075 -46.559 -3.058 1 65.29 132 ASN B C 1
ATOM 3532 O O . ASN B 1 132 ? 6.157 -46.274 -3.83 1 65.29 132 ASN B O 1
ATOM 3536 N N . LYS B 1 133 ? 6.801 -46.95 -1.764 1 74.3 133 LYS B N 1
ATOM 3537 C CA . LYS B 1 133 ? 5.418 -47.271 -1.421 1 74.3 133 LYS B CA 1
ATOM 3538 C C . LYS B 1 133 ? 4.581 -46.004 -1.271 1 74.3 133 LYS B C 1
ATOM 3540 O O . LYS B 1 133 ? 3.456 -45.935 -1.769 1 74.3 133 LYS B O 1
ATOM 3545 N N . ARG B 1 134 ? 5.104 -45.027 -0.614 1 74.71 134 ARG B N 1
ATOM 3546 C CA . ARG B 1 134 ? 4.366 -43.785 -0.406 1 74.71 134 ARG B CA 1
ATOM 3547 C C . ARG B 1 134 ? 4.06 -43.101 -1.734 1 74.71 134 ARG B C 1
ATOM 3549 O O . ARG B 1 134 ? 2.966 -42.565 -1.925 1 74.71 134 ARG B O 1
ATOM 3556 N N . ARG B 1 135 ? 4.927 -43.128 -2.531 1 76.41 135 ARG B N 1
ATOM 3557 C CA . ARG B 1 135 ? 4.737 -42.517 -3.842 1 76.41 135 ARG B CA 1
ATOM 3558 C C . ARG B 1 135 ? 3.634 -43.225 -4.622 1 76.41 135 ARG B C 1
ATOM 3560 O O . ARG B 1 135 ? 2.843 -42.58 -5.313 1 76.41 135 ARG B O 1
ATOM 3567 N N . ARG B 1 136 ? 3.651 -44.513 -4.452 1 79.49 136 ARG B N 1
ATOM 3568 C CA . ARG B 1 136 ? 2.624 -45.288 -5.14 1 79.49 136 ARG B CA 1
ATOM 3569 C C . ARG B 1 136 ? 1.236 -44.954 -4.604 1 79.49 136 ARG B C 1
ATOM 3571 O O . ARG B 1 136 ? 0.287 -44.802 -5.376 1 79.49 136 ARG B O 1
ATOM 3578 N N . VAL B 1 137 ? 1.158 -44.877 -3.314 1 81.85 137 VAL B N 1
ATOM 3579 C CA . VAL B 1 137 ? -0.125 -44.574 -2.69 1 81.85 137 VAL B CA 1
ATOM 3580 C C . VAL B 1 137 ? -0.58 -43.174 -3.095 1 81.85 137 VAL B C 1
ATOM 3582 O O . VAL B 1 137 ? -1.742 -42.971 -3.454 1 81.85 137 VAL B O 1
ATOM 3585 N N . ALA B 1 138 ? 0.324 -42.254 -3.042 1 81.69 138 ALA B N 1
ATOM 3586 C CA . ALA B 1 138 ? 0.018 -40.873 -3.406 1 81.69 138 ALA B CA 1
ATOM 3587 C C . ALA B 1 138 ? -0.398 -40.771 -4.871 1 81.69 138 ALA B C 1
ATOM 3589 O O . ALA B 1 138 ? -1.33 -40.037 -5.209 1 81.69 138 ALA B O 1
ATOM 3590 N N . THR B 1 139 ? 0.262 -41.49 -5.687 1 81.46 139 THR B N 1
ATOM 3591 C CA . THR B 1 139 ? -0.04 -41.486 -7.114 1 81.46 139 THR B CA 1
ATOM 3592 C C . THR B 1 139 ? -1.424 -42.073 -7.376 1 81.46 139 THR B C 1
ATOM 3594 O O . THR B 1 139 ? -2.182 -41.549 -8.194 1 81.46 139 THR B O 1
ATOM 3597 N N . ASN B 1 140 ? -1.716 -43.169 -6.681 1 84.08 140 ASN B N 1
ATOM 3598 C CA . ASN B 1 140 ? -3.02 -43.803 -6.842 1 84.08 140 ASN B CA 1
ATOM 3599 C C . ASN B 1 140 ? -4.152 -42.879 -6.4 1 84.08 140 ASN B C 1
ATOM 3601 O O . ASN B 1 140 ? -5.191 -42.804 -7.059 1 84.08 140 ASN B O 1
ATOM 3605 N N . ARG B 1 141 ? -3.961 -42.275 -5.328 1 86.31 141 ARG B N 1
ATOM 3606 C CA . ARG B 1 141 ? -4.951 -41.32 -4.842 1 86.31 141 ARG B CA 1
ATOM 3607 C C . ARG B 1 141 ? -5.181 -40.205 -5.858 1 86.31 141 ARG B C 1
ATOM 3609 O O . ARG B 1 141 ? -6.325 -39.874 -6.176 1 86.31 141 ARG B O 1
ATOM 3616 N N . SER B 1 142 ? -4.124 -39.671 -6.314 1 86.63 142 SER B N 1
ATOM 3617 C CA . SER B 1 142 ? -4.194 -38.568 -7.266 1 86.63 142 SER B CA 1
ATOM 3618 C C . SER B 1 142 ? -4.897 -38.991 -8.552 1 86.63 142 SER B C 1
ATOM 3620 O O . SER B 1 142 ? -5.677 -38.224 -9.12 1 86.63 142 SER B O 1
ATOM 3622 N N . GLU B 1 143 ? -4.665 -40.183 -8.978 1 87.25 143 GLU B N 1
ATOM 3623 C CA . GLU B 1 143 ? -5.298 -40.702 -10.187 1 87.25 143 GLU B CA 1
ATOM 3624 C C . GLU B 1 143 ? -6.798 -40.897 -9.985 1 87.25 143 GLU B C 1
ATOM 3626 O O . GLU B 1 143 ? -7.588 -40.666 -10.903 1 87.25 143 GLU B O 1
ATOM 3631 N N . THR B 1 144 ? -7.139 -41.333 -8.83 1 89.36 144 THR B N 1
ATOM 3632 C CA . THR B 1 144 ? -8.55 -41.51 -8.507 1 89.36 144 THR B CA 1
ATOM 3633 C C . THR B 1 144 ? -9.286 -40.173 -8.549 1 89.36 144 THR B C 1
ATOM 3635 O O . THR B 1 144 ? -10.378 -40.077 -9.114 1 89.36 144 THR B O 1
ATOM 3638 N N . TRP B 1 145 ? -8.709 -39.248 -7.962 1 91.1 145 TRP B N 1
ATOM 3639 C CA . TRP B 1 145 ? -9.33 -37.928 -7.942 1 91.1 145 TRP B CA 1
ATOM 3640 C C . TRP B 1 145 ? -9.375 -37.326 -9.342 1 91.1 145 TRP B C 1
ATOM 3642 O O . TRP B 1 145 ? -10.324 -36.621 -9.692 1 91.1 145 TRP B O 1
ATOM 3652 N N . LEU B 1 146 ? -8.381 -37.549 -10.134 1 89.94 146 LEU B N 1
ATOM 3653 C CA . LEU B 1 146 ? -8.374 -37.073 -11.513 1 89.94 146 LEU B CA 1
ATOM 3654 C C . LEU B 1 146 ? -9.516 -37.697 -12.309 1 89.94 146 LEU B C 1
ATOM 3656 O O . LEU B 1 146 ? -10.197 -37.007 -13.071 1 89.94 146 LEU B O 1
ATOM 3660 N N . ALA B 1 147 ? -9.694 -38.959 -12.146 1 91.4 147 ALA B N 1
ATOM 3661 C CA . ALA B 1 147 ? -10.783 -39.652 -12.83 1 91.4 147 ALA B CA 1
ATOM 3662 C C . ALA B 1 147 ? -12.136 -39.061 -12.443 1 91.4 147 ALA B C 1
ATOM 3664 O O . ALA B 1 147 ? -13.012 -38.892 -13.294 1 91.4 147 ALA B O 1
ATOM 3665 N N . LYS B 1 148 ? -12.27 -38.799 -11.187 1 91.43 148 LYS B N 1
ATOM 3666 C CA . LYS B 1 148 ? -13.501 -38.174 -10.711 1 91.43 148 LYS B CA 1
ATOM 3667 C C . LYS B 1 148 ? -13.709 -36.806 -11.355 1 91.43 148 LYS B C 1
ATOM 3669 O O . LYS B 1 148 ? -14.833 -36.445 -11.709 1 91.43 148 LYS B O 1
ATOM 3674 N N . THR B 1 149 ? -12.654 -36.034 -11.448 1 91.19 149 THR B N 1
ATOM 3675 C CA . THR B 1 149 ? -12.7 -34.702 -12.043 1 91.19 149 THR B CA 1
ATOM 3676 C C . THR B 1 149 ? -13.129 -34.778 -13.505 1 91.19 149 THR B C 1
ATOM 3678 O O . THR B 1 149 ? -13.948 -33.976 -13.959 1 91.19 149 THR B O 1
ATOM 3681 N N . GLU B 1 150 ? -12.603 -35.69 -14.249 1 89.09 150 GLU B N 1
ATOM 3682 C CA . GLU B 1 150 ? -12.893 -35.851 -15.671 1 89.09 150 GLU B CA 1
ATOM 3683 C C . GLU B 1 150 ? -14.353 -36.232 -15.897 1 89.09 150 GLU B C 1
ATOM 3685 O O . GLU B 1 150 ? -14.931 -35.905 -16.936 1 89.09 150 GLU B O 1
ATOM 3690 N N . LYS B 1 151 ? -14.901 -36.814 -14.96 1 89.64 151 LYS B N 1
ATOM 3691 C CA . LYS B 1 151 ? -16.294 -37.24 -15.064 1 89.64 151 LYS B CA 1
ATOM 3692 C C . LYS B 1 151 ? -17.245 -36.104 -14.701 1 89.64 151 LYS B C 1
ATOM 3694 O O . LYS B 1 151 ? -18.441 -36.169 -14.995 1 89.64 151 LYS B O 1
ATOM 3699 N N . THR B 1 152 ? -16.663 -35.192 -14.107 1 86.24 152 THR B N 1
ATOM 3700 C CA . THR B 1 152 ? -17.483 -34.06 -13.688 1 86.24 152 THR B CA 1
ATOM 3701 C C . THR B 1 152 ? -17.689 -33.085 -14.843 1 86.24 152 THR B C 1
ATOM 3703 O O . THR B 1 152 ? -16.73 -32.491 -15.34 1 86.24 152 THR B O 1
ATOM 3706 N N . SER B 1 153 ? -18.789 -32.828 -15.515 1 75.53 153 SER B N 1
ATOM 3707 C CA . SER B 1 153 ? -19.07 -32.079 -16.735 1 75.53 153 SER B CA 1
ATOM 3708 C C . SER B 1 153 ? -19.35 -30.611 -16.429 1 75.53 153 SER B C 1
ATOM 3710 O O . SER B 1 153 ? -19.315 -29.767 -17.328 1 75.53 153 SER B O 1
ATOM 3712 N N . ASP B 1 154 ? -19.37 -30.184 -15.308 1 83.6 154 ASP B N 1
ATOM 3713 C CA . ASP B 1 154 ? -19.937 -28.864 -15.051 1 83.6 154 ASP B CA 1
ATOM 3714 C C . ASP B 1 154 ? -18.929 -27.96 -14.345 1 83.6 154 ASP B C 1
ATOM 3716 O O . ASP B 1 154 ? -19.313 -27.013 -13.655 1 83.6 154 ASP B O 1
ATOM 3720 N N . LEU B 1 155 ? -17.705 -28.113 -14.562 1 88.6 155 LEU B N 1
ATOM 3721 C CA . LEU B 1 155 ? -16.761 -27.286 -13.817 1 88.6 155 LEU B CA 1
ATOM 3722 C C . LEU B 1 155 ? -16.501 -25.97 -14.542 1 88.6 155 LEU B C 1
ATOM 3724 O O . LEU B 1 155 ? -16.152 -24.968 -13.913 1 88.6 155 LEU B O 1
ATOM 3728 N N . GLY B 1 156 ? -16.668 -25.851 -15.86 1 88.43 156 GLY B N 1
ATOM 3729 C CA . GLY B 1 156 ? -16.64 -24.612 -16.621 1 88.43 156 GLY B CA 1
ATOM 3730 C C . GLY B 1 156 ? -15.248 -24.023 -16.75 1 88.43 156 GLY B C 1
ATOM 3731 O O . GLY B 1 156 ? -15.096 -22.827 -17.009 1 88.43 156 GLY B O 1
ATOM 3732 N N . CYS B 1 157 ? -14.198 -24.727 -16.36 1 92.74 157 CYS B N 1
ATOM 3733 C CA . CYS B 1 157 ? -12.832 -24.23 -16.482 1 92.74 157 CYS B CA 1
ATOM 3734 C C . CYS B 1 157 ? -11.903 -25.315 -17.013 1 92.74 157 CYS B C 1
ATOM 3736 O O . CYS B 1 157 ? -12.3 -26.476 -17.13 1 92.74 157 CYS B O 1
ATOM 3738 N N . THR B 1 158 ? -10.729 -24.902 -17.472 1 92.53 158 THR B N 1
ATOM 3739 C CA . THR B 1 158 ? -9.725 -25.861 -17.92 1 92.53 158 THR B CA 1
ATOM 3740 C C . THR B 1 158 ? -9.054 -26.537 -16.728 1 92.53 158 THR B C 1
ATOM 3742 O O . THR B 1 158 ? -8.636 -25.867 -15.781 1 92.53 158 THR B O 1
ATOM 3745 N N . ILE B 1 159 ? -8.951 -27.834 -16.814 1 93.09 159 ILE B N 1
ATOM 3746 C CA . ILE B 1 159 ? -8.378 -28.606 -15.718 1 93.09 159 ILE B CA 1
ATOM 3747 C C . ILE B 1 159 ? -6.908 -28.901 -16.008 1 93.09 159 ILE B C 1
ATOM 3749 O O . ILE B 1 159 ? -6.552 -29.267 -17.13 1 93.09 159 ILE B O 1
ATOM 3753 N N . LEU B 1 160 ? -6.091 -28.688 -15.012 1 92.53 160 LEU B N 1
ATOM 3754 C CA . LEU B 1 160 ? -4.679 -29.053 -15.072 1 92.53 160 LEU B CA 1
ATOM 3755 C C . LEU B 1 160 ? -4.399 -30.284 -14.218 1 92.53 160 LEU B C 1
ATOM 3757 O O . LEU B 1 160 ? -4.304 -30.186 -12.992 1 92.53 160 LEU B O 1
ATOM 3761 N N . PRO B 1 161 ? -4.244 -31.397 -14.876 1 89.65 161 PRO B N 1
ATOM 3762 C CA . PRO B 1 161 ? -3.87 -32.593 -14.117 1 89.65 161 PRO B CA 1
ATOM 3763 C C . PRO B 1 161 ? -2.433 -32.538 -13.601 1 89.65 161 PRO B C 1
ATOM 3765 O O . PRO B 1 161 ? -1.602 -31.813 -14.153 1 89.65 161 PRO B O 1
ATOM 3768 N N . THR B 1 162 ? -2.154 -33.294 -12.581 1 85.62 162 THR B N 1
ATOM 3769 C CA . THR B 1 162 ? -0.785 -33.345 -12.08 1 85.62 162 THR B CA 1
ATOM 3770 C C . THR B 1 162 ? 0.093 -34.198 -12.99 1 85.62 162 THR B C 1
ATOM 3772 O O . THR B 1 162 ? -0.334 -35.253 -13.463 1 85.62 162 THR B O 1
ATOM 3775 N N . ILE B 1 163 ? 1.254 -33.64 -13.27 1 80.76 163 ILE B N 1
ATOM 3776 C CA . ILE B 1 163 ? 2.174 -34.405 -14.104 1 80.76 163 ILE B CA 1
ATOM 3777 C C . ILE B 1 163 ? 3.406 -34.794 -13.292 1 80.76 163 ILE B C 1
ATOM 3779 O O . ILE B 1 163 ? 3.889 -34.011 -12.47 1 80.76 163 ILE B O 1
ATOM 3783 N N . SER B 1 164 ? 3.666 -36.094 -13.286 1 66.8 164 SER B N 1
ATOM 3784 C CA . SER B 1 164 ? 4.893 -36.603 -12.682 1 66.8 164 SER B CA 1
ATOM 3785 C C . SER B 1 164 ? 5.844 -37.151 -13.74 1 66.8 164 SER B C 1
ATOM 3787 O O . SER B 1 164 ? 5.435 -37.417 -14.872 1 66.8 164 SER B O 1
ATOM 3789 N N . ALA B 1 165 ? 7.121 -37.264 -13.333 1 55.49 165 ALA B N 1
ATOM 3790 C CA . ALA B 1 165 ? 8.171 -37.758 -14.22 1 55.49 165 ALA B CA 1
ATOM 3791 C C . ALA B 1 165 ? 7.828 -39.144 -14.759 1 55.49 165 ALA B C 1
ATOM 3793 O O . ALA B 1 165 ? 7.297 -39.986 -14.031 1 55.49 165 ALA B O 1
ATOM 3794 N N . GLY B 1 166 ? 7.558 -39.34 -16.259 1 53.61 166 GLY B N 1
ATOM 3795 C CA . GLY B 1 166 ? 7.489 -40.646 -16.894 1 53.61 166 GLY B CA 1
ATOM 3796 C C . GLY B 1 166 ? 6.356 -40.764 -17.896 1 53.61 166 GLY B C 1
ATOM 3797 O O . GLY B 1 166 ? 6.293 -41.73 -18.659 1 53.61 166 GLY B O 1
ATOM 3798 N N . HIS B 1 167 ? 5.34 -40.016 -17.758 1 54.26 167 HIS B N 1
ATOM 3799 C CA . HIS B 1 167 ? 4.284 -40.216 -18.744 1 54.26 167 HIS B CA 1
ATOM 3800 C C . HIS B 1 167 ? 4.203 -39.04 -19.711 1 54.26 167 HIS B C 1
ATOM 3802 O O . HIS B 1 167 ? 4.626 -37.929 -19.381 1 54.26 167 HIS B O 1
ATOM 3808 N N . ALA B 1 168 ? 4.055 -39.397 -21.188 1 52.38 168 ALA B N 1
ATOM 3809 C CA . ALA B 1 168 ? 3.854 -38.426 -22.261 1 52.38 168 ALA B CA 1
ATOM 3810 C C . ALA B 1 168 ? 2.902 -37.316 -21.825 1 52.38 168 ALA B C 1
ATOM 3812 O O . ALA B 1 168 ? 1.805 -37.589 -21.331 1 52.38 168 ALA B O 1
ATOM 3813 N N . HIS B 1 169 ? 3.36 -36.031 -21.41 1 58.78 169 HIS B N 1
ATOM 3814 C CA . HIS B 1 169 ? 2.731 -35.03 -20.556 1 58.78 169 HIS B CA 1
ATOM 3815 C C . HIS B 1 169 ? 1.934 -34.024 -21.379 1 58.78 169 HIS B C 1
ATOM 3817 O O . HIS B 1 169 ? 2.49 -33.345 -22.246 1 58.78 169 HIS B O 1
ATOM 3823 N N . ASP B 1 170 ? 0.623 -34.39 -21.679 1 64.2 170 ASP B N 1
ATOM 3824 C CA . ASP B 1 170 ? -0.286 -33.465 -22.35 1 64.2 170 ASP B CA 1
ATOM 3825 C C . ASP B 1 170 ? -0.536 -32.225 -21.495 1 64.2 170 ASP B C 1
ATOM 3827 O O . ASP B 1 170 ? -1.575 -31.575 -21.625 1 64.2 170 ASP B O 1
ATOM 3831 N N . GLY B 1 171 ? 0.474 -31.689 -20.869 1 81.25 171 GLY B N 1
ATOM 3832 C CA . GLY B 1 171 ? 0.252 -30.467 -20.112 1 81.25 171 GLY B CA 1
ATOM 3833 C C . GLY B 1 171 ? -0.288 -30.721 -18.717 1 81.25 171 GLY B C 1
ATOM 3834 O O . GLY B 1 171 ? -0.812 -31.8 -18.435 1 81.25 171 GLY B O 1
ATOM 3835 N N . GLY B 1 172 ? -0.108 -29.953 -17.859 1 90.33 172 GLY B N 1
ATOM 3836 C CA . GLY B 1 172 ? -0.586 -30.151 -16.5 1 90.33 172 GLY B CA 1
ATOM 3837 C C . GLY B 1 172 ? 0.231 -29.4 -15.465 1 90.33 172 GLY B C 1
ATOM 3838 O O . GLY B 1 172 ? 0.986 -28.487 -15.807 1 90.33 172 GLY B O 1
ATOM 3839 N N . TYR B 1 173 ? -0.068 -29.652 -14.236 1 91.1 173 TYR B N 1
ATOM 3840 C CA . TYR B 1 173 ? 0.6 -29.033 -13.096 1 91.1 173 TYR B CA 1
ATOM 3841 C C . TYR B 1 173 ? 1.778 -29.879 -12.628 1 91.1 173 TYR B C 1
ATOM 3843 O O . TYR B 1 173 ? 1.619 -31.065 -12.33 1 91.1 173 TYR B O 1
ATOM 3851 N N . ILE B 1 174 ? 2.937 -29.285 -12.655 1 86.48 174 ILE B N 1
ATOM 3852 C CA . ILE B 1 174 ? 4.154 -29.956 -12.212 1 86.48 174 ILE B CA 1
ATOM 3853 C C . ILE B 1 174 ? 4.338 -29.753 -10.71 1 86.48 174 ILE B C 1
ATOM 3855 O O . ILE B 1 174 ? 4.711 -28.665 -10.266 1 86.48 174 ILE B O 1
ATOM 3859 N N . ASP B 1 175 ? 3.975 -30.783 -10.011 1 78.76 175 ASP B N 1
ATOM 3860 C CA . ASP B 1 175 ? 4.095 -30.693 -8.559 1 78.76 175 ASP B CA 1
ATOM 3861 C C . ASP B 1 175 ? 5.521 -30.994 -8.106 1 78.76 175 ASP B C 1
ATOM 3863 O O . ASP B 1 175 ? 5.788 -32.057 -7.54 1 78.76 175 ASP B O 1
ATOM 3867 N N . ALA B 1 176 ? 6.513 -30.459 -8.844 1 63.53 176 ALA B N 1
ATOM 3868 C CA . ALA B 1 176 ? 7.914 -30.653 -8.483 1 63.53 176 ALA B CA 1
ATOM 3869 C C . ALA B 1 176 ? 8.413 -29.52 -7.591 1 63.53 176 ALA B C 1
ATOM 3871 O O . ALA B 1 176 ? 9.07 -28.591 -8.067 1 63.53 176 ALA B O 1
ATOM 3872 N N . VAL B 1 177 ? 7.662 -29.334 -6.459 1 57.09 177 VAL B N 1
ATOM 3873 C CA . VAL B 1 177 ? 8.068 -28.242 -5.58 1 57.09 177 VAL B CA 1
ATOM 3874 C C . VAL B 1 177 ? 9.312 -28.648 -4.793 1 57.09 177 VAL B C 1
ATOM 3876 O O . VAL B 1 177 ? 9.333 -29.702 -4.153 1 57.09 177 VAL B O 1
ATOM 3879 N N . PRO B 1 178 ? 10.395 -27.907 -5.214 1 56.12 178 PRO B N 1
ATOM 3880 C CA . PRO B 1 178 ? 11.568 -28.251 -4.407 1 56.12 178 PRO B CA 1
ATOM 3881 C C . PRO B 1 178 ? 11.266 -28.283 -2.91 1 56.12 178 PRO B C 1
ATOM 3883 O O . PRO B 1 178 ? 10.802 -27.287 -2.349 1 56.12 178 PRO B O 1
ATOM 3886 N N . ARG B 1 179 ? 10.873 -29.426 -2.523 1 59.9 179 ARG B N 1
ATOM 3887 C CA . ARG B 1 179 ? 10.815 -29.645 -1.081 1 59.9 179 ARG B CA 1
ATOM 3888 C C . ARG B 1 179 ? 12.167 -30.102 -0.542 1 59.9 179 ARG B C 1
ATOM 3890 O O . ARG B 1 179 ? 12.447 -31.301 -0.489 1 59.9 179 ARG B O 1
ATOM 3897 N N . GLY B 1 180 ? 13.082 -29.113 -0.509 1 60.45 180 GLY B N 1
ATOM 3898 C CA . GLY B 1 180 ? 14.423 -29.474 -0.077 1 60.45 180 GLY B CA 1
ATOM 3899 C C . GLY B 1 180 ? 15.377 -29.718 -1.231 1 60.45 180 GLY B C 1
ATOM 3900 O O . GLY B 1 180 ? 16.589 -29.819 -1.031 1 60.45 180 GLY B O 1
ATOM 3901 N N . GLU B 1 181 ? 14.778 -29.833 -2.393 1 67.17 181 GLU B N 1
ATOM 3902 C CA . GLU B 1 181 ? 15.631 -30.048 -3.559 1 67.17 181 GLU B CA 1
ATOM 3903 C C . GLU B 1 181 ? 16.367 -28.769 -3.947 1 67.17 181 GLU B C 1
ATOM 3905 O O . GLU B 1 181 ? 15.844 -27.667 -3.77 1 67.17 181 GLU B O 1
ATOM 3910 N N . ASN B 1 182 ? 17.571 -29.075 -4.292 1 73.66 182 ASN B N 1
ATOM 3911 C CA . ASN B 1 182 ? 18.324 -27.919 -4.765 1 73.66 182 ASN B CA 1
ATOM 3912 C C . ASN B 1 182 ? 17.943 -27.548 -6.195 1 73.66 182 ASN B C 1
ATOM 3914 O O . ASN B 1 182 ? 17.15 -28.244 -6.831 1 73.66 182 ASN B O 1
ATOM 3918 N N . SER B 1 183 ? 18.421 -26.536 -6.692 1 77.19 183 SER B N 1
ATOM 3919 C CA . SER B 1 183 ? 18.064 -25.981 -7.994 1 77.19 183 SER B CA 1
ATOM 3920 C C . SER B 1 183 ? 18.446 -26.932 -9.124 1 77.19 183 SER B C 1
ATOM 3922 O O . SER B 1 183 ? 17.764 -26.991 -10.149 1 77.19 183 SER B O 1
ATOM 3924 N N . TYR B 1 184 ? 19.488 -27.668 -8.849 1 80.56 184 TYR B N 1
ATOM 3925 C CA . TYR B 1 184 ? 19.938 -28.611 -9.866 1 80.56 184 TYR B CA 1
ATOM 3926 C C . TYR B 1 184 ? 18.963 -29.774 -10.001 1 80.56 184 TYR B C 1
ATOM 3928 O O . TYR B 1 184 ? 18.622 -30.18 -11.115 1 80.56 184 TYR B O 1
ATOM 3936 N N . GLU B 1 185 ? 18.558 -30.298 -8.915 1 81.62 185 GLU B N 1
ATOM 3937 C CA . GLU B 1 185 ? 17.588 -31.388 -8.921 1 81.62 185 GLU B CA 1
ATOM 3938 C C . GLU B 1 185 ? 16.272 -30.953 -9.56 1 81.62 185 GLU B C 1
ATOM 3940 O O . GLU B 1 185 ? 15.652 -31.72 -10.3 1 81.62 185 GLU B O 1
ATOM 3945 N N . PHE B 1 186 ? 15.904 -29.819 -9.269 1 85.72 186 PHE B N 1
ATOM 3946 C CA . PHE B 1 186 ? 14.696 -29.257 -9.861 1 85.72 186 PHE B CA 1
ATOM 3947 C C . PHE B 1 186 ? 14.832 -29.153 -11.375 1 85.72 186 PHE B C 1
ATOM 3949 O O . PHE B 1 186 ? 13.929 -29.549 -12.114 1 85.72 186 PHE B O 1
ATOM 3956 N N . PHE B 1 187 ? 15.988 -28.708 -11.806 1 87.87 187 PHE B N 1
ATOM 3957 C CA . PHE B 1 187 ? 16.252 -28.557 -13.232 1 87.87 187 PHE B CA 1
ATOM 3958 C C . PHE B 1 187 ? 16.239 -29.911 -13.931 1 87.87 187 PHE B C 1
ATOM 3960 O O . PHE B 1 187 ? 15.643 -30.058 -15 1 87.87 187 PHE B O 1
ATOM 3967 N N . GLN B 1 188 ? 16.828 -30.836 -13.313 1 86.37 188 GLN B N 1
ATOM 3968 C CA . GLN B 1 188 ? 16.889 -32.169 -13.903 1 86.37 188 GLN B CA 1
ATOM 3969 C C . GLN B 1 188 ? 15.495 -32.777 -14.033 1 86.37 188 GLN B C 1
ATOM 3971 O O . GLN B 1 188 ? 15.196 -33.451 -15.021 1 86.37 188 GLN B O 1
ATOM 3976 N N . THR B 1 189 ? 14.76 -32.554 -13.058 1 83.54 189 THR B N 1
ATOM 3977 C CA . THR B 1 189 ? 13.394 -33.064 -13.08 1 83.54 189 THR B CA 1
ATOM 3978 C C . THR B 1 189 ? 12.601 -32.438 -14.223 1 83.54 189 THR B C 1
ATOM 3980 O O . THR B 1 189 ? 11.879 -33.135 -14.939 1 83.54 189 THR B O 1
ATOM 3983 N N . LEU B 1 190 ? 12.758 -31.167 -14.423 1 87.91 190 LEU B N 1
ATOM 3984 C CA . LEU B 1 190 ? 12.049 -30.485 -15.501 1 87.91 190 LEU B CA 1
ATOM 3985 C C . LEU B 1 190 ? 12.527 -30.979 -16.863 1 87.91 190 LEU B C 1
ATOM 3987 O O . LEU B 1 190 ? 11.719 -31.184 -17.771 1 87.91 190 LEU B O 1
ATOM 3991 N N . GLN B 1 191 ? 13.824 -31.261 -16.936 1 87.66 191 GLN B N 1
ATOM 3992 C CA . GLN B 1 191 ? 14.369 -31.743 -18.201 1 87.66 191 GLN B CA 1
ATOM 3993 C C . GLN B 1 191 ? 13.832 -33.132 -18.536 1 87.66 191 GLN B C 1
ATOM 3995 O O . GLN B 1 191 ? 13.588 -33.443 -19.704 1 87.66 191 GLN B O 1
ATOM 4000 N N . ALA B 1 192 ? 13.651 -33.844 -17.53 1 84.15 192 ALA B N 1
ATOM 4001 C CA . ALA B 1 192 ? 13.191 -35.216 -17.725 1 84.15 192 ALA B CA 1
ATOM 4002 C C . ALA B 1 192 ? 11.751 -35.247 -18.227 1 84.15 192 ALA B C 1
ATOM 4004 O O . ALA B 1 192 ? 11.324 -36.223 -18.849 1 84.15 192 ALA B O 1
ATOM 4005 N N . LEU B 1 193 ? 11.008 -34.222 -17.991 1 84.82 193 LEU B N 1
ATOM 4006 C CA . LEU B 1 193 ? 9.602 -34.173 -18.378 1 84.82 193 LEU B CA 1
ATOM 4007 C C . LEU B 1 193 ? 9.458 -33.885 -19.869 1 84.82 193 LEU B C 1
ATOM 4009 O O . LEU B 1 193 ? 8.4 -34.129 -20.454 1 84.82 193 LEU B O 1
ATOM 4013 N N . GLN B 1 194 ? 10.519 -33.336 -20.555 1 86.33 194 GLN B N 1
ATOM 4014 C CA . GLN B 1 194 ? 10.507 -33.025 -21.981 1 86.33 194 GLN B CA 1
ATOM 4015 C C . GLN B 1 194 ? 9.222 -32.303 -22.376 1 86.33 194 GLN B C 1
ATOM 4017 O O . GLN B 1 194 ? 8.522 -32.729 -23.296 1 86.33 194 GLN B O 1
ATOM 4022 N N . LEU B 1 195 ? 9.02 -31.189 -21.782 1 87.85 195 LEU B N 1
ATOM 4023 C CA . LEU B 1 195 ? 7.787 -30.43 -21.957 1 87.85 195 LEU B CA 1
ATOM 4024 C C . LEU B 1 195 ? 7.723 -29.811 -23.35 1 87.85 195 LEU B C 1
ATOM 4026 O O . LEU B 1 195 ? 8.74 -29.356 -23.879 1 87.85 195 LEU B O 1
ATOM 4030 N N . SER B 1 196 ? 6.497 -29.856 -23.943 1 83.76 196 SER B N 1
ATOM 4031 C CA . SER B 1 196 ? 6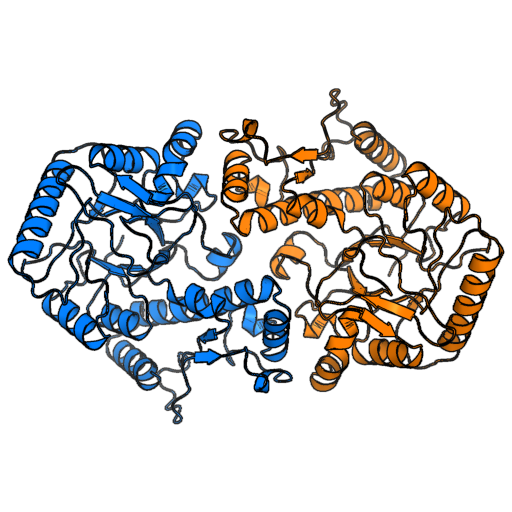.235 -29.205 -25.222 1 83.76 196 SER B CA 1
ATOM 4032 C C . SER B 1 196 ? 5.788 -27.76 -25.025 1 83.76 196 SER B C 1
ATOM 4034 O O . SER B 1 196 ? 4.959 -27.474 -24.16 1 83.76 196 SER B O 1
ATOM 4036 N N . PRO B 1 197 ? 6.301 -26.818 -25.809 1 81.82 197 PRO B N 1
ATOM 4037 C CA . PRO B 1 197 ? 5.872 -25.422 -25.702 1 81.82 197 PRO B CA 1
ATOM 4038 C C . PRO B 1 197 ? 4.417 -25.218 -26.118 1 81.82 197 PRO B C 1
ATOM 4040 O O . PRO B 1 197 ? 3.841 -24.157 -25.863 1 81.82 197 PRO B O 1
ATOM 4043 N N . LYS B 1 198 ? 3.8 -26.206 -26.7 1 84.13 198 LYS B N 1
ATOM 4044 C CA . LYS B 1 198 ? 2.435 -26.098 -27.207 1 84.13 198 LYS B CA 1
ATOM 4045 C C . LYS B 1 198 ? 1.42 -26.5 -26.141 1 84.13 198 LYS B C 1
ATOM 4047 O O . LYS B 1 198 ? 0.22 -26.263 -26.299 1 84.13 198 LYS B O 1
ATOM 4052 N N . LYS B 1 199 ? 1.9 -27.145 -25.14 1 87.28 199 LYS B N 1
ATOM 4053 C CA . LYS B 1 199 ? 1.021 -27.601 -24.067 1 87.28 199 LYS B CA 1
ATOM 4054 C C . LYS B 1 199 ? 1.115 -26.683 -22.852 1 87.28 199 LYS B C 1
ATOM 4056 O O . LYS B 1 199 ? 2.195 -26.19 -22.522 1 87.28 199 LYS B O 1
ATOM 4061 N N . CYS B 1 200 ? 0.003 -26.531 -22.217 1 92 200 CYS B N 1
ATOM 4062 C CA . CYS B 1 200 ? -0.039 -25.667 -21.042 1 92 200 CYS B CA 1
ATOM 4063 C C . CYS B 1 200 ? 0.463 -26.404 -19.806 1 92 200 CYS B C 1
ATOM 4065 O O . CYS B 1 200 ? -0.145 -27.385 -19.374 1 92 200 CYS B O 1
ATOM 4067 N N . THR B 1 201 ? 1.568 -26.004 -19.247 1 92.54 201 THR B N 1
ATOM 4068 C CA . THR B 1 201 ? 2.127 -26.552 -18.016 1 92.54 201 THR B CA 1
ATOM 4069 C C . THR B 1 201 ? 2.338 -25.45 -16.981 1 92.54 201 THR B C 1
ATOM 4071 O O . THR B 1 201 ? 2.5 -24.28 -17.337 1 92.54 201 THR B O 1
ATOM 4074 N N . MET B 1 202 ? 2.275 -25.886 -15.744 1 93.24 202 MET B N 1
ATOM 4075 C CA . MET B 1 202 ? 2.462 -24.905 -14.679 1 93.24 202 MET B CA 1
ATOM 4076 C C . MET B 1 202 ? 3.318 -25.478 -13.555 1 93.24 202 MET B C 1
ATOM 4078 O O . MET B 1 202 ? 3.205 -26.66 -13.224 1 93.24 202 MET B O 1
ATOM 4082 N N . CYS B 1 203 ? 4.159 -24.664 -12.984 1 91.09 203 CYS B N 1
ATOM 4083 C CA . CYS B 1 203 ? 4.882 -25.048 -11.776 1 91.09 203 CYS B CA 1
ATOM 4084 C C . CYS B 1 203 ? 5.158 -23.835 -10.897 1 91.09 203 CYS B C 1
ATOM 4086 O O . CYS B 1 203 ? 4.883 -22.701 -11.292 1 91.09 203 CYS B O 1
ATOM 4088 N N . ILE B 1 204 ? 5.661 -24.095 -9.703 1 91.19 204 ILE B N 1
ATOM 4089 C CA . ILE B 1 204 ? 6.078 -23.042 -8.784 1 91.19 204 ILE B CA 1
ATOM 4090 C C . ILE B 1 204 ? 7.595 -22.876 -8.844 1 91.19 204 ILE B C 1
ATOM 4092 O O . ILE B 1 204 ? 8.334 -23.863 -8.84 1 91.19 204 ILE B O 1
ATOM 4096 N N . ALA B 1 205 ? 8.064 -21.667 -9.006 1 90.91 205 ALA B N 1
ATOM 4097 C CA . ALA B 1 205 ? 9.486 -21.336 -8.967 1 90.91 205 ALA B CA 1
ATOM 4098 C C . ALA B 1 205 ? 9.798 -20.396 -7.807 1 90.91 205 ALA B C 1
ATOM 4100 O O . ALA B 1 205 ? 9.719 -19.173 -7.951 1 90.91 205 ALA B O 1
ATOM 4101 N N . PRO B 1 206 ? 10.261 -20.867 -6.664 1 89.43 206 PRO B N 1
ATOM 4102 C CA . PRO B 1 206 ? 10.426 -20.049 -5.46 1 89.43 206 PRO B CA 1
ATOM 4103 C C . PRO B 1 206 ? 11.742 -19.275 -5.447 1 89.43 206 PRO B C 1
ATOM 4105 O O . PRO B 1 206 ? 11.981 -18.47 -4.544 1 89.43 206 PRO B O 1
ATOM 4108 N N . SER B 1 207 ? 12.606 -19.555 -6.411 1 90.62 207 SER B N 1
ATOM 4109 C CA . SER B 1 207 ? 13.906 -18.896 -6.487 1 90.62 207 SER B CA 1
ATOM 4110 C C . SER B 1 207 ? 14.224 -18.462 -7.914 1 90.62 207 SER B C 1
ATOM 4112 O O . SER B 1 207 ? 13.561 -18.891 -8.861 1 90.62 207 SER B O 1
ATOM 4114 N N . LEU B 1 208 ? 15.232 -17.647 -7.965 1 92.23 208 LEU B N 1
ATOM 4115 C CA . LEU B 1 208 ? 15.648 -17.188 -9.286 1 92.23 208 LEU B CA 1
ATOM 4116 C C . LEU B 1 208 ? 16.154 -18.352 -10.132 1 92.23 208 LEU B C 1
ATOM 4118 O O . LEU B 1 208 ? 15.88 -18.418 -11.332 1 92.23 208 LEU B O 1
ATOM 4122 N N . SER B 1 209 ? 16.882 -19.22 -9.486 1 92.31 209 SER B N 1
ATOM 4123 C CA . SER B 1 209 ? 17.383 -20.387 -10.204 1 92.31 209 SER B CA 1
ATOM 4124 C C . SER B 1 209 ? 16.238 -21.264 -10.7 1 92.31 209 SER B C 1
ATOM 4126 O O . SER B 1 209 ? 16.286 -21.783 -11.817 1 92.31 209 SER B O 1
ATOM 4128 N N . ALA B 1 210 ? 15.244 -21.437 -9.897 1 91.6 210 ALA B N 1
ATOM 4129 C CA . ALA B 1 210 ? 14.085 -22.231 -10.295 1 91.6 210 ALA B CA 1
ATOM 4130 C C . ALA B 1 210 ? 13.315 -21.551 -11.423 1 91.6 210 ALA B C 1
ATOM 4132 O O . ALA B 1 210 ? 12.778 -22.221 -12.309 1 91.6 210 ALA B O 1
ATOM 4133 N N . LEU B 1 211 ? 13.261 -20.259 -11.352 1 94.35 211 LEU B N 1
ATOM 4134 C CA . LEU B 1 211 ? 12.598 -19.499 -12.406 1 94.35 211 LEU B CA 1
ATOM 4135 C C . LEU B 1 211 ? 13.309 -19.687 -13.741 1 94.35 211 LEU B C 1
ATOM 4137 O O . LEU B 1 211 ? 12.67 -19.98 -14.754 1 94.35 211 LEU B O 1
ATOM 4141 N N . LEU B 1 212 ? 14.642 -19.589 -13.707 1 94.81 212 LEU B N 1
ATOM 4142 C CA . LEU B 1 212 ? 15.424 -19.777 -14.924 1 94.81 212 LEU B CA 1
ATOM 4143 C C . LEU B 1 212 ? 15.269 -21.198 -15.456 1 94.81 212 LEU B C 1
ATOM 4145 O O . LEU B 1 212 ? 15.078 -21.398 -16.658 1 94.81 212 LEU B O 1
ATOM 4149 N N . ALA B 1 213 ? 15.301 -22.14 -14.539 1 93.35 213 ALA B N 1
ATOM 4150 C CA . ALA B 1 213 ? 15.149 -23.54 -14.927 1 93.35 213 ALA B CA 1
ATOM 4151 C C . ALA B 1 213 ? 13.799 -23.779 -15.598 1 93.35 213 ALA B C 1
ATOM 4153 O O . ALA B 1 213 ? 13.714 -24.499 -16.596 1 93.35 213 ALA B O 1
ATOM 4154 N N . SER B 1 214 ? 12.775 -23.176 -15.053 1 93.52 214 SER B N 1
ATOM 4155 C CA . SER B 1 214 ? 11.431 -23.333 -15.6 1 93.52 214 SER B CA 1
ATOM 4156 C C . SER B 1 214 ? 11.325 -22.715 -16.99 1 93.52 214 SER B C 1
ATOM 4158 O O . SER B 1 214 ? 10.73 -23.305 -17.894 1 93.52 214 SER B O 1
ATOM 4160 N N . MET B 1 215 ? 11.941 -21.585 -17.121 1 95.04 215 MET B N 1
ATOM 4161 C CA . MET B 1 215 ? 11.887 -20.874 -18.395 1 95.04 215 MET B CA 1
ATOM 4162 C C . MET B 1 215 ? 12.567 -21.68 -19.497 1 95.04 215 MET B C 1
ATOM 4164 O O . MET B 1 215 ? 12.001 -21.865 -20.576 1 95.04 215 MET B O 1
ATOM 4168 N N . VAL B 1 216 ? 13.721 -22.252 -19.217 1 94.13 216 VAL B N 1
ATOM 4169 C CA . VAL B 1 216 ? 14.501 -22.934 -20.245 1 94.13 216 VAL B CA 1
ATOM 4170 C C . VAL B 1 216 ? 13.915 -24.32 -20.504 1 94.13 216 VAL B C 1
ATOM 4172 O O . VAL B 1 216 ? 14.265 -24.975 -21.489 1 94.13 216 VAL B O 1
ATOM 4175 N N . SER B 1 217 ? 12.994 -24.795 -19.649 1 91.8 217 SER B N 1
ATOM 4176 C CA . SER B 1 217 ? 12.405 -26.122 -19.792 1 91.8 217 SER B CA 1
ATOM 4177 C C . SER B 1 217 ? 11.017 -26.046 -20.419 1 91.8 217 SER B C 1
ATOM 4179 O O . SER B 1 217 ? 10.253 -27.012 -20.367 1 91.8 217 SER B O 1
ATOM 4181 N N . ASN B 1 218 ? 10.61 -24.876 -20.877 1 91.63 218 ASN B N 1
ATOM 4182 C CA . ASN B 1 218 ? 9.381 -24.667 -21.635 1 91.63 218 ASN B CA 1
ATOM 4183 C C . ASN B 1 218 ? 8.148 -24.77 -20.742 1 91.63 218 ASN B C 1
ATOM 4185 O O . ASN B 1 218 ? 7.113 -25.29 -21.163 1 91.63 218 ASN B O 1
ATOM 4189 N N . VAL B 1 219 ? 8.281 -24.379 -19.525 1 93.05 219 VAL B N 1
ATOM 4190 C CA . VAL B 1 219 ? 7.101 -24.247 -18.677 1 93.05 219 VAL B CA 1
ATOM 4191 C C . VAL B 1 219 ? 6.28 -23.036 -19.117 1 93.05 219 VAL B C 1
ATOM 4193 O O . VAL B 1 219 ? 6.824 -21.945 -19.303 1 93.05 219 VAL B O 1
ATOM 4196 N N . SER B 1 220 ? 4.971 -23.212 -19.249 1 95.05 220 SER B N 1
ATOM 4197 C CA . SER B 1 220 ? 4.116 -22.167 -19.804 1 95.05 220 SER B CA 1
ATOM 4198 C C . SER B 1 220 ? 3.75 -21.132 -18.746 1 95.05 220 SER B C 1
ATOM 4200 O O . SER B 1 220 ? 3.729 -19.932 -19.025 1 95.05 220 SER B O 1
ATOM 4202 N N . LEU B 1 221 ? 3.356 -21.597 -17.552 1 96.19 221 LEU B N 1
ATOM 4203 C CA . LEU B 1 221 ? 2.933 -20.762 -16.433 1 96.19 221 LEU B CA 1
ATOM 4204 C C . LEU B 1 221 ? 3.829 -20.985 -15.219 1 96.19 221 LEU B C 1
ATOM 4206 O O . LEU B 1 221 ? 3.963 -22.114 -14.74 1 96.19 221 LEU B O 1
ATOM 4210 N N . ILE B 1 222 ? 4.418 -19.89 -14.727 1 96 222 ILE B N 1
ATOM 4211 C CA . ILE B 1 222 ? 5.37 -20.031 -13.631 1 96 222 ILE B CA 1
ATOM 4212 C C . ILE B 1 222 ? 4.932 -19.164 -12.452 1 96 222 ILE B C 1
ATOM 4214 O O . ILE B 1 222 ? 5.036 -17.937 -12.504 1 96 222 ILE B O 1
ATOM 4218 N N . GLU B 1 223 ? 4.423 -19.772 -11.423 1 95.55 223 GLU B N 1
ATOM 4219 C CA . GLU B 1 223 ? 4.115 -19.052 -10.191 1 95.55 223 GLU B CA 1
ATOM 4220 C C . GLU B 1 223 ? 5.384 -18.733 -9.406 1 95.55 223 GLU B C 1
ATOM 4222 O O . GLU B 1 223 ? 6.175 -19.629 -9.103 1 95.55 223 GLU B O 1
ATOM 4227 N N . CYS B 1 224 ? 5.582 -17.529 -9.067 1 94.47 224 CYS B N 1
ATOM 4228 C CA . CYS B 1 224 ? 6.84 -17.133 -8.445 1 94.47 224 CYS B CA 1
ATOM 4229 C C . CYS B 1 224 ? 6.596 -16.19 -7.273 1 94.47 224 CYS B C 1
ATOM 4231 O O . CYS B 1 224 ? 6.298 -15.011 -7.471 1 94.47 224 CYS B O 1
ATOM 4233 N N . PRO B 1 225 ? 6.776 -16.623 -6.058 1 95.2 225 PRO B N 1
ATOM 4234 C CA . PRO B 1 225 ? 6.583 -15.781 -4.875 1 95.2 225 PRO B CA 1
ATOM 4235 C C . PRO B 1 225 ? 7.801 -14.915 -4.562 1 95.2 225 PRO B C 1
ATOM 4237 O O . PRO B 1 225 ? 7.759 -14.094 -3.642 1 95.2 225 PRO B O 1
ATOM 4240 N N . LEU B 1 226 ? 8.844 -14.994 -5.316 1 95.36 226 LEU B N 1
ATOM 4241 C CA . LEU B 1 226 ? 10.166 -14.445 -5.036 1 95.36 226 LEU B CA 1
ATOM 4242 C C . LEU B 1 226 ? 10.086 -12.944 -4.774 1 95.36 226 LEU B C 1
ATOM 4244 O O . LEU B 1 226 ? 10.669 -12.447 -3.807 1 95.36 226 LEU B O 1
ATOM 4248 N N . PRO B 1 227 ? 9.326 -12.139 -5.602 1 97.62 227 PRO B N 1
ATOM 4249 C CA . PRO B 1 227 ? 9.28 -10.692 -5.381 1 97.62 227 PRO B CA 1
ATOM 4250 C C . PRO B 1 227 ? 8.821 -10.325 -3.971 1 97.62 227 PRO B C 1
ATOM 4252 O O . PRO B 1 227 ? 9.379 -9.415 -3.354 1 97.62 227 PRO B O 1
ATOM 4255 N N . TRP B 1 228 ? 7.915 -11.04 -3.438 1 96.8 228 TRP B N 1
ATOM 4256 C CA . TRP B 1 228 ? 7.347 -10.742 -2.128 1 96.8 228 TRP B CA 1
ATOM 4257 C C . TRP B 1 228 ? 8.238 -11.28 -1.013 1 96.8 228 TRP B C 1
ATOM 4259 O O . TRP B 1 228 ? 8.47 -10.598 -0.012 1 96.8 228 TRP B O 1
ATOM 4269 N N . THR B 1 229 ? 8.771 -12.485 -1.176 1 95.33 229 THR B N 1
ATOM 4270 C CA . THR B 1 229 ? 9.608 -13.098 -0.151 1 95.33 229 THR B CA 1
ATOM 4271 C C . THR B 1 229 ? 10.867 -12.27 0.086 1 95.33 229 THR B C 1
ATOM 4273 O O . THR B 1 229 ? 11.292 -12.089 1.229 1 95.33 229 THR B O 1
ATOM 4276 N N . LEU B 1 230 ? 11.416 -11.782 -0.963 1 96.94 230 LEU B N 1
ATOM 4277 C CA . LEU B 1 230 ? 12.61 -10.954 -0.843 1 96.94 230 LEU B CA 1
ATOM 4278 C C . LEU B 1 230 ? 12.275 -9.604 -0.217 1 96.94 230 LEU B C 1
ATOM 4280 O O . LEU B 1 230 ? 13.009 -9.114 0.644 1 96.94 230 LEU B O 1
ATOM 4284 N N . ALA B 1 231 ? 11.187 -9.012 -0.688 1 97.56 231 ALA B N 1
ATOM 4285 C CA . ALA B 1 231 ? 10.789 -7.706 -0.169 1 97.56 231 ALA B CA 1
ATOM 4286 C C . ALA B 1 231 ? 10.553 -7.764 1.338 1 97.56 231 ALA B C 1
ATOM 4288 O O . ALA B 1 231 ? 10.911 -6.834 2.064 1 97.56 231 ALA B O 1
ATOM 4289 N N . GLU B 1 232 ? 9.954 -8.804 1.789 1 95.37 232 GLU B N 1
ATOM 4290 C CA . GLU B 1 232 ? 9.695 -8.98 3.215 1 95.37 232 GLU B CA 1
ATOM 4291 C C . GLU B 1 232 ? 10.994 -8.973 4.016 1 95.37 232 GLU B C 1
ATOM 4293 O O . GLU B 1 232 ? 11.01 -8.563 5.179 1 95.37 232 GLU B O 1
ATOM 4298 N N . LYS B 1 233 ? 12.033 -9.393 3.352 1 96.79 233 LYS B N 1
ATOM 4299 C CA . LYS B 1 233 ? 13.33 -9.467 4.019 1 96.79 233 LYS B CA 1
ATOM 4300 C C . LYS B 1 233 ? 14.142 -8.196 3.784 1 96.79 233 LYS B C 1
ATOM 4302 O O . LYS B 1 233 ? 15.305 -8.113 4.186 1 96.79 233 LYS B O 1
ATOM 4307 N N . GLY B 1 234 ? 13.557 -7.235 3.091 1 97.95 234 GLY B N 1
ATOM 4308 C CA . GLY B 1 234 ? 14.256 -5.993 2.804 1 97.95 234 GLY B CA 1
ATOM 4309 C C . GLY B 1 234 ? 15.289 -6.13 1.701 1 97.95 234 GLY B C 1
ATOM 4310 O O . GLY B 1 234 ? 16.248 -5.359 1.643 1 97.95 234 GLY B O 1
ATOM 4311 N N . VAL B 1 235 ? 15.094 -7.154 0.832 1 98.1 235 VAL B N 1
ATOM 4312 C CA . VAL B 1 235 ? 16.077 -7.457 -0.203 1 98.1 235 VAL B CA 1
ATOM 4313 C C . VAL B 1 235 ? 15.515 -7.086 -1.574 1 98.1 235 VAL B C 1
ATOM 4315 O O . VAL B 1 235 ? 14.369 -7.412 -1.891 1 98.1 235 VAL B O 1
ATOM 4318 N N . ALA B 1 236 ? 16.317 -6.384 -2.359 1 98.02 236 ALA B N 1
ATOM 4319 C CA . ALA B 1 236 ? 15.934 -5.977 -3.708 1 98.02 236 ALA B CA 1
ATOM 4320 C C . ALA B 1 236 ? 16.622 -6.843 -4.759 1 98.02 236 ALA B C 1
ATOM 4322 O O . ALA B 1 236 ? 17.795 -7.196 -4.61 1 98.02 236 ALA B O 1
ATOM 4323 N N . LEU B 1 237 ? 15.842 -7.148 -5.782 1 96.24 237 LEU B N 1
ATOM 4324 C CA . LEU B 1 237 ? 16.421 -7.791 -6.956 1 96.24 237 LEU B CA 1
ATOM 4325 C C . LEU B 1 237 ? 17.199 -6.784 -7.798 1 96.24 237 LEU B C 1
ATOM 4327 O O . LEU B 1 237 ? 16.739 -5.66 -8.011 1 96.24 237 LEU B O 1
ATOM 4331 N N . TYR B 1 238 ? 18.298 -7.127 -8.182 1 93.64 238 TYR B N 1
ATOM 4332 C CA . TYR B 1 238 ? 19.167 -6.338 -9.048 1 93.64 238 TYR B CA 1
ATOM 4333 C C . TYR B 1 238 ? 19.68 -7.175 -10.214 1 93.64 238 TYR B C 1
ATOM 4335 O O . TYR B 1 238 ? 20.827 -7.628 -10.204 1 93.64 238 TYR B O 1
ATOM 4343 N N . LEU B 1 239 ? 18.856 -7.329 -11.249 1 90.84 239 LEU B N 1
ATOM 4344 C CA . LEU B 1 239 ? 19.144 -8.231 -12.359 1 90.84 239 LEU B CA 1
ATOM 4345 C C . LEU B 1 239 ? 19.785 -7.477 -13.519 1 90.84 239 LEU B C 1
ATOM 4347 O O . LEU B 1 239 ? 19.414 -6.336 -13.804 1 90.84 239 LEU B O 1
ATOM 4351 N N . PRO B 1 240 ? 20.748 -8.028 -14.098 1 86.07 240 PRO B N 1
ATOM 4352 C CA . PRO B 1 240 ? 21.391 -7.425 -15.268 1 86.07 240 PRO B CA 1
ATOM 4353 C C . PRO B 1 240 ? 20.57 -7.592 -16.545 1 86.07 240 PRO B C 1
ATOM 4355 O O . PRO B 1 240 ? 20.952 -8.359 -17.432 1 86.07 240 PRO B O 1
ATOM 4358 N N . LEU B 1 241 ? 19.529 -6.885 -16.641 1 83.35 241 LEU B N 1
ATOM 4359 C CA . LEU B 1 241 ? 18.599 -7.07 -17.749 1 83.35 241 LEU B CA 1
ATOM 4360 C C . LEU B 1 241 ? 18.903 -6.096 -18.882 1 83.35 241 LEU B C 1
ATOM 4362 O O . LEU B 1 241 ? 18.389 -6.248 -19.993 1 83.35 241 LEU B O 1
ATOM 4366 N N . LYS B 1 242 ? 19.675 -5.001 -18.522 1 66.98 242 LYS B N 1
ATOM 4367 C CA . LYS B 1 242 ? 20.033 -4.075 -19.591 1 66.98 242 LYS B CA 1
ATOM 4368 C C . LYS B 1 242 ? 20.99 -4.726 -20.586 1 66.98 242 LYS B C 1
ATOM 4370 O O . LYS B 1 242 ? 21.728 -5.648 -20.232 1 66.98 242 LYS B O 1
ATOM 4375 N N . ASP B 1 243 ? 21.022 -4.244 -21.791 1 58.89 243 ASP B N 1
ATOM 4376 C CA . ASP B 1 243 ? 21.616 -4.604 -23.075 1 58.89 243 ASP B CA 1
ATOM 4377 C C . ASP B 1 243 ? 22.293 -5.97 -23.004 1 58.89 243 ASP B C 1
ATOM 4379 O O . ASP B 1 243 ? 23.353 -6.112 -22.389 1 58.89 243 ASP B O 1
ATOM 4383 N N . ALA B 1 244 ? 21.387 -7.049 -23.144 1 47.68 244 ALA B N 1
ATOM 4384 C CA . ALA B 1 244 ? 21.901 -8.402 -23.342 1 47.68 244 ALA B CA 1
ATOM 4385 C C . ALA B 1 244 ? 23.263 -8.375 -24.028 1 47.68 244 ALA B C 1
ATOM 4387 O O . ALA B 1 244 ? 24.076 -9.285 -23.844 1 47.68 244 ALA B O 1
ATOM 4388 N N . MET B 1 245 ? 23.473 -7.364 -24.887 1 43.15 245 MET B N 1
ATOM 4389 C CA . MET B 1 245 ? 24.709 -7.307 -25.663 1 43.15 245 MET B CA 1
ATOM 4390 C C . MET B 1 245 ? 25.788 -6.535 -24.91 1 43.15 245 MET B C 1
ATOM 4392 O O . MET B 1 245 ? 26.919 -6.42 -25.384 1 43.15 245 MET B O 1
ATOM 4396 N N . ALA B 1 246 ? 25.37 -5.881 -23.883 1 48.01 246 ALA B N 1
ATOM 4397 C CA . ALA B 1 246 ? 26.457 -5.138 -23.252 1 48.01 246 ALA B CA 1
ATOM 4398 C C . ALA B 1 246 ? 27.314 -6.053 -22.382 1 48.01 246 ALA B C 1
ATOM 4400 O O . ALA B 1 246 ? 26.79 -6.918 -21.676 1 48.01 246 ALA B O 1
ATOM 4401 N N . THR B 1 247 ? 28.498 -6.489 -22.773 1 41.11 247 THR B N 1
ATOM 4402 C CA . THR B 1 247 ? 29.575 -7.225 -22.119 1 41.11 247 THR B CA 1
ATOM 4403 C C . THR B 1 247 ? 29.827 -6.681 -20.716 1 41.11 247 THR B C 1
ATOM 4405 O O . THR B 1 247 ? 30.678 -5.809 -20.525 1 41.11 247 THR B O 1
ATOM 4408 N N . VAL B 1 248 ? 28.832 -6.139 -20.113 1 47.48 248 VAL B N 1
ATOM 4409 C CA . VAL B 1 248 ? 29.263 -5.603 -18.827 1 47.48 248 VAL B CA 1
ATOM 4410 C C . VAL B 1 248 ? 29.912 -6.708 -17.997 1 47.48 248 VAL B C 1
ATOM 4412 O O . VAL B 1 248 ? 29.299 -7.75 -17.751 1 47.48 248 VAL B O 1
ATOM 4415 N N . PRO B 1 249 ? 31.222 -6.691 -17.756 1 47.22 249 PRO B N 1
ATOM 4416 C CA . PRO B 1 249 ? 32.1 -7.663 -17.1 1 47.22 249 PRO B CA 1
ATOM 4417 C C . PRO B 1 249 ? 31.612 -8.052 -15.707 1 47.22 249 PRO B C 1
ATOM 4419 O O . PRO B 1 249 ? 31.848 -9.176 -15.257 1 47.22 249 PRO B O 1
ATOM 4422 N N . GLU B 1 250 ? 31.41 -7.08 -14.704 1 51.08 250 GLU B N 1
ATOM 4423 C CA . GLU B 1 250 ? 31.541 -7.528 -13.321 1 51.08 250 GLU B CA 1
ATOM 4424 C C . GLU B 1 250 ? 30.238 -8.136 -12.811 1 51.08 250 GLU B C 1
ATOM 4426 O O . GLU B 1 250 ? 29.152 -7.645 -13.128 1 51.08 250 GLU B O 1
ATOM 4431 N N . PRO B 1 251 ? 30.449 -9.431 -12.364 1 53.01 251 PRO B N 1
ATOM 4432 C CA . PRO B 1 251 ? 29.344 -10.151 -11.727 1 53.01 251 PRO B CA 1
ATOM 4433 C C . PRO B 1 251 ? 28.588 -9.296 -10.713 1 53.01 251 PRO B C 1
ATOM 4435 O O . PRO B 1 251 ? 29.194 -8.743 -9.792 1 53.01 251 PRO B O 1
ATOM 4438 N N . LEU B 1 252 ? 27.526 -8.636 -11.064 1 63.88 252 LEU B N 1
ATOM 4439 C CA . LEU B 1 252 ? 26.708 -7.873 -10.127 1 63.88 252 LEU B CA 1
ATOM 4440 C C . LEU B 1 252 ? 25.822 -8.799 -9.301 1 63.88 252 LEU B C 1
ATOM 4442 O O . LEU B 1 252 ? 25.249 -9.753 -9.832 1 63.88 252 LEU B O 1
ATOM 4446 N N . ALA B 1 253 ? 25.99 -8.758 -7.994 1 72.03 253 ALA B N 1
ATOM 4447 C CA . ALA B 1 253 ? 25.11 -9.498 -7.093 1 72.03 253 ALA B CA 1
ATOM 4448 C C . ALA B 1 253 ? 23.643 -9.209 -7.4 1 72.03 253 ALA B C 1
ATOM 4450 O O . ALA B 1 253 ? 23.226 -8.049 -7.435 1 72.03 253 ALA B O 1
ATOM 4451 N N . PRO B 1 254 ? 22.961 -10.291 -7.67 1 87.9 254 PRO B N 1
ATOM 4452 C CA . PRO B 1 254 ? 21.58 -10.113 -8.122 1 87.9 254 PRO B CA 1
ATOM 4453 C C . PRO B 1 254 ? 20.647 -9.652 -7.004 1 87.9 254 PRO B C 1
ATOM 4455 O O . PRO B 1 254 ? 19.487 -9.32 -7.26 1 87.9 254 PRO B O 1
ATOM 4458 N N . LEU B 1 255 ? 21.255 -9.602 -5.773 1 93.13 255 LEU B N 1
ATOM 4459 C CA . LEU B 1 255 ? 20.448 -9.224 -4.617 1 93.13 255 LEU B CA 1
ATOM 4460 C C . LEU B 1 255 ? 21.112 -8.094 -3.837 1 93.13 255 LEU B C 1
ATOM 4462 O O . LEU B 1 255 ? 22.326 -8.111 -3.624 1 93.13 255 LEU B O 1
ATOM 4466 N N . LEU B 1 256 ? 20.39 -7.13 -3.506 1 95.62 256 LEU B N 1
ATOM 4467 C CA . LEU B 1 256 ? 20.833 -6.046 -2.636 1 95.62 256 LEU B CA 1
ATOM 4468 C C . LEU B 1 256 ? 20.095 -6.084 -1.302 1 95.62 256 LEU B C 1
ATOM 4470 O O . LEU B 1 256 ? 18.873 -5.924 -1.259 1 95.62 256 LEU B O 1
ATOM 4474 N N . ASP B 1 257 ? 20.771 -6.362 -0.264 1 97.11 257 ASP B N 1
ATOM 4475 C CA . ASP B 1 257 ? 20.19 -6.286 1.073 1 97.11 257 ASP B CA 1
ATOM 4476 C C . ASP B 1 257 ? 20.151 -4.844 1.574 1 97.11 257 ASP B C 1
ATOM 4478 O O . ASP B 1 257 ? 21.139 -4.341 2.112 1 97.11 257 ASP B O 1
ATOM 4482 N N . LEU B 1 258 ? 19.08 -4.169 1.527 1 97.87 258 LEU B N 1
ATOM 4483 C CA . LEU B 1 258 ? 18.955 -2.741 1.798 1 97.87 258 LEU B CA 1
ATOM 4484 C C . LEU B 1 258 ? 18.916 -2.473 3.299 1 97.87 258 LEU B C 1
ATOM 4486 O O . LEU B 1 258 ? 18.874 -1.318 3.727 1 97.87 258 LEU B O 1
ATOM 4490 N N . ASN B 1 259 ? 18.974 -3.538 4.075 1 96.99 259 ASN B N 1
ATOM 4491 C CA . ASN B 1 259 ? 19.123 -3.36 5.515 1 96.99 259 ASN B CA 1
ATOM 4492 C C . ASN B 1 259 ? 20.534 -2.909 5.882 1 96.99 259 ASN B C 1
ATOM 4494 O O . ASN B 1 259 ? 20.768 -2.431 6.993 1 96.99 259 ASN B O 1
ATOM 4498 N N . ASP B 1 260 ? 21.441 -3.154 4.959 1 96.56 260 ASP B N 1
ATOM 4499 C CA . ASP B 1 260 ? 22.84 -2.831 5.224 1 96.56 260 ASP B CA 1
ATOM 4500 C C . ASP B 1 260 ? 23.031 -1.327 5.406 1 96.56 260 ASP B C 1
ATOM 4502 O O . ASP B 1 260 ? 22.593 -0.535 4.569 1 96.56 260 ASP B O 1
ATOM 4506 N N . ASN B 1 261 ? 23.728 -0.879 6.384 1 96.03 261 ASN B N 1
ATOM 4507 C CA . ASN B 1 261 ? 23.953 0.522 6.721 1 96.03 261 ASN B CA 1
ATOM 4508 C C . ASN B 1 261 ? 24.76 1.236 5.641 1 96.03 261 ASN B C 1
ATOM 4510 O O . ASN B 1 261 ? 24.793 2.467 5.596 1 96.03 261 ASN B O 1
ATOM 4514 N N . MET B 1 262 ? 25.364 0.461 4.794 1 96.23 262 MET B N 1
ATOM 4515 C CA . MET B 1 262 ? 26.136 1.068 3.714 1 96.23 262 MET B CA 1
ATOM 4516 C C . MET B 1 262 ? 25.239 1.899 2.803 1 96.23 262 MET B C 1
ATOM 4518 O O . MET B 1 262 ? 25.719 2.78 2.088 1 96.23 262 MET B O 1
ATOM 4522 N N . TYR B 1 263 ? 23.942 1.642 2.902 1 96.96 263 TYR B N 1
ATOM 4523 C CA . TYR B 1 263 ? 23.025 2.337 2.006 1 96.96 263 TYR B CA 1
ATOM 4524 C C . TYR B 1 263 ? 22.415 3.556 2.687 1 96.96 263 TYR B C 1
ATOM 4526 O O . TYR B 1 263 ? 21.615 4.276 2.085 1 96.96 263 TYR B O 1
ATOM 4534 N N . ALA B 1 264 ? 22.806 3.877 3.854 1 95.92 264 ALA B N 1
ATOM 4535 C CA . ALA B 1 264 ? 22.177 4.903 4.682 1 95.92 264 ALA B CA 1
ATOM 4536 C C . ALA B 1 264 ? 22.231 6.267 3.999 1 95.92 264 ALA B C 1
ATOM 4538 O O . ALA B 1 264 ? 21.381 7.126 4.247 1 95.92 264 ALA B O 1
ATOM 4539 N N . LEU B 1 265 ? 23.251 6.498 3.101 1 96.7 265 LEU B N 1
ATOM 4540 C CA . LEU B 1 265 ? 23.374 7.796 2.447 1 96.7 265 LEU B CA 1
ATOM 4541 C C . LEU B 1 265 ? 23.528 7.632 0.938 1 96.7 265 LEU B C 1
ATOM 4543 O O . LEU B 1 265 ? 23.984 8.551 0.253 1 96.7 265 LEU B O 1
ATOM 4547 N N . ASP B 1 266 ? 23.182 6.438 0.38 1 97.03 266 ASP B N 1
ATOM 4548 C CA . ASP B 1 266 ? 23.291 6.152 -1.048 1 97.03 266 ASP B CA 1
ATOM 4549 C C . ASP B 1 266 ? 22.126 6.765 -1.821 1 97.03 266 ASP B C 1
ATOM 4551 O O . ASP B 1 266 ? 21.015 6.23 -1.807 1 97.03 266 ASP B O 1
ATOM 4555 N N . ILE B 1 267 ? 22.316 7.809 -2.578 1 96.42 267 ILE B N 1
ATOM 4556 C CA . ILE B 1 267 ? 21.244 8.586 -3.19 1 96.42 267 ILE B CA 1
ATOM 4557 C C . ILE B 1 267 ? 20.907 8.007 -4.563 1 96.42 267 ILE B C 1
ATOM 4559 O O . ILE B 1 267 ? 20.122 8.591 -5.314 1 96.42 267 ILE B O 1
ATOM 4563 N N . ASN B 1 268 ? 21.468 6.867 -4.923 1 96.26 268 ASN B N 1
ATOM 4564 C CA . ASN B 1 268 ? 21.169 6.21 -6.191 1 96.26 268 ASN B CA 1
ATOM 4565 C C . ASN B 1 268 ? 19.909 5.354 -6.096 1 96.26 268 ASN B C 1
ATOM 4567 O O . ASN B 1 268 ? 19.552 4.887 -5.013 1 96.26 268 ASN B O 1
ATOM 4571 N N . PRO B 1 269 ? 19.247 5.229 -7.21 1 96.44 269 PRO B N 1
ATOM 4572 C CA . PRO B 1 269 ? 18.143 4.266 -7.207 1 96.44 269 PRO B CA 1
ATOM 4573 C C . PRO B 1 269 ? 18.611 2.833 -6.968 1 96.44 269 PRO B C 1
ATOM 4575 O O . PRO B 1 269 ? 19.816 2.568 -6.946 1 96.44 269 PRO B O 1
ATOM 4578 N N . ILE B 1 270 ? 17.693 1.898 -6.766 1 96.76 270 ILE B N 1
ATOM 4579 C CA . ILE B 1 270 ? 18.073 0.499 -6.606 1 96.76 270 ILE B CA 1
ATOM 4580 C C . ILE B 1 270 ? 18.884 0.042 -7.816 1 96.76 270 ILE B C 1
ATOM 4582 O O . ILE B 1 270 ? 19.977 -0.51 -7.667 1 96.76 270 ILE B O 1
ATOM 4586 N N . ALA B 1 271 ? 18.325 0.276 -8.984 1 93.28 271 ALA B N 1
ATOM 4587 C CA . ALA B 1 271 ? 18.989 -0.067 -10.239 1 93.28 271 ALA B CA 1
ATOM 4588 C C . ALA B 1 271 ? 18.947 1.103 -11.219 1 93.28 271 ALA B C 1
ATOM 4590 O O . ALA B 1 271 ? 17.868 1.578 -11.581 1 93.28 271 ALA B O 1
ATOM 4591 N N . ASP B 1 272 ? 20.108 1.482 -11.643 1 89.74 272 ASP B N 1
ATOM 4592 C CA . ASP B 1 272 ? 20.196 2.582 -12.598 1 89.74 272 ASP B CA 1
ATOM 4593 C C . ASP B 1 272 ? 19.515 2.22 -13.916 1 89.74 272 ASP B C 1
ATOM 4595 O O . ASP B 1 272 ? 19.73 1.132 -14.454 1 89.74 272 ASP B O 1
ATOM 4599 N N . GLY B 1 273 ? 18.688 3.091 -14.389 1 89.36 273 GLY B N 1
ATOM 4600 C CA . GLY B 1 273 ? 18.014 2.861 -15.657 1 89.36 273 GLY B CA 1
ATOM 4601 C C . GLY B 1 273 ? 16.707 2.104 -15.509 1 89.36 273 GLY B C 1
ATOM 4602 O O . GLY B 1 273 ? 15.955 1.96 -16.475 1 89.36 273 GLY B O 1
ATOM 4603 N N . CYS B 1 274 ? 16.441 1.604 -14.308 1 93.95 274 CYS B N 1
ATOM 4604 C CA . CYS B 1 274 ? 15.176 0.92 -14.066 1 93.95 274 CYS B CA 1
ATOM 4605 C C . CYS B 1 274 ? 14.007 1.895 -14.14 1 93.95 274 CYS B C 1
ATOM 4607 O O . CYS B 1 274 ? 14.072 2.992 -13.583 1 93.95 274 CYS B O 1
ATOM 4609 N N . SER B 1 275 ? 12.961 1.54 -14.812 1 94.85 275 SER B N 1
ATOM 4610 C CA . SER B 1 275 ? 11.852 2.456 -15.057 1 94.85 275 SER B CA 1
ATOM 4611 C C . SER B 1 275 ? 10.698 2.196 -14.095 1 94.85 275 SER B C 1
ATOM 4613 O O . SER B 1 275 ? 9.613 2.76 -14.251 1 94.85 275 SER B O 1
ATOM 4615 N N . CYS B 1 276 ? 10.911 1.292 -13.169 1 97.37 276 CYS B N 1
ATOM 4616 C CA . CYS B 1 276 ? 9.814 1 -12.254 1 97.37 276 CYS B CA 1
ATOM 4617 C C . CYS B 1 276 ? 9.48 2.215 -11.396 1 97.37 276 CYS B C 1
ATOM 4619 O O . CYS B 1 276 ? 10.248 3.178 -11.352 1 97.37 276 CYS B O 1
ATOM 4621 N N . PHE B 1 277 ? 8.364 2.235 -10.775 1 97.72 277 PHE B N 1
ATOM 4622 C CA . PHE B 1 277 ? 7.889 3.337 -9.947 1 97.72 277 PHE B CA 1
ATOM 4623 C C . PHE B 1 277 ? 8.896 3.665 -8.852 1 97.72 277 PHE B C 1
ATOM 4625 O O . PHE B 1 277 ? 9.199 4.835 -8.61 1 97.72 277 PHE B O 1
ATOM 4632 N N . THR B 1 278 ? 9.391 2.694 -8.146 1 97.96 278 THR B N 1
ATOM 4633 C CA . THR B 1 278 ? 10.294 2.858 -7.012 1 97.96 278 THR B CA 1
ATOM 4634 C C . THR B 1 278 ? 11.593 3.53 -7.448 1 97.96 278 THR B C 1
ATOM 4636 O O . THR B 1 278 ? 11.983 4.559 -6.892 1 97.96 278 THR B O 1
ATOM 4639 N N . CYS B 1 279 ? 12.226 3.05 -8.456 1 97.23 279 CYS B N 1
ATOM 4640 C CA . CYS B 1 279 ? 13.541 3.533 -8.863 1 97.23 279 CYS B CA 1
ATOM 4641 C C . CYS B 1 279 ? 13.447 4.927 -9.47 1 97.23 279 CYS B C 1
ATOM 4643 O O . CYS B 1 279 ? 14.396 5.71 -9.389 1 97.23 279 CYS B O 1
ATOM 4645 N N . LYS B 1 280 ? 12.332 5.236 -10.055 1 96.73 280 LYS B N 1
ATOM 4646 C CA . LYS B 1 280 ? 12.169 6.553 -10.665 1 96.73 280 LYS B CA 1
ATOM 4647 C C . LYS B 1 280 ? 11.993 7.633 -9.602 1 96.73 280 LYS B C 1
ATOM 4649 O O . LYS B 1 280 ? 12.169 8.821 -9.882 1 96.73 280 LYS B O 1
ATOM 4654 N N . ARG B 1 281 ? 11.72 7.186 -8.327 1 95.56 281 ARG B N 1
ATOM 4655 C CA . ARG B 1 281 ? 11.267 8.199 -7.379 1 95.56 281 ARG B CA 1
ATOM 4656 C C . ARG B 1 281 ? 12.061 8.126 -6.079 1 95.56 281 ARG B C 1
ATOM 4658 O O . ARG B 1 281 ? 12.082 9.085 -5.304 1 95.56 281 ARG B O 1
ATOM 4665 N N . HIS B 1 282 ? 12.666 7.023 -5.823 1 96.86 282 HIS B N 1
ATOM 4666 C CA . HIS B 1 282 ? 13.299 6.831 -4.523 1 96.86 282 HIS B CA 1
ATOM 4667 C C . HIS B 1 282 ? 14.733 6.335 -4.677 1 96.86 282 HIS B C 1
ATOM 4669 O O . HIS B 1 282 ? 15.066 5.683 -5.669 1 96.86 282 HIS B O 1
ATOM 4675 N N . CYS B 1 283 ? 15.485 6.638 -3.709 1 96.96 283 CYS B N 1
ATOM 4676 C CA . CYS B 1 283 ? 16.867 6.174 -3.683 1 96.96 283 CYS B CA 1
ATOM 4677 C C . CYS B 1 283 ? 17.061 5.098 -2.621 1 96.96 283 CYS B C 1
ATOM 4679 O O . CYS B 1 283 ? 16.169 4.856 -1.806 1 96.96 283 CYS B O 1
ATOM 4681 N N . ARG B 1 284 ? 18.197 4.445 -2.595 1 97.93 284 ARG B N 1
ATOM 4682 C CA . ARG B 1 284 ? 18.509 3.35 -1.681 1 97.93 284 ARG B CA 1
ATOM 4683 C C . ARG B 1 284 ? 18.523 3.831 -0.234 1 97.93 284 ARG B C 1
ATOM 4685 O O . ARG B 1 284 ? 18.069 3.121 0.666 1 97.93 284 ARG B O 1
ATOM 4692 N N . ALA B 1 285 ? 18.94 5.047 -0.01 1 97.69 285 ALA B N 1
ATOM 4693 C CA . ALA B 1 285 ? 19.022 5.588 1.344 1 97.69 285 ALA B CA 1
ATOM 4694 C C . ALA B 1 285 ? 17.634 5.728 1.964 1 97.69 285 ALA B C 1
ATOM 4696 O O . ALA B 1 285 ? 17.436 5.402 3.137 1 97.69 285 ALA B O 1
ATOM 4697 N N . TYR B 1 286 ? 16.741 6.233 1.178 1 97.28 286 TYR B N 1
ATOM 4698 C CA . TYR B 1 286 ? 15.384 6.402 1.685 1 97.28 286 TYR B CA 1
ATOM 4699 C C . TYR B 1 286 ? 14.741 5.052 1.982 1 97.28 286 TYR B C 1
ATOM 4701 O O . TYR B 1 286 ? 14.099 4.879 3.021 1 97.28 286 TYR B O 1
ATOM 4709 N N . LEU B 1 287 ? 14.929 4.128 1.094 1 97.69 287 LEU B N 1
ATOM 4710 C CA . LEU B 1 287 ? 14.38 2.794 1.313 1 97.69 287 LEU B CA 1
ATOM 4711 C C . LEU B 1 287 ? 14.985 2.155 2.558 1 97.69 287 LEU B C 1
ATOM 4713 O O . LEU B 1 287 ? 14.273 1.532 3.349 1 97.69 287 LEU B O 1
ATOM 4717 N N . HIS B 1 288 ? 16.275 2.281 2.694 1 97.48 288 HIS B N 1
ATOM 4718 C CA . HIS B 1 288 ? 16.952 1.816 3.899 1 97.48 288 HIS B CA 1
ATOM 4719 C C . HIS B 1 288 ? 16.323 2.418 5.152 1 97.48 288 HIS B C 1
ATOM 4721 O O . HIS B 1 288 ? 16.072 1.708 6.128 1 97.48 288 HIS B O 1
ATOM 4727 N N . HIS B 1 289 ? 16.059 3.644 5.085 1 94.79 289 HIS B N 1
ATOM 4728 C CA . HIS B 1 289 ? 15.436 4.334 6.209 1 94.79 289 HIS B CA 1
ATOM 4729 C C . HIS B 1 289 ? 14.071 3.738 6.535 1 94.79 289 HIS B C 1
ATOM 4731 O O . HIS B 1 289 ? 13.789 3.416 7.691 1 94.79 289 HIS B O 1
ATOM 4737 N N . LEU B 1 290 ? 13.256 3.607 5.531 1 94.52 290 LEU B N 1
ATOM 4738 C CA . LEU B 1 290 ? 11.918 3.061 5.732 1 94.52 290 LEU B CA 1
ATOM 4739 C C . LEU B 1 290 ? 11.986 1.675 6.364 1 94.52 290 LEU B C 1
ATOM 4741 O O . LEU B 1 290 ? 11.165 1.337 7.219 1 94.52 290 LEU B O 1
ATOM 4745 N N . LEU B 1 291 ? 12.937 0.874 5.932 1 95.31 291 LEU B N 1
ATOM 4746 C CA . LEU B 1 291 ? 13.117 -0.466 6.48 1 95.31 291 LEU B CA 1
ATOM 4747 C C . LEU B 1 291 ? 13.498 -0.404 7.955 1 95.31 291 LEU B C 1
ATOM 4749 O O . LEU B 1 291 ? 12.956 -1.151 8.773 1 95.31 291 LEU B O 1
ATOM 4753 N N . THR B 1 292 ? 14.352 0.504 8.259 1 92.51 292 THR B N 1
ATOM 4754 C CA . THR B 1 292 ? 14.861 0.616 9.622 1 92.51 292 THR B CA 1
ATOM 4755 C C . THR B 1 292 ? 13.751 1.038 10.581 1 92.51 292 THR B C 1
ATOM 4757 O O . THR B 1 292 ? 13.729 0.614 11.738 1 92.51 292 THR B O 1
ATOM 4760 N N . VAL B 1 293 ? 12.833 1.865 10.12 1 89 293 VAL B N 1
ATOM 4761 C CA . VAL B 1 293 ? 11.774 2.359 10.994 1 89 293 VAL B CA 1
ATOM 4762 C C . VAL B 1 293 ? 10.513 1.519 1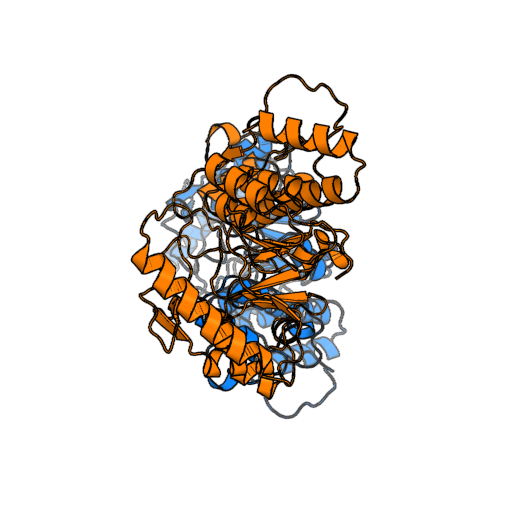0.804 1 89 293 VAL B C 1
ATOM 4764 O O . VAL B 1 293 ? 9.451 1.854 11.333 1 89 293 VAL B O 1
ATOM 4767 N N . GLN B 1 294 ? 10.508 0.524 9.921 1 88.09 294 GLN B N 1
ATOM 4768 C CA . GLN B 1 294 ? 9.454 -0.463 9.709 1 88.09 294 GLN B CA 1
ATOM 4769 C C . GLN B 1 294 ? 8.178 0.197 9.194 1 88.09 294 GLN B C 1
ATOM 4771 O O . GLN B 1 294 ? 7.084 -0.087 9.686 1 88.09 294 GLN B O 1
ATOM 4776 N N . GLU B 1 295 ? 8.462 1.121 8.29 1 88.16 295 GLU B N 1
ATOM 4777 C CA . GLU B 1 295 ? 7.325 1.752 7.625 1 88.16 295 GLU B CA 1
ATOM 4778 C C . GLU B 1 295 ? 6.812 0.893 6.474 1 88.16 295 GLU B C 1
ATOM 4780 O O . GLU B 1 295 ? 7.601 0.317 5.722 1 88.16 295 GLU B O 1
ATOM 4785 N N . MET B 1 296 ? 5.493 0.875 6.259 1 88.46 296 MET B N 1
ATOM 4786 C CA . MET B 1 296 ? 4.819 -0.06 5.362 1 88.46 296 MET B CA 1
ATOM 4787 C C . MET B 1 296 ? 5.268 0.15 3.92 1 88.46 296 MET B C 1
ATOM 4789 O O . MET B 1 296 ? 5.371 -0.808 3.152 1 88.46 296 MET B O 1
ATOM 4793 N N . ASN B 1 297 ? 5.615 1.274 3.594 1 93.28 297 ASN B N 1
ATOM 4794 C CA . ASN B 1 297 ? 5.964 1.584 2.212 1 93.28 297 ASN B CA 1
ATOM 4795 C C . ASN B 1 297 ? 7.294 0.951 1.813 1 93.28 297 ASN B C 1
ATOM 4797 O O . ASN B 1 297 ? 7.61 0.856 0.626 1 93.28 297 ASN B O 1
ATOM 4801 N N . SER B 1 298 ? 8.131 0.59 2.823 1 94.64 298 SER B N 1
ATOM 4802 C CA . SER B 1 298 ? 9.36 -0.109 2.462 1 94.64 298 SER B CA 1
ATOM 4803 C C . SER B 1 298 ? 9.062 -1.392 1.695 1 94.64 298 SER B C 1
ATOM 4805 O O . SER B 1 298 ? 9.612 -1.618 0.614 1 94.64 298 SER B O 1
ATOM 4807 N N . GLU B 1 299 ? 8.109 -2.124 2.199 1 95.19 299 GLU B N 1
ATOM 4808 C CA . GLU B 1 299 ? 7.753 -3.392 1.569 1 95.19 299 GLU B CA 1
ATOM 4809 C C . GLU B 1 299 ? 7.037 -3.167 0.241 1 95.19 299 GLU B C 1
ATOM 4811 O O . GLU B 1 299 ? 7.326 -3.841 -0.749 1 95.19 299 GLU B O 1
ATOM 4816 N N . ILE B 1 300 ? 6.136 -2.21 0.188 1 96.44 300 ILE B N 1
ATOM 4817 C CA . ILE B 1 300 ? 5.368 -1.924 -1.018 1 96.44 300 ILE B CA 1
ATOM 4818 C C . ILE B 1 300 ? 6.313 -1.532 -2.151 1 96.44 300 ILE B C 1
ATOM 4820 O O . ILE B 1 300 ? 6.243 -2.09 -3.249 1 96.44 300 ILE B O 1
ATOM 4824 N N . LEU B 1 301 ? 7.202 -0.627 -1.882 1 97.85 301 LEU B N 1
ATOM 4825 C CA . LEU B 1 301 ? 8.129 -0.12 -2.888 1 97.85 301 LEU B CA 1
ATOM 4826 C C . LEU B 1 301 ? 9.079 -1.219 -3.355 1 97.85 301 LEU B C 1
ATOM 4828 O O . LEU B 1 301 ? 9.404 -1.302 -4.541 1 97.85 301 LEU B O 1
ATOM 4832 N N . LEU B 1 302 ? 9.457 -2.054 -2.402 1 98.17 302 LEU B N 1
ATOM 4833 C CA . LEU B 1 302 ? 10.356 -3.145 -2.761 1 98.17 302 LEU B CA 1
ATOM 4834 C C . LEU B 1 302 ? 9.638 -4.181 -3.619 1 98.17 302 LEU B C 1
ATOM 4836 O O . LEU B 1 302 ? 10.214 -4.713 -4.571 1 98.17 302 LEU B O 1
ATOM 4840 N N . VAL B 1 303 ? 8.423 -4.488 -3.292 1 98.15 303 VAL B N 1
ATOM 4841 C CA . VAL B 1 303 ? 7.658 -5.433 -4.099 1 98.15 303 VAL B CA 1
ATOM 4842 C C . VAL B 1 303 ? 7.483 -4.882 -5.512 1 98.15 303 VAL B C 1
ATOM 4844 O O . VAL B 1 303 ? 7.614 -5.618 -6.493 1 98.15 303 VAL B O 1
ATOM 4847 N N . ILE B 1 304 ? 7.174 -3.597 -5.609 1 98.61 304 ILE B N 1
ATOM 4848 C CA . ILE B 1 304 ? 7.01 -2.967 -6.914 1 98.61 304 ILE B CA 1
ATOM 4849 C C . ILE B 1 304 ? 8.272 -3.172 -7.749 1 98.61 304 ILE B C 1
ATOM 4851 O O . ILE B 1 304 ? 8.197 -3.595 -8.905 1 98.61 304 ILE B O 1
ATOM 4855 N N . HIS B 1 305 ? 9.414 -2.925 -7.157 1 98.58 305 HIS B N 1
ATOM 4856 C CA . HIS B 1 305 ? 10.677 -3.072 -7.871 1 98.58 305 HIS B CA 1
ATOM 4857 C C . HIS B 1 305 ? 10.944 -4.531 -8.225 1 98.58 305 HIS B C 1
ATOM 4859 O O . HIS B 1 305 ? 11.236 -4.851 -9.379 1 98.58 305 HIS B O 1
ATOM 4865 N N . ASN B 1 306 ? 10.813 -5.367 -7.227 1 98.49 306 ASN B N 1
ATOM 4866 C CA . ASN B 1 306 ? 11.122 -6.778 -7.43 1 98.49 306 ASN B CA 1
ATOM 4867 C C . ASN B 1 306 ? 10.206 -7.407 -8.477 1 98.49 306 ASN B C 1
ATOM 4869 O O . ASN B 1 306 ? 10.664 -8.167 -9.332 1 98.49 306 ASN B O 1
ATOM 4873 N N . LEU B 1 307 ? 8.933 -7.126 -8.376 1 98.62 307 LEU B N 1
ATOM 4874 C CA . LEU B 1 307 ? 7.991 -7.674 -9.346 1 98.62 307 LEU B CA 1
ATOM 4875 C C . LEU B 1 307 ? 8.289 -7.152 -10.747 1 98.62 307 LEU B C 1
ATOM 4877 O O . LEU B 1 307 ? 8.254 -7.912 -11.718 1 98.62 307 LEU B O 1
ATOM 4881 N N . ALA B 1 308 ? 8.594 -5.864 -10.834 1 98.18 308 ALA B N 1
ATOM 4882 C CA . ALA B 1 308 ? 8.935 -5.284 -12.13 1 98.18 308 ALA B CA 1
ATOM 4883 C C . ALA B 1 308 ? 10.134 -5.994 -12.751 1 98.18 308 ALA B C 1
ATOM 4885 O O . ALA B 1 308 ? 10.151 -6.259 -13.955 1 98.18 308 ALA B O 1
ATOM 4886 N N . GLN B 1 309 ? 11.118 -6.295 -11.94 1 97.04 309 GLN B N 1
ATOM 4887 C CA . GLN B 1 309 ? 12.318 -6.973 -12.419 1 97.04 309 GLN B CA 1
ATOM 4888 C C . GLN B 1 309 ? 11.989 -8.366 -12.947 1 97.04 309 GLN B C 1
ATOM 4890 O O . GLN B 1 309 ? 12.436 -8.747 -14.031 1 97.04 309 GLN B O 1
ATOM 4895 N N . VAL B 1 310 ? 11.215 -9.094 -12.239 1 97.7 310 VAL B N 1
ATOM 4896 C CA . VAL B 1 310 ? 10.899 -10.467 -12.62 1 97.7 310 VAL B CA 1
ATOM 4897 C C . VAL B 1 310 ? 10.001 -10.466 -13.855 1 97.7 310 VAL B C 1
ATOM 4899 O O . VAL B 1 310 ? 10.194 -11.268 -14.771 1 97.7 310 VAL B O 1
ATOM 4902 N N . VAL B 1 311 ? 9.036 -9.617 -13.886 1 97.85 311 VAL B N 1
ATOM 4903 C CA . VAL B 1 311 ? 8.143 -9.508 -15.035 1 97.85 311 VAL B CA 1
ATOM 4904 C C . VAL B 1 311 ? 8.95 -9.168 -16.286 1 97.85 311 VAL B C 1
ATOM 4906 O O . VAL B 1 311 ? 8.744 -9.763 -17.346 1 97.85 311 VAL B O 1
ATOM 4909 N N . LEU B 1 312 ? 9.859 -8.219 -16.159 1 96.45 312 LEU B N 1
ATOM 4910 C CA . LEU B 1 312 ? 10.683 -7.824 -17.296 1 96.45 312 LEU B CA 1
ATOM 4911 C C . LEU B 1 312 ? 11.532 -8.993 -17.784 1 96.45 312 LEU B C 1
ATOM 4913 O O . LEU B 1 312 ? 11.672 -9.201 -18.992 1 96.45 312 LEU B O 1
ATOM 4917 N N . LEU B 1 313 ? 12.091 -9.717 -16.863 1 95.83 313 LEU B N 1
ATOM 4918 C CA . LEU B 1 313 ? 12.891 -10.884 -17.219 1 95.83 313 LEU B CA 1
ATOM 4919 C C . LEU B 1 313 ? 12.07 -11.877 -18.035 1 95.83 313 LEU B C 1
ATOM 4921 O O . LEU B 1 313 ? 12.479 -12.276 -19.128 1 95.83 313 LEU B O 1
ATOM 4925 N N . VAL B 1 314 ? 10.932 -12.254 -17.557 1 97.24 314 VAL B N 1
ATOM 4926 C CA . VAL B 1 314 ? 10.095 -13.266 -18.193 1 97.24 314 VAL B CA 1
ATOM 4927 C C . VAL B 1 314 ? 9.557 -12.734 -19.519 1 97.24 314 VAL B C 1
ATOM 4929 O O . VAL B 1 314 ? 9.527 -13.455 -20.519 1 97.24 314 VAL B O 1
ATOM 4932 N N . ARG B 1 315 ? 9.147 -11.493 -19.518 1 96.17 315 ARG B N 1
ATOM 4933 C CA . ARG B 1 315 ? 8.645 -10.866 -20.736 1 96.17 315 ARG B CA 1
ATOM 4934 C C . ARG B 1 315 ? 9.724 -10.818 -21.812 1 96.17 315 ARG B C 1
ATOM 4936 O O . ARG B 1 315 ? 9.469 -11.152 -22.971 1 96.17 315 ARG B O 1
ATOM 4943 N N . THR B 1 316 ? 10.96 -10.35 -21.445 1 94.63 316 THR B N 1
ATOM 4944 C CA . THR B 1 316 ? 12.062 -10.27 -22.398 1 94.63 316 THR B CA 1
ATOM 4945 C C . THR B 1 316 ? 12.377 -11.647 -22.976 1 94.63 316 THR B C 1
ATOM 4947 O O . THR B 1 316 ? 12.584 -11.786 -24.184 1 94.63 316 THR B O 1
ATOM 4950 N N . TYR B 1 317 ? 12.326 -12.595 -22.123 1 95.35 317 TYR B N 1
ATOM 4951 C CA . TYR B 1 317 ? 12.569 -13.96 -22.576 1 95.35 317 TYR B CA 1
ATOM 4952 C C . TYR B 1 317 ? 11.492 -14.409 -23.556 1 95.35 317 TYR B C 1
ATOM 4954 O O . TYR B 1 317 ? 11.799 -14.954 -24.619 1 95.35 317 TYR B O 1
ATOM 4962 N N . ARG B 1 318 ? 10.257 -14.216 -23.185 1 94.76 318 ARG B N 1
ATOM 4963 C CA . ARG B 1 318 ? 9.114 -14.669 -23.972 1 94.76 318 ARG B CA 1
ATOM 4964 C C . ARG B 1 318 ? 9.123 -14.042 -25.362 1 94.76 318 ARG B C 1
ATOM 4966 O O . ARG B 1 318 ? 8.792 -14.702 -26.349 1 94.76 318 ARG B O 1
ATOM 4973 N N . CYS B 1 319 ? 9.6 -12.801 -25.493 1 93.57 319 CYS B N 1
ATOM 4974 C CA . CYS B 1 319 ? 9.498 -12.05 -26.74 1 93.57 319 CYS B CA 1
ATOM 4975 C C . CYS B 1 319 ? 10.788 -12.15 -27.544 1 93.57 319 CYS B C 1
ATOM 4977 O O . CYS B 1 319 ? 10.859 -11.667 -28.676 1 93.57 319 CYS B O 1
ATOM 4979 N N . ALA B 1 320 ? 11.807 -12.829 -27.045 1 92.91 320 ALA B N 1
ATOM 4980 C CA . ALA B 1 320 ? 13.127 -12.844 -27.671 1 92.91 320 ALA B CA 1
ATOM 4981 C C . ALA B 1 320 ? 13.291 -14.061 -28.576 1 92.91 320 ALA B C 1
ATOM 4983 O O . ALA B 1 320 ? 12.581 -15.058 -28.422 1 92.91 320 ALA B O 1
ATOM 4984 N N . ASP B 1 321 ? 14.28 -13.863 -29.501 1 93.68 321 ASP B N 1
ATOM 4985 C CA . ASP B 1 321 ? 14.688 -15.013 -30.302 1 93.68 321 ASP B CA 1
ATOM 4986 C C . ASP B 1 321 ? 15.617 -15.932 -29.511 1 93.68 321 ASP B C 1
ATOM 4988 O O . ASP B 1 321 ? 15.99 -15.62 -28.379 1 93.68 321 ASP B O 1
ATOM 4992 N N . ALA B 1 322 ? 15.952 -17.016 -30.103 1 92.26 322 ALA B N 1
ATOM 4993 C CA . ALA B 1 322 ? 16.663 -18.078 -29.396 1 92.26 322 ALA B CA 1
ATOM 4994 C C . ALA B 1 322 ? 18.019 -17.59 -28.895 1 92.26 322 ALA B C 1
ATOM 4996 O O . ALA B 1 322 ? 18.356 -17.77 -27.722 1 92.26 322 ALA B O 1
ATOM 4997 N N . PRO B 1 323 ? 18.868 -16.895 -29.683 1 92.89 323 PRO B N 1
ATOM 4998 C CA . PRO B 1 323 ? 20.168 -16.426 -29.198 1 92.89 323 PRO B CA 1
ATOM 4999 C C . PRO B 1 323 ? 20.045 -15.429 -28.048 1 92.89 323 PRO B C 1
ATOM 5001 O O . PRO B 1 323 ? 20.835 -15.472 -27.102 1 92.89 323 PRO B O 1
ATOM 5004 N N . THR B 1 324 ? 19.068 -14.609 -28.151 1 90.85 324 THR B N 1
ATOM 5005 C CA . THR B 1 324 ? 18.842 -13.617 -27.106 1 90.85 324 THR B CA 1
ATOM 5006 C C . THR B 1 324 ? 18.383 -14.287 -25.814 1 90.85 324 THR B C 1
ATOM 5008 O O . THR B 1 324 ? 18.782 -13.878 -24.721 1 90.85 324 THR B O 1
ATOM 5011 N N . ARG B 1 325 ? 17.571 -15.282 -25.958 1 94.12 325 ARG B N 1
ATOM 5012 C CA . ARG B 1 325 ? 17.129 -16.037 -24.79 1 94.12 325 ARG B CA 1
ATOM 5013 C C . ARG B 1 325 ? 18.314 -16.661 -24.06 1 94.12 325 ARG B C 1
ATOM 5015 O O . ARG B 1 325 ? 18.417 -16.562 -22.836 1 94.12 325 ARG B O 1
ATOM 5022 N N . GLU B 1 326 ? 19.171 -17.21 -24.798 1 93.42 326 GLU B N 1
ATOM 5023 C CA . GLU B 1 326 ? 20.339 -17.864 -24.216 1 93.42 326 GLU B CA 1
ATOM 5024 C C . GLU B 1 326 ? 21.243 -16.856 -23.512 1 93.42 326 GLU B C 1
ATOM 5026 O O . GLU B 1 326 ? 21.735 -17.117 -22.413 1 93.42 326 GLU B O 1
ATOM 5031 N N . ALA B 1 327 ? 21.429 -15.799 -24.116 1 91.33 327 ALA B N 1
ATOM 5032 C CA . ALA B 1 327 ? 22.275 -14.756 -23.543 1 91.33 327 ALA B CA 1
ATOM 5033 C C . ALA B 1 327 ? 21.682 -14.222 -22.242 1 91.33 327 ALA B C 1
ATOM 5035 O O . ALA B 1 327 ? 22.404 -14.011 -21.264 1 91.33 327 ALA B O 1
ATOM 5036 N N . LEU B 1 328 ? 20.428 -14.009 -22.288 1 92.09 328 LEU B N 1
ATOM 5037 C CA . LEU B 1 328 ? 19.729 -13.486 -21.119 1 92.09 328 LEU B CA 1
ATOM 5038 C C . LEU B 1 328 ? 19.858 -14.44 -19.936 1 92.09 328 LEU B C 1
ATOM 5040 O O . LEU B 1 328 ? 20.212 -14.021 -18.831 1 92.09 328 LEU B O 1
ATOM 5044 N N . VAL B 1 329 ? 19.585 -15.686 -20.167 1 93.15 329 VAL B N 1
ATOM 5045 C CA . VAL B 1 329 ? 19.633 -16.7 -19.118 1 93.15 329 VAL B CA 1
ATOM 5046 C C . VAL B 1 329 ? 21.061 -16.835 -18.595 1 93.15 329 VAL B C 1
ATOM 5048 O O . VAL B 1 329 ? 21.28 -16.92 -17.384 1 93.15 329 VAL B O 1
ATOM 5051 N N . SER B 1 330 ? 21.987 -16.84 -19.475 1 90.72 330 SER B N 1
ATOM 5052 C CA . SER B 1 330 ? 23.39 -16.945 -19.086 1 90.72 330 SER B CA 1
ATOM 5053 C C . SER B 1 330 ? 23.812 -15.764 -18.217 1 90.72 330 SER B C 1
ATOM 5055 O O . SER B 1 330 ? 24.496 -15.943 -17.207 1 90.72 330 SER B O 1
ATOM 5057 N N . ARG B 1 331 ? 23.372 -14.679 -18.558 1 88.95 331 ARG B N 1
ATOM 5058 C CA . ARG B 1 331 ? 23.731 -13.462 -17.836 1 88.95 331 ARG B CA 1
ATOM 5059 C C . ARG B 1 331 ? 23.16 -13.475 -16.423 1 88.95 331 ARG B C 1
ATOM 5061 O O . ARG B 1 331 ? 23.867 -13.175 -15.459 1 88.95 331 ARG B O 1
ATOM 5068 N N . VAL B 1 332 ? 21.905 -13.789 -16.325 1 90.49 332 VAL B N 1
ATOM 5069 C CA . VAL B 1 332 ? 21.261 -13.796 -15.016 1 90.49 332 VAL B CA 1
ATOM 5070 C C . VAL B 1 332 ? 21.818 -14.94 -14.172 1 90.49 332 VAL B C 1
ATOM 5072 O O . VAL B 1 332 ? 22.07 -14.772 -12.976 1 90.49 332 VAL B O 1
ATOM 5075 N N . ALA B 1 333 ? 22.058 -16.052 -14.779 1 89.11 333 ALA B N 1
ATOM 5076 C CA . ALA B 1 333 ? 22.594 -17.216 -14.078 1 89.11 333 ALA B CA 1
ATOM 5077 C C . ALA B 1 333 ? 23.998 -16.938 -13.548 1 89.11 333 ALA B C 1
ATOM 5079 O O . ALA B 1 333 ? 24.366 -17.413 -12.47 1 89.11 333 ALA B O 1
ATOM 5080 N N . SER B 1 334 ? 24.767 -16.234 -14.254 1 85.48 334 SER B N 1
ATOM 5081 C CA . SER B 1 334 ? 26.141 -15.935 -13.864 1 85.48 334 SER B CA 1
ATOM 5082 C C . SER B 1 334 ? 26.183 -15.056 -12.618 1 85.48 334 SER B C 1
ATOM 5084 O O . SER B 1 334 ? 27.185 -15.035 -11.9 1 85.48 334 SER B O 1
ATOM 5086 N N . ALA B 1 335 ? 25.115 -14.402 -12.421 1 79.66 335 ALA B N 1
ATOM 5087 C CA . ALA B 1 335 ? 25.053 -13.499 -11.275 1 79.66 335 ALA B CA 1
ATOM 5088 C C . ALA B 1 335 ? 24.646 -14.246 -10.008 1 79.66 335 ALA B C 1
ATOM 5090 O O . ALA B 1 335 ? 24.711 -13.695 -8.907 1 79.66 335 ALA B O 1
ATOM 5091 N N . LEU B 1 336 ? 24.182 -15.46 -10.154 1 80.56 336 LEU B N 1
ATOM 5092 C CA . LEU B 1 336 ? 23.701 -16.242 -9.02 1 80.56 336 LEU B CA 1
ATOM 5093 C C . LEU B 1 336 ? 24.84 -17.028 -8.379 1 80.56 336 LEU B C 1
ATOM 5095 O O . LEU B 1 336 ? 24.854 -17.229 -7.163 1 80.56 336 LEU B O 1
#